Protein AF-A0A0D2K8A7-F1 (afdb_monomer)

pLDDT: mean 73.29, std 24.91, range [25.81, 98.56]

Radius of gyration: 32.93 Å; Cα contacts (8 Å, |Δi|>4): 504; chains: 1; bounding box: 41×94×122 Å

Structure (mmCIF, N/CA/C/O backbone):
data_AF-A0A0D2K8A7-F1
#
_entry.id   AF-A0A0D2K8A7-F1
#
loop_
_atom_site.group_PDB
_atom_site.id
_atom_site.type_symbol
_atom_site.label_atom_id
_atom_site.label_alt_id
_atom_site.label_comp_id
_atom_site.label_asym_id
_atom_site.label_entity_id
_atom_site.label_seq_id
_atom_site.pdbx_PDB_ins_code
_atom_site.Cartn_x
_atom_site.Cartn_y
_atom_site.Cartn_z
_atom_site.occupancy
_atom_site.B_iso_or_equiv
_atom_site.auth_seq_id
_atom_site.auth_comp_id
_atom_site.auth_asym_id
_atom_site.auth_atom_id
_atom_site.pdbx_PDB_model_num
ATOM 1 N N . MET A 1 1 ? 20.825 7.966 -1.489 1.00 38.12 1 MET A N 1
ATOM 2 C CA . MET A 1 1 ? 20.465 9.195 -2.237 1.00 38.12 1 MET A CA 1
ATOM 3 C C . MET A 1 1 ? 18.963 9.178 -2.486 1.00 38.12 1 MET A C 1
ATOM 5 O O . MET A 1 1 ? 18.460 8.185 -2.992 1.00 38.12 1 MET A O 1
ATOM 9 N N . ASN A 1 2 ? 18.228 10.201 -2.045 1.00 44.81 2 ASN A N 1
ATOM 10 C CA . ASN A 1 2 ? 16.762 10.189 -2.055 1.00 44.81 2 ASN A CA 1
ATOM 11 C C . ASN A 1 2 ? 16.236 10.420 -3.486 1.00 44.81 2 ASN A C 1
ATOM 13 O O . ASN A 1 2 ? 16.064 11.563 -3.907 1.00 44.81 2 ASN A O 1
ATOM 17 N N . ALA A 1 3 ? 16.011 9.333 -4.236 1.00 56.09 3 ALA A N 1
ATOM 18 C CA . ALA A 1 3 ? 15.575 9.331 -5.641 1.00 56.09 3 ALA A CA 1
ATOM 19 C C . ALA A 1 3 ? 14.286 10.140 -5.905 1.00 56.09 3 ALA A C 1
ATOM 21 O O . ALA A 1 3 ? 14.001 10.505 -7.041 1.00 56.09 3 ALA A O 1
ATOM 22 N N . LYS A 1 4 ? 13.536 10.481 -4.846 1.00 56.91 4 LYS A N 1
ATOM 23 C CA . LYS A 1 4 ? 12.358 11.355 -4.892 1.00 56.91 4 LYS A CA 1
ATOM 24 C C . LYS A 1 4 ? 12.672 12.793 -5.327 1.00 56.91 4 LYS A C 1
ATOM 26 O O . LYS A 1 4 ? 11.795 13.438 -5.884 1.00 56.91 4 LYS A O 1
ATOM 31 N N . ARG A 1 5 ? 13.901 13.294 -5.119 1.00 61.00 5 ARG A N 1
ATOM 32 C CA . ARG A 1 5 ? 14.280 14.684 -5.461 1.00 61.00 5 ARG A CA 1
ATOM 33 C C . ARG A 1 5 ? 14.242 14.995 -6.967 1.00 61.00 5 ARG A C 1
ATOM 35 O O . ARG A 1 5 ? 14.382 16.157 -7.322 1.00 61.00 5 ARG A O 1
ATOM 42 N N . GLY A 1 6 ? 14.082 13.986 -7.830 1.00 75.31 6 GLY A N 1
ATOM 43 C CA . GLY A 1 6 ? 14.090 14.142 -9.288 1.00 75.31 6 GLY A CA 1
ATOM 44 C C . GLY A 1 6 ? 12.723 14.105 -9.978 1.00 75.31 6 GLY A C 1
ATOM 45 O O . GLY A 1 6 ? 12.691 14.213 -11.198 1.00 75.31 6 GLY A O 1
ATOM 46 N N . VAL A 1 7 ? 11.610 13.924 -9.257 1.00 88.44 7 VAL A N 1
ATOM 47 C CA . VAL A 1 7 ? 10.268 13.856 -9.869 1.00 88.44 7 VAL A CA 1
ATOM 48 C C . VAL A 1 7 ? 9.526 15.163 -9.611 1.00 88.44 7 VAL A C 1
ATOM 50 O O . VAL A 1 7 ? 9.289 15.509 -8.455 1.00 88.44 7 VAL A O 1
ATOM 53 N N . SER A 1 8 ? 9.161 15.884 -10.676 1.00 91.69 8 SER A N 1
ATOM 54 C CA . SER A 1 8 ? 8.344 17.096 -10.552 1.00 91.69 8 SER A CA 1
ATOM 55 C C . SER A 1 8 ? 6.916 16.759 -10.109 1.00 91.69 8 SER A C 1
ATOM 57 O O . SER A 1 8 ? 6.436 15.639 -10.301 1.00 91.69 8 SER A O 1
ATOM 59 N N . GLU A 1 9 ? 6.205 17.728 -9.532 1.00 89.69 9 GLU A N 1
ATOM 60 C CA . GLU A 1 9 ? 4.800 17.549 -9.148 1.00 89.69 9 GLU A CA 1
ATOM 61 C C . GLU A 1 9 ? 3.931 17.171 -10.358 1.00 89.69 9 GLU A C 1
ATOM 63 O O . GLU A 1 9 ? 3.169 16.206 -10.295 1.00 89.69 9 GLU A O 1
ATOM 68 N N . GLN A 1 10 ? 4.156 17.830 -11.500 1.00 93.12 10 GLN A N 1
ATOM 69 C CA . GLN A 1 10 ? 3.480 17.539 -12.764 1.00 93.12 10 GLN A CA 1
ATOM 70 C C . GLN A 1 10 ? 3.752 16.109 -13.265 1.00 93.12 10 GLN A C 1
ATOM 72 O O . GLN A 1 10 ? 2.839 15.423 -13.735 1.00 93.12 10 GLN A O 1
ATOM 77 N N . ASP A 1 11 ? 4.995 15.628 -13.163 1.00 92.81 11 ASP A N 1
ATOM 78 C CA . ASP A 1 11 ? 5.330 14.246 -13.526 1.00 92.81 11 ASP A CA 1
ATOM 79 C C . ASP A 1 11 ? 4.659 13.251 -12.583 1.00 92.81 11 ASP A C 1
ATOM 81 O O . ASP A 1 11 ? 4.134 12.229 -13.026 1.00 92.81 11 ASP A O 1
ATOM 85 N N . ASN A 1 12 ? 4.618 13.562 -11.288 1.00 92.38 12 ASN A N 1
ATOM 86 C CA . ASN A 1 12 ? 3.967 12.710 -10.308 1.00 92.38 12 ASN A CA 1
ATOM 87 C C . ASN A 1 12 ? 2.450 12.626 -10.535 1.00 92.38 12 ASN A C 1
ATOM 89 O O . ASN A 1 12 ? 1.872 11.545 -10.448 1.00 92.38 12 ASN A O 1
ATOM 93 N N . GLU A 1 13 ? 1.794 13.733 -10.883 1.00 94.19 13 GLU A N 1
ATOM 94 C CA . GLU A 1 13 ? 0.387 13.723 -11.293 1.00 94.19 13 GLU A CA 1
ATOM 95 C C . GLU A 1 13 ? 0.157 12.859 -12.538 1.00 94.19 13 GLU A C 1
ATOM 97 O O . GLU A 1 13 ? -0.820 12.106 -12.606 1.00 94.19 13 GLU A O 1
ATOM 102 N N . ARG A 1 14 ? 1.069 12.923 -13.518 1.00 95.81 14 ARG A N 1
ATOM 103 C CA . ARG A 1 14 ? 1.022 12.060 -14.706 1.00 95.81 14 ARG A CA 1
ATOM 104 C C . ARG A 1 14 ? 1.163 10.584 -14.327 1.00 95.81 14 ARG A C 1
ATOM 106 O O . ARG A 1 14 ? 0.377 9.767 -14.805 1.00 95.81 14 ARG A O 1
ATOM 113 N N . HIS A 1 15 ? 2.088 10.245 -13.432 1.00 96.44 15 HIS A N 1
ATOM 114 C CA . HIS A 1 15 ? 2.262 8.882 -12.924 1.00 96.44 15 HIS A CA 1
ATOM 115 C C . HIS A 1 15 ? 1.017 8.376 -12.186 1.00 96.44 15 HIS A C 1
ATOM 117 O O . HIS A 1 15 ? 0.560 7.266 -12.453 1.00 96.44 15 HIS A O 1
ATOM 123 N N . LYS A 1 16 ? 0.401 9.196 -11.324 1.00 95.06 16 LYS A N 1
ATOM 124 C CA . LYS A 1 16 ? -0.857 8.846 -10.640 1.00 95.06 16 LYS A CA 1
ATOM 125 C C . LYS A 1 16 ? -1.987 8.559 -11.632 1.00 95.06 16 LYS A C 1
ATOM 127 O O . LYS A 1 16 ? -2.722 7.587 -11.462 1.00 95.06 16 LYS A O 1
ATOM 132 N N . LYS A 1 17 ? -2.098 9.347 -12.711 1.00 96.38 17 LYS A N 1
ATOM 133 C CA . LYS A 1 17 ? -3.059 9.089 -13.800 1.00 96.38 17 LYS A CA 1
ATOM 134 C C . LYS A 1 17 ? -2.777 7.760 -14.510 1.00 96.38 17 LYS A C 1
ATOM 136 O O . LYS A 1 17 ? -3.715 7.009 -14.762 1.00 96.38 17 LYS A O 1
ATOM 141 N N . GLN A 1 18 ? -1.513 7.441 -14.793 1.00 97.12 18 GLN A N 1
ATOM 142 C CA . GLN A 1 18 ? -1.131 6.153 -15.387 1.00 97.12 18 GLN A CA 1
ATOM 143 C C . GLN A 1 18 ? -1.471 4.977 -14.463 1.00 97.12 18 GLN A C 1
ATOM 145 O O . GLN A 1 18 ? -2.104 4.023 -14.904 1.00 97.12 18 GLN A O 1
ATOM 150 N N . LEU A 1 19 ? -1.147 5.065 -13.172 1.00 96.69 19 LEU A N 1
ATOM 151 C CA . LEU A 1 19 ? -1.483 4.033 -12.184 1.00 96.69 19 LEU A CA 1
ATOM 152 C C . LEU A 1 19 ? -2.995 3.814 -12.069 1.00 96.69 19 LEU A C 1
ATOM 154 O O . LEU A 1 19 ? -3.442 2.673 -11.988 1.00 96.69 19 LEU A O 1
ATOM 158 N N . ALA A 1 20 ? -3.795 4.881 -12.135 1.00 95.25 20 ALA A N 1
ATOM 159 C CA . ALA A 1 20 ? -5.252 4.777 -12.145 1.00 95.25 20 ALA A CA 1
ATOM 160 C C . ALA A 1 20 ? -5.799 4.040 -13.385 1.00 95.25 20 ALA A C 1
ATOM 162 O O . ALA A 1 20 ? -6.875 3.443 -13.316 1.00 95.25 20 ALA A O 1
ATOM 163 N N . LEU A 1 21 ? -5.082 4.067 -14.516 1.00 96.44 21 LEU A N 1
ATOM 164 C CA . LEU A 1 21 ? -5.401 3.254 -15.694 1.00 96.44 21 LEU A CA 1
ATOM 165 C C . LEU A 1 21 ? -4.959 1.799 -15.496 1.00 96.44 21 LEU A C 1
ATOM 167 O O . LEU A 1 21 ? -5.744 0.890 -15.761 1.00 96.44 21 LEU A O 1
ATOM 171 N N . LEU A 1 22 ? -3.750 1.576 -14.970 1.00 96.44 22 LEU A N 1
ATOM 172 C CA . LEU A 1 22 ? -3.226 0.235 -14.683 1.00 96.44 22 LEU A CA 1
ATOM 173 C C . LEU A 1 22 ? -4.106 -0.528 -13.684 1.00 96.44 22 LEU A C 1
ATOM 175 O O . LEU A 1 22 ? -4.420 -1.693 -13.911 1.00 96.44 22 LEU A O 1
ATOM 179 N N . ALA A 1 23 ? -4.601 0.133 -12.636 1.00 94.00 23 ALA A N 1
ATOM 180 C CA . ALA A 1 23 ? -5.500 -0.466 -11.646 1.00 94.00 23 ALA A CA 1
ATOM 181 C C . ALA A 1 23 ? -6.830 -0.979 -12.246 1.00 94.00 23 ALA A C 1
ATOM 183 O O . ALA A 1 23 ? -7.507 -1.813 -11.649 1.00 94.00 23 ALA A O 1
ATOM 184 N N . LYS A 1 24 ? -7.214 -0.502 -13.440 1.00 93.06 24 LYS A N 1
ATOM 185 C CA . LYS A 1 24 ? -8.426 -0.936 -14.157 1.00 93.06 24 LYS A CA 1
ATOM 186 C C . LYS A 1 24 ? -8.186 -2.117 -15.103 1.00 93.06 24 LYS A C 1
ATOM 188 O O . LYS A 1 24 ? -9.164 -2.682 -15.610 1.00 93.06 24 LYS A O 1
ATOM 193 N N . GLN A 1 25 ? -6.929 -2.483 -15.356 1.00 93.25 25 GLN A N 1
ATOM 194 C CA . GLN A 1 25 ? -6.582 -3.630 -16.194 1.00 93.25 25 GLN A CA 1
ATOM 195 C C . GLN A 1 25 ? -7.027 -4.947 -15.552 1.00 93.25 25 GLN A C 1
ATOM 197 O O . GLN A 1 25 ? -7.284 -5.032 -14.347 1.00 93.25 25 GLN A O 1
ATOM 202 N N . GLU A 1 26 ? -7.148 -5.979 -16.379 1.00 89.38 26 GLU A N 1
ATOM 203 C CA . GLU A 1 26 ? -7.455 -7.330 -15.921 1.00 89.38 26 GLU A CA 1
ATOM 204 C C . GLU A 1 26 ? -6.390 -7.832 -14.929 1.00 89.38 26 GLU A C 1
ATOM 206 O O . GLU A 1 26 ? -5.218 -7.472 -15.007 1.00 89.38 26 GLU A O 1
ATOM 211 N N . GLY A 1 27 ? -6.816 -8.590 -13.918 1.00 92.81 27 GLY A N 1
ATOM 212 C CA . GLY A 1 27 ? -5.969 -9.001 -12.793 1.00 92.81 27 GLY A CA 1
ATOM 213 C C . GLY A 1 27 ? -5.758 -7.920 -11.723 1.00 92.81 27 GLY A C 1
ATOM 214 O O . GLY A 1 27 ? -5.767 -8.240 -10.537 1.00 92.81 27 GLY A O 1
ATOM 215 N N . ASN A 1 28 ? -5.653 -6.638 -12.092 1.00 97.56 28 ASN A N 1
ATOM 216 C CA . ASN A 1 28 ? -5.387 -5.542 -11.141 1.00 97.56 28 ASN A CA 1
ATOM 217 C C . ASN A 1 28 ? -6.635 -5.056 -10.380 1.00 97.56 28 ASN A C 1
ATOM 219 O O . ASN A 1 28 ? -6.519 -4.335 -9.392 1.00 97.56 28 ASN A O 1
ATOM 223 N N . ARG A 1 29 ? -7.838 -5.470 -10.802 1.00 96.12 29 ARG A N 1
ATOM 224 C CA . ARG A 1 29 ? -9.111 -5.089 -10.154 1.00 96.12 29 ARG A CA 1
ATOM 225 C C . ARG A 1 29 ? -9.326 -5.727 -8.783 1.00 96.12 29 ARG A C 1
ATOM 227 O O . ARG A 1 29 ? -10.222 -5.302 -8.056 1.00 96.12 29 ARG A O 1
ATOM 234 N N . GLY A 1 30 ? -8.550 -6.751 -8.444 1.00 96.62 30 GLY A N 1
ATOM 235 C CA . GLY A 1 30 ? -8.551 -7.401 -7.139 1.00 96.62 30 GLY A CA 1
ATOM 236 C C . GLY A 1 30 ? -7.153 -7.383 -6.535 1.00 96.62 30 GLY A C 1
ATOM 237 O O . GLY A 1 30 ? -6.162 -7.451 -7.255 1.00 96.62 30 GLY A O 1
ATOM 238 N N . CYS A 1 31 ? -7.079 -7.291 -5.211 1.00 97.75 31 CYS A N 1
ATOM 239 C CA . CYS A 1 31 ? -5.844 -7.405 -4.448 1.00 97.75 31 CYS A CA 1
ATOM 240 C C . CYS A 1 31 ? -5.128 -8.721 -4.778 1.00 97.75 31 CYS A C 1
ATOM 242 O O . CYS A 1 31 ? -5.755 -9.783 -4.754 1.00 97.75 31 CYS A O 1
ATOM 244 N N . ALA A 1 32 ? -3.817 -8.648 -5.015 1.00 98.12 32 ALA A N 1
ATOM 245 C CA . ALA A 1 32 ? -2.987 -9.799 -5.361 1.00 98.12 32 ALA A CA 1
ATOM 246 C C . ALA A 1 32 ? -2.967 -10.902 -4.291 1.00 98.12 32 ALA A C 1
ATOM 248 O O . ALA A 1 32 ? -2.614 -12.035 -4.608 1.00 98.12 32 ALA A O 1
ATOM 249 N N . ASP A 1 33 ? -3.334 -10.591 -3.043 1.00 98.00 33 ASP A N 1
ATOM 250 C CA . ASP A 1 33 ? -3.246 -11.537 -1.929 1.00 98.00 33 ASP A CA 1
ATOM 251 C C . ASP A 1 33 ? -4.619 -12.045 -1.491 1.00 98.00 33 ASP A C 1
ATOM 253 O O . ASP A 1 33 ? -4.877 -13.246 -1.549 1.00 98.00 33 ASP A O 1
ATOM 257 N N . CYS A 1 34 ? -5.517 -11.137 -1.098 1.00 96.62 34 CYS A N 1
ATOM 258 C CA . CYS A 1 34 ? -6.830 -11.464 -0.532 1.00 96.62 34 CYS A CA 1
ATOM 259 C C . CYS A 1 34 ? -7.997 -11.347 -1.528 1.00 96.62 34 CYS A C 1
ATOM 261 O O . CYS A 1 34 ? -9.129 -11.683 -1.191 1.00 96.62 34 CYS A O 1
ATOM 263 N N . GLY A 1 35 ? -7.763 -10.822 -2.736 1.0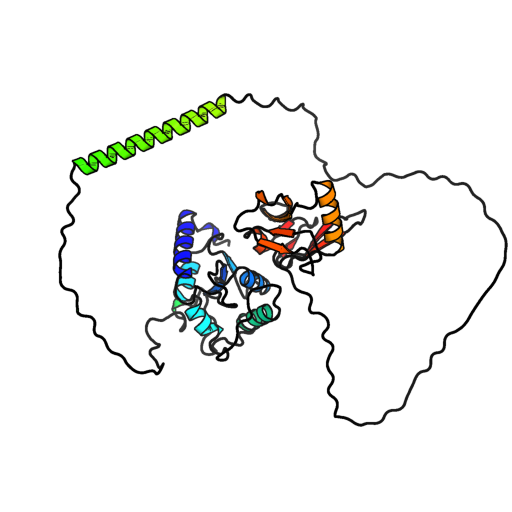0 95.50 35 GLY A N 1
ATOM 264 C CA . GLY A 1 35 ? -8.803 -10.641 -3.754 1.00 95.50 35 GLY A CA 1
ATOM 265 C C . GLY A 1 35 ? -9.778 -9.479 -3.519 1.00 95.50 35 GLY A C 1
ATOM 266 O O . GLY A 1 35 ? -10.661 -9.267 -4.350 1.00 95.50 35 GLY A O 1
ATOM 267 N N . THR A 1 36 ? -9.631 -8.690 -2.445 1.00 95.00 36 THR A N 1
ATOM 268 C CA . THR A 1 36 ? -10.452 -7.484 -2.220 1.00 95.00 36 THR A CA 1
ATOM 269 C C . THR A 1 36 ? -10.409 -6.560 -3.429 1.00 95.00 36 THR A C 1
ATOM 271 O O . THR A 1 36 ? -9.341 -6.288 -3.976 1.00 95.00 36 THR A O 1
ATOM 274 N N . ARG A 1 37 ? -11.578 -6.074 -3.847 1.00 95.06 37 ARG A N 1
ATOM 275 C CA . ARG A 1 37 ? -11.722 -5.255 -5.052 1.00 95.06 37 ARG A CA 1
ATOM 276 C C . ARG A 1 37 ? -11.030 -3.901 -4.913 1.00 95.06 37 ARG A C 1
ATOM 278 O O . ARG A 1 37 ? -10.917 -3.365 -3.816 1.00 95.06 37 ARG A O 1
ATOM 285 N N . ASN A 1 38 ? -10.649 -3.342 -6.057 1.00 93.75 38 ASN A N 1
ATOM 286 C CA . ASN A 1 38 ? -10.122 -1.989 -6.226 1.00 93.75 38 ASN A CA 1
ATOM 287 C C . ASN A 1 38 ? -8.934 -1.681 -5.290 1.00 93.75 38 ASN A C 1
ATOM 289 O O . ASN A 1 38 ? -9.017 -0.758 -4.476 1.00 93.75 38 ASN A O 1
ATOM 293 N N . PRO A 1 39 ? -7.829 -2.445 -5.375 1.00 96.31 39 PRO A N 1
ATOM 294 C CA . PRO A 1 39 ? -6.637 -2.166 -4.585 1.00 96.31 39 PRO A CA 1
ATOM 295 C C . PRO A 1 39 ? -6.094 -0.756 -4.874 1.00 96.31 39 PRO A C 1
ATOM 297 O O . PRO A 1 39 ? -5.912 -0.368 -6.025 1.00 96.31 39 PRO A O 1
ATOM 300 N N . THR A 1 40 ? -5.818 0.010 -3.817 1.00 95.94 40 THR A N 1
ATOM 301 C CA . THR A 1 40 ? -5.262 1.376 -3.891 1.00 95.94 40 THR A CA 1
ATOM 302 C C . THR A 1 40 ? -3.783 1.441 -3.504 1.00 95.94 40 THR A C 1
ATOM 304 O O . THR A 1 40 ? -3.176 2.515 -3.497 1.00 95.94 40 THR A O 1
ATOM 307 N N . TRP A 1 41 ? -3.180 0.289 -3.215 1.00 97.62 41 TRP A N 1
ATOM 308 C CA . TRP A 1 41 ? -1.797 0.132 -2.785 1.00 97.62 41 TRP A CA 1
ATOM 309 C C . TRP A 1 41 ? -1.040 -0.778 -3.739 1.00 97.62 41 TRP A C 1
ATOM 311 O O . TRP A 1 41 ? -1.635 -1.564 -4.472 1.00 97.62 41 TRP A O 1
ATOM 321 N N . ALA A 1 42 ? 0.283 -0.681 -3.728 1.00 98.25 42 ALA A N 1
ATOM 322 C CA . ALA A 1 42 ? 1.134 -1.541 -4.530 1.00 98.25 42 ALA A CA 1
ATOM 323 C C . ALA A 1 42 ? 2.469 -1.814 -3.838 1.00 98.25 42 ALA A C 1
ATOM 325 O O . ALA A 1 42 ? 2.986 -0.976 -3.096 1.00 98.25 42 ALA A O 1
ATOM 326 N N . SER A 1 43 ? 3.037 -2.985 -4.114 1.00 98.06 43 SER A N 1
ATOM 327 C CA . SER A 1 43 ? 4.432 -3.292 -3.819 1.00 98.06 43 SER A CA 1
ATOM 328 C C . SER A 1 43 ? 5.275 -3.050 -5.068 1.00 98.06 43 SER A C 1
ATOM 330 O O . SER A 1 43 ? 5.178 -3.785 -6.052 1.00 98.06 43 SER A O 1
ATOM 332 N N . VAL A 1 44 ? 6.091 -1.994 -5.040 1.00 97.00 44 VAL A N 1
ATOM 333 C CA . VAL A 1 44 ? 6.777 -1.466 -6.232 1.00 97.00 44 VAL A CA 1
ATOM 334 C C . VAL A 1 44 ? 7.955 -2.312 -6.690 1.00 97.00 44 VAL A C 1
ATOM 336 O O . VAL A 1 44 ? 8.382 -2.176 -7.827 1.00 97.00 44 VAL A O 1
ATOM 339 N N . ASN A 1 45 ? 8.503 -3.154 -5.816 1.00 96.00 45 ASN A N 1
ATOM 340 C CA . ASN A 1 45 ? 9.582 -4.077 -6.159 1.00 96.00 45 ASN A CA 1
ATOM 341 C C . ASN A 1 45 ? 9.057 -5.468 -6.542 1.00 96.00 45 ASN A C 1
ATOM 343 O O . ASN A 1 45 ? 9.740 -6.169 -7.272 1.00 96.00 45 ASN A O 1
ATOM 347 N N . LEU A 1 46 ? 7.858 -5.849 -6.085 1.00 97.50 46 LEU A N 1
ATOM 348 C CA . LEU A 1 46 ? 7.228 -7.134 -6.421 1.00 97.50 46 LEU A CA 1
ATOM 349 C C . LEU A 1 46 ? 6.319 -7.055 -7.658 1.00 97.50 46 LEU A C 1
ATOM 351 O O . LEU A 1 46 ? 5.989 -8.090 -8.235 1.00 97.50 46 LEU A O 1
ATOM 355 N N . GLY A 1 47 ? 5.896 -5.847 -8.045 1.00 97.00 47 GLY A N 1
ATOM 356 C CA . GLY A 1 47 ? 5.094 -5.614 -9.247 1.00 97.00 47 GLY A CA 1
ATOM 357 C C . GLY A 1 47 ? 3.603 -5.911 -9.074 1.00 97.00 47 GLY A C 1
ATOM 358 O O . GLY A 1 47 ? 2.946 -6.255 -10.051 1.00 97.00 47 GLY A O 1
ATOM 359 N N . VAL A 1 48 ? 3.066 -5.807 -7.851 1.00 98.38 48 VAL A N 1
ATOM 360 C CA . VAL A 1 48 ? 1.682 -6.202 -7.520 1.00 98.38 48 VAL A CA 1
ATOM 361 C C . VAL A 1 48 ? 0.884 -5.082 -6.847 1.00 98.38 48 VAL A C 1
ATOM 363 O O . VAL A 1 48 ? 1.411 -4.332 -6.026 1.00 98.38 48 VAL A O 1
ATOM 366 N N . PHE A 1 49 ? -0.402 -4.987 -7.174 1.00 98.56 49 PHE A N 1
ATOM 367 C CA . PHE A 1 49 ? -1.422 -4.167 -6.527 1.00 98.56 49 PHE A CA 1
ATOM 368 C C . PHE A 1 49 ? -2.101 -4.930 -5.384 1.00 98.56 49 PHE A C 1
ATOM 370 O O . PHE A 1 49 ? -2.625 -6.033 -5.561 1.00 98.56 49 PHE A O 1
ATOM 377 N N . VAL A 1 50 ? -2.153 -4.302 -4.214 1.00 98.12 50 VAL A N 1
ATOM 378 C CA . VAL A 1 50 ? -2.688 -4.860 -2.968 1.00 98.12 50 VAL A CA 1
ATOM 379 C C . VAL A 1 50 ? -3.682 -3.895 -2.314 1.00 98.12 50 VAL A C 1
ATOM 381 O O . VAL A 1 50 ? -3.706 -2.700 -2.608 1.00 98.12 50 VAL A O 1
ATOM 384 N N . CYS A 1 51 ? -4.561 -4.395 -1.446 1.00 96.25 51 CYS A N 1
ATOM 385 C CA . CYS A 1 51 ? -5.461 -3.537 -0.671 1.00 96.25 51 CYS A CA 1
ATOM 386 C C . CYS A 1 51 ? -4.724 -2.884 0.511 1.00 96.25 51 CYS A C 1
ATOM 388 O O . CYS A 1 51 ? -3.595 -3.253 0.835 1.00 96.25 51 CYS A O 1
ATOM 390 N N . LEU A 1 52 ? -5.386 -1.945 1.192 1.00 92.31 52 LEU A N 1
ATOM 391 C CA . LEU A 1 52 ? -4.850 -1.274 2.379 1.00 92.31 52 LEU A CA 1
ATOM 392 C C . LEU A 1 52 ? -4.421 -2.270 3.471 1.00 92.31 52 LEU A C 1
ATOM 394 O O . LEU A 1 52 ? -3.298 -2.185 3.965 1.00 92.31 52 LEU A O 1
ATOM 398 N N . THR A 1 53 ? -5.259 -3.260 3.786 1.00 91.69 53 THR A N 1
ATOM 399 C CA . THR A 1 53 ? -4.965 -4.283 4.804 1.00 91.69 53 THR A CA 1
ATOM 400 C C . THR A 1 53 ? -3.731 -5.115 4.447 1.00 91.69 53 THR A C 1
ATOM 402 O O . THR A 1 53 ? -2.807 -5.225 5.250 1.00 91.69 53 THR A O 1
ATOM 405 N N . CYS A 1 54 ? -3.658 -5.649 3.222 1.00 96.44 54 CYS A N 1
ATOM 406 C CA . CYS A 1 54 ? -2.491 -6.403 2.753 1.00 96.44 54 CYS A CA 1
ATOM 407 C C . CYS A 1 54 ? -1.238 -5.522 2.698 1.00 96.44 54 CYS A C 1
ATOM 409 O O . CYS A 1 54 ? -0.154 -5.980 3.047 1.00 96.44 54 CYS A O 1
ATOM 411 N N . SER A 1 55 ? -1.379 -4.236 2.358 1.00 95.19 55 SER A N 1
ATOM 412 C CA . SER A 1 55 ? -0.263 -3.289 2.389 1.00 95.19 55 SER A CA 1
ATOM 413 C C . SER A 1 55 ? 0.357 -3.162 3.791 1.00 95.19 55 SER A C 1
ATOM 415 O O . SER A 1 55 ? 1.578 -3.080 3.903 1.00 95.19 55 SER A O 1
ATOM 417 N N . GLY A 1 56 ? -0.453 -3.230 4.856 1.00 88.56 56 GLY A N 1
ATOM 418 C CA . GLY A 1 56 ? 0.019 -3.268 6.244 1.00 88.56 56 GLY A CA 1
ATOM 419 C C . GLY A 1 56 ? 0.845 -4.520 6.543 1.00 88.56 56 GLY A C 1
ATOM 420 O O . GLY A 1 56 ? 1.945 -4.427 7.084 1.00 88.56 56 GLY A O 1
ATOM 421 N N . VAL A 1 57 ? 0.388 -5.690 6.086 1.00 92.75 57 VAL A N 1
ATOM 422 C CA . VAL A 1 57 ? 1.161 -6.939 6.212 1.00 92.75 57 VAL A CA 1
ATOM 423 C C . VAL A 1 57 ? 2.482 -6.847 5.446 1.00 92.75 57 VAL A C 1
ATOM 425 O O . VAL A 1 57 ? 3.529 -7.183 5.992 1.00 92.75 57 VAL A O 1
ATOM 428 N N . HIS A 1 58 ? 2.465 -6.329 4.216 1.00 96.00 58 HIS A N 1
ATOM 429 C CA . HIS A 1 58 ? 3.668 -6.136 3.405 1.00 96.00 58 HIS A CA 1
ATOM 430 C C . HIS A 1 58 ? 4.708 -5.220 4.073 1.00 96.00 58 HIS A C 1
ATOM 432 O O . HIS A 1 58 ? 5.903 -5.457 3.903 1.00 96.00 58 HIS A O 1
ATOM 438 N N . ARG A 1 59 ? 4.289 -4.207 4.849 1.00 91.69 59 ARG A N 1
ATOM 439 C CA . ARG A 1 59 ? 5.212 -3.361 5.634 1.00 91.69 59 ARG A CA 1
ATOM 440 C C . ARG A 1 59 ? 5.960 -4.170 6.693 1.00 91.69 59 ARG A C 1
ATOM 442 O O . ARG A 1 59 ? 7.175 -4.038 6.797 1.00 91.69 59 ARG A O 1
ATOM 449 N N . SER A 1 60 ? 5.263 -5.071 7.389 1.00 88.62 60 SER A N 1
ATOM 450 C CA . SER A 1 60 ? 5.859 -5.942 8.418 1.00 88.62 60 SER A CA 1
ATOM 451 C C . SER A 1 60 ? 6.892 -6.948 7.880 1.00 88.62 60 SER A C 1
ATOM 453 O O . SER A 1 60 ? 7.655 -7.518 8.656 1.00 88.62 60 SER A O 1
ATOM 455 N N . LEU A 1 61 ? 6.947 -7.171 6.558 1.00 89.69 61 LEU A N 1
ATOM 456 C CA . LEU A 1 61 ? 7.955 -8.038 5.930 1.00 89.69 61 LEU A CA 1
ATOM 457 C C . LEU A 1 61 ? 9.332 -7.364 5.819 1.00 89.69 61 LEU A C 1
ATOM 459 O O . LEU A 1 61 ? 10.338 -8.051 5.660 1.00 89.69 61 LEU A O 1
ATOM 463 N N . GLY A 1 62 ? 9.379 -6.031 5.879 1.00 81.69 62 GLY A N 1
ATOM 464 C CA . GLY A 1 62 ? 10.590 -5.237 5.698 1.00 81.69 62 GLY A CA 1
ATOM 465 C C . GLY A 1 62 ? 10.888 -4.852 4.242 1.00 81.69 62 GLY A C 1
ATOM 466 O O . GLY A 1 62 ? 10.518 -5.533 3.282 1.00 81.69 62 GLY A O 1
ATOM 467 N N . VAL A 1 63 ? 11.621 -3.744 4.078 1.00 89.12 63 VAL A N 1
ATOM 468 C CA . VAL A 1 63 ? 11.893 -3.080 2.781 1.00 89.12 63 VAL A CA 1
ATOM 469 C C . VAL A 1 63 ? 12.747 -3.890 1.800 1.00 89.12 63 VAL A C 1
ATOM 471 O O . VAL A 1 63 ? 12.756 -3.600 0.603 1.00 89.12 63 VAL A O 1
ATOM 474 N N . HIS A 1 64 ? 13.468 -4.893 2.302 1.00 88.00 64 HIS A N 1
ATOM 475 C CA . HIS A 1 64 ? 14.256 -5.829 1.500 1.00 88.00 64 HIS A CA 1
ATOM 476 C C . HIS A 1 64 ? 13.387 -6.930 0.868 1.00 88.00 64 HIS A C 1
ATOM 478 O O . HIS A 1 64 ? 13.823 -7.573 -0.082 1.00 88.00 64 HIS A O 1
ATOM 484 N N . ILE A 1 65 ? 12.158 -7.123 1.366 1.00 94.69 65 ILE A N 1
ATOM 485 C CA . ILE A 1 65 ? 11.169 -8.048 0.800 1.00 94.69 65 ILE A CA 1
ATOM 486 C C . ILE A 1 65 ? 10.130 -7.281 -0.012 1.00 94.69 65 ILE A C 1
ATOM 488 O O . ILE A 1 65 ? 9.900 -7.594 -1.177 1.00 94.69 65 ILE A O 1
ATOM 492 N N . SER A 1 66 ? 9.497 -6.268 0.584 1.00 96.56 66 SER A N 1
ATOM 493 C CA . SER A 1 66 ? 8.409 -5.529 -0.051 1.00 96.56 66 SER A CA 1
ATOM 494 C C . SER A 1 66 ? 8.505 -4.033 0.212 1.00 96.56 66 SER A C 1
ATOM 496 O O . SER A 1 66 ? 8.638 -3.579 1.346 1.00 96.56 66 SER A O 1
ATOM 498 N N . GLN A 1 67 ? 8.350 -3.247 -0.847 1.00 95.69 67 GLN A N 1
ATOM 499 C CA . GLN A 1 67 ? 8.384 -1.792 -0.817 1.00 95.69 67 GLN A CA 1
ATOM 500 C C . GLN A 1 67 ? 7.006 -1.248 -1.181 1.00 95.69 67 GLN A C 1
ATOM 502 O O . GLN A 1 67 ? 6.623 -1.183 -2.345 1.00 95.69 67 GLN A O 1
ATOM 507 N N . VAL A 1 68 ? 6.245 -0.859 -0.163 1.00 96.56 68 VAL A N 1
ATOM 508 C CA . VAL A 1 68 ? 4.839 -0.468 -0.311 1.00 96.56 68 VAL A CA 1
ATOM 509 C C . VAL A 1 68 ? 4.704 1.015 -0.672 1.00 96.56 68 VAL A C 1
ATOM 511 O O . VAL A 1 68 ? 5.345 1.871 -0.053 1.00 96.56 68 VAL A O 1
ATOM 514 N N . ARG A 1 69 ? 3.850 1.331 -1.650 1.00 95.38 69 ARG A N 1
ATOM 515 C CA . ARG A 1 69 ? 3.456 2.697 -2.031 1.00 95.38 69 ARG A CA 1
ATOM 516 C C . ARG A 1 69 ? 1.955 2.798 -2.274 1.00 95.38 69 ARG A C 1
ATOM 518 O O . ARG A 1 69 ? 1.328 1.874 -2.789 1.00 95.38 69 ARG A O 1
ATOM 525 N N . SER A 1 70 ? 1.400 3.948 -1.920 1.00 95.62 70 SER A N 1
ATOM 526 C CA . SER A 1 70 ? 0.044 4.353 -2.264 1.00 95.62 70 SER A CA 1
ATOM 527 C C . SER A 1 70 ? -0.028 4.708 -3.740 1.00 95.62 70 SER A C 1
ATOM 529 O O . SER A 1 70 ? 0.798 5.482 -4.219 1.00 95.62 70 SER A O 1
ATOM 531 N N . CYS A 1 71 ? -1.046 4.242 -4.458 1.00 95.94 71 CYS A N 1
ATOM 532 C CA . CYS A 1 71 ? -1.219 4.610 -5.865 1.00 95.94 71 CYS A CA 1
ATOM 533 C C . CYS A 1 71 ? -1.628 6.084 -6.055 1.00 95.94 71 CYS A C 1
ATOM 535 O O . CYS A 1 71 ? -1.438 6.631 -7.139 1.00 95.94 71 CYS A O 1
ATOM 537 N N . ASN A 1 72 ? -2.182 6.735 -5.025 1.00 91.75 72 ASN A N 1
ATOM 538 C CA . ASN A 1 72 ? -2.718 8.099 -5.101 1.00 91.75 72 ASN A CA 1
ATOM 539 C C . ASN A 1 72 ? -2.074 9.093 -4.116 1.00 91.75 72 ASN A C 1
ATOM 541 O O . ASN A 1 72 ? -2.037 10.289 -4.418 1.00 91.75 72 ASN A O 1
ATOM 545 N N . LEU A 1 73 ? -1.522 8.641 -2.987 1.00 89.75 73 LEU A N 1
ATOM 546 C CA . LEU A 1 73 ? -0.924 9.523 -1.973 1.00 89.75 73 LEU A CA 1
ATOM 547 C C . LEU A 1 73 ? 0.588 9.719 -2.150 1.00 89.75 73 LEU A C 1
ATOM 549 O O . LEU A 1 73 ? 1.103 10.778 -1.801 1.00 89.75 73 LEU A O 1
ATOM 553 N N . ASP A 1 74 ? 1.297 8.740 -2.716 1.00 92.50 74 ASP A N 1
ATOM 554 C CA . ASP A 1 74 ? 2.762 8.750 -2.774 1.00 92.50 74 ASP A CA 1
ATOM 555 C C . ASP A 1 74 ? 3.326 9.342 -4.072 1.00 92.50 74 ASP A C 1
ATOM 557 O O . ASP A 1 74 ? 2.647 9.469 -5.096 1.00 92.50 74 ASP A O 1
ATOM 561 N N . THR A 1 75 ? 4.612 9.693 -4.017 1.00 92.12 75 THR A N 1
ATOM 562 C CA . THR A 1 75 ? 5.415 10.011 -5.201 1.00 92.12 75 THR A CA 1
ATOM 563 C C . THR A 1 75 ? 5.937 8.742 -5.860 1.00 92.12 75 THR A C 1
ATOM 565 O O . THR A 1 75 ? 6.582 7.923 -5.197 1.00 92.12 75 THR A O 1
ATOM 568 N N . TRP A 1 76 ? 5.719 8.623 -7.169 1.00 94.69 76 TRP A N 1
ATOM 569 C CA . TRP A 1 76 ? 6.151 7.488 -7.983 1.00 94.69 76 TRP A CA 1
ATOM 570 C C . TRP A 1 76 ? 7.274 7.862 -8.940 1.00 94.69 76 TRP A C 1
ATOM 572 O O . TRP A 1 76 ? 7.246 8.918 -9.574 1.00 94.69 76 TRP A O 1
ATOM 582 N N . LEU A 1 77 ? 8.256 6.971 -9.066 1.00 94.38 77 LEU A N 1
ATOM 583 C CA . LEU A 1 77 ? 9.331 7.099 -10.046 1.00 94.38 77 LEU A CA 1
ATOM 584 C C . LEU A 1 77 ? 8.872 6.556 -11.409 1.00 94.38 77 LEU A C 1
ATOM 586 O O . LEU A 1 77 ? 8.169 5.543 -11.435 1.00 94.38 77 LEU A O 1
ATOM 590 N N . PRO A 1 78 ? 9.337 7.125 -12.539 1.00 94.00 78 PRO A N 1
ATOM 591 C CA . PRO A 1 78 ? 8.954 6.656 -13.875 1.00 94.00 78 PRO A CA 1
ATOM 592 C C . PRO A 1 78 ? 9.161 5.147 -14.059 1.00 94.00 78 PRO A C 1
ATOM 594 O O . PRO A 1 78 ? 8.256 4.426 -14.468 1.00 94.00 78 PRO A O 1
ATOM 597 N N . ARG A 1 79 ? 10.324 4.639 -13.631 1.00 94.00 79 ARG A N 1
ATOM 598 C CA . ARG A 1 79 ? 10.677 3.217 -13.734 1.00 94.00 79 ARG A CA 1
ATOM 599 C C . ARG A 1 79 ? 9.762 2.299 -12.917 1.00 94.00 79 ARG A C 1
ATOM 601 O O . ARG A 1 79 ? 9.538 1.161 -13.311 1.00 94.00 79 ARG A O 1
ATOM 608 N N . GLN A 1 80 ? 9.225 2.785 -11.795 1.00 96.19 80 GLN A N 1
ATOM 609 C CA . GLN A 1 80 ? 8.258 2.023 -10.998 1.00 96.19 80 GLN A CA 1
ATOM 610 C C . GLN A 1 80 ? 6.937 1.893 -11.753 1.00 96.19 80 GLN A C 1
ATOM 612 O O . GLN A 1 80 ? 6.364 0.811 -11.790 1.00 96.19 80 GLN A O 1
ATOM 617 N N . VAL A 1 81 ? 6.475 2.974 -12.388 1.00 96.69 81 VAL A N 1
ATOM 618 C CA . VAL A 1 81 ? 5.245 2.953 -13.191 1.00 96.69 81 VAL A CA 1
ATOM 619 C C . VAL A 1 81 ? 5.398 2.026 -14.397 1.00 96.69 81 VAL A C 1
ATOM 621 O O . VAL A 1 81 ? 4.496 1.238 -14.661 1.00 96.69 81 VAL A O 1
ATOM 624 N N . GLU A 1 82 ? 6.544 2.060 -15.087 1.00 95.25 82 GLU A N 1
ATOM 625 C CA . GLU A 1 82 ? 6.836 1.130 -16.188 1.00 95.25 82 GLU A CA 1
ATOM 626 C C . GLU A 1 82 ? 6.794 -0.332 -15.730 1.00 95.25 82 GLU A C 1
ATOM 628 O O . GLU A 1 82 ? 6.116 -1.151 -16.346 1.00 95.25 82 GLU A O 1
ATOM 633 N N . PHE A 1 83 ? 7.470 -0.650 -14.623 1.00 96.25 83 PHE A N 1
ATOM 634 C CA . PHE A 1 83 ? 7.493 -2.005 -14.077 1.00 96.25 83 PHE A CA 1
ATOM 635 C C . PHE A 1 83 ? 6.093 -2.494 -13.684 1.00 96.25 83 PHE A C 1
ATOM 637 O O . PHE A 1 83 ? 5.701 -3.599 -14.055 1.00 96.25 83 PHE A O 1
ATOM 644 N N . MET A 1 84 ? 5.302 -1.655 -13.005 1.00 97.31 84 MET A N 1
ATOM 645 C CA . MET A 1 84 ? 3.905 -1.967 -12.679 1.00 97.31 84 MET A CA 1
ATOM 646 C C . MET A 1 84 ? 3.042 -2.147 -13.932 1.00 97.31 84 MET A C 1
ATOM 648 O O . MET A 1 84 ? 2.118 -2.956 -13.917 1.00 97.31 84 MET A O 1
ATOM 652 N N . GLY A 1 85 ? 3.331 -1.400 -15.001 1.00 95.19 85 GLY A N 1
ATOM 653 C CA . GLY A 1 85 ? 2.618 -1.494 -16.271 1.00 95.19 85 GLY A CA 1
ATOM 654 C C . GLY A 1 85 ? 2.891 -2.783 -17.039 1.00 95.19 85 GLY A C 1
ATOM 655 O O . GLY A 1 85 ? 2.039 -3.213 -17.812 1.00 95.19 85 GLY A O 1
ATOM 656 N N . VAL A 1 86 ? 4.048 -3.407 -16.814 1.00 93.81 86 VAL A N 1
ATOM 657 C CA . VAL A 1 86 ? 4.425 -4.661 -17.475 1.00 93.81 86 VAL A CA 1
ATOM 658 C C . VAL A 1 86 ? 4.121 -5.882 -16.626 1.00 93.81 86 VAL A C 1
ATOM 660 O O . VAL A 1 86 ? 3.679 -6.885 -17.177 1.00 93.81 86 VAL A O 1
ATOM 663 N N . MET A 1 87 ? 4.333 -5.822 -15.313 1.00 95.12 87 MET A N 1
ATOM 664 C CA . MET A 1 87 ? 4.013 -6.940 -14.429 1.00 95.12 87 MET A CA 1
ATOM 665 C C . MET A 1 87 ? 2.527 -6.958 -14.066 1.00 95.12 87 MET A C 1
ATOM 667 O O . MET A 1 87 ? 1.761 -7.776 -14.580 1.00 95.12 87 MET A O 1
ATOM 671 N N . GLY A 1 88 ? 2.123 -6.073 -13.153 1.00 96.38 88 GLY A N 1
ATOM 672 C CA . GLY A 1 88 ? 0.801 -6.106 -12.537 1.00 96.38 88 GLY A CA 1
ATOM 673 C C . GLY A 1 88 ? 0.481 -7.447 -11.861 1.00 96.38 88 GLY A C 1
ATOM 674 O O . GLY A 1 88 ? 1.289 -8.373 -11.783 1.00 96.38 88 GLY A O 1
ATOM 675 N N . ASN A 1 89 ? -0.752 -7.579 -11.385 1.00 97.69 89 ASN A N 1
ATOM 676 C CA . ASN A 1 89 ? -1.199 -8.765 -10.659 1.00 97.69 89 ASN A CA 1
ATOM 677 C C . ASN A 1 89 ? -1.286 -9.998 -11.544 1.00 97.69 89 ASN A C 1
ATOM 679 O O . ASN A 1 89 ? -1.038 -11.093 -11.057 1.00 97.69 89 ASN A O 1
ATOM 683 N N . LEU A 1 90 ? -1.621 -9.841 -12.827 1.00 95.00 90 LEU A N 1
ATOM 684 C CA . LEU A 1 90 ? -1.747 -10.977 -13.735 1.00 95.00 90 LEU A CA 1
ATOM 685 C C . LEU A 1 90 ? -0.404 -11.704 -13.892 1.00 95.00 90 LEU A C 1
ATOM 687 O O . LEU A 1 90 ? -0.294 -12.881 -13.549 1.00 95.00 90 LEU A O 1
ATOM 691 N N . ARG A 1 91 ? 0.638 -10.997 -14.347 1.00 95.12 91 ARG A N 1
ATOM 692 C CA . ARG A 1 91 ? 1.962 -11.607 -14.543 1.00 95.12 91 ARG A CA 1
ATOM 693 C C . ARG A 1 91 ? 2.696 -11.820 -13.227 1.00 95.12 91 ARG A C 1
ATOM 695 O O . ARG A 1 91 ? 3.392 -12.819 -13.068 1.00 95.12 91 ARG A O 1
ATOM 702 N N . GLY A 1 92 ? 2.494 -10.922 -12.262 1.00 95.94 92 GLY A N 1
ATOM 703 C CA . GLY A 1 92 ? 2.993 -11.084 -10.903 1.00 95.94 92 GLY A CA 1
ATOM 704 C C . GLY A 1 92 ? 2.509 -12.392 -10.283 1.00 95.94 92 GLY A C 1
ATOM 705 O O . GLY A 1 92 ? 3.328 -13.162 -9.797 1.00 95.94 92 GLY A O 1
ATOM 706 N N . ASN A 1 93 ? 1.212 -12.702 -10.357 1.00 95.75 93 ASN A N 1
ATOM 707 C CA . ASN A 1 93 ? 0.686 -13.962 -9.831 1.00 95.75 93 ASN A CA 1
ATOM 708 C C . ASN A 1 93 ? 1.106 -15.169 -10.675 1.00 95.75 93 ASN A C 1
ATOM 710 O O . ASN A 1 93 ? 1.375 -16.213 -10.095 1.00 95.75 93 ASN A O 1
ATOM 714 N N . HIS A 1 94 ? 1.260 -15.033 -11.999 1.00 95.06 94 HIS A N 1
ATOM 715 C CA . HIS A 1 94 ? 1.838 -16.111 -12.812 1.00 95.06 94 HIS A CA 1
ATOM 716 C C . HIS A 1 94 ? 3.213 -16.545 -12.278 1.00 95.06 94 HIS A C 1
ATOM 718 O O . HIS A 1 94 ? 3.501 -17.734 -12.257 1.00 95.06 94 HIS A O 1
ATOM 724 N N . TYR A 1 95 ? 4.024 -15.606 -11.774 1.00 96.94 95 TYR A N 1
ATOM 725 C CA . TYR A 1 95 ? 5.286 -15.921 -11.102 1.00 96.94 95 TYR A CA 1
ATOM 726 C C . TYR A 1 95 ? 5.094 -16.349 -9.638 1.00 96.94 95 TYR A C 1
ATOM 728 O O . TYR A 1 95 ? 5.473 -17.454 -9.261 1.00 96.94 95 TYR A O 1
ATOM 736 N N . TRP A 1 96 ? 4.522 -15.484 -8.792 1.00 97.88 96 TRP A N 1
ATOM 737 C CA . TRP A 1 96 ? 4.457 -15.661 -7.332 1.00 97.88 96 TRP A CA 1
ATOM 738 C C . TRP A 1 96 ? 3.530 -16.794 -6.882 1.00 97.88 96 TRP A C 1
ATOM 740 O O . TRP A 1 96 ? 3.618 -17.237 -5.739 1.00 97.88 96 TRP A O 1
ATOM 750 N N . GLU A 1 97 ? 2.633 -17.237 -7.757 1.00 97.06 97 GLU A N 1
ATOM 751 C CA . GLU A 1 97 ? 1.624 -18.260 -7.491 1.00 97.06 97 GLU A CA 1
ATOM 752 C C . GLU A 1 97 ? 1.673 -19.404 -8.515 1.00 97.06 97 GLU A C 1
ATOM 754 O O . GLU A 1 97 ? 0.728 -20.185 -8.593 1.00 97.06 97 GLU A O 1
ATOM 759 N N . ALA A 1 98 ? 2.775 -19.547 -9.262 1.00 97.00 98 ALA A N 1
ATOM 760 C CA . ALA A 1 98 ? 2.966 -20.588 -10.279 1.00 97.00 98 ALA A CA 1
ATOM 761 C C . ALA A 1 98 ? 2.657 -22.008 -9.770 1.00 97.00 98 ALA A C 1
ATOM 763 O O . ALA A 1 98 ? 2.168 -22.857 -10.511 1.00 97.00 98 ALA A O 1
ATOM 764 N N . ARG A 1 99 ? 2.947 -22.268 -8.490 1.00 97.00 99 ARG A N 1
ATOM 765 C CA . ARG A 1 99 ? 2.730 -23.560 -7.818 1.00 97.00 99 ARG A CA 1
ATOM 766 C C . ARG A 1 99 ? 1.655 -23.495 -6.736 1.00 97.00 99 ARG A C 1
ATOM 768 O O . ARG A 1 99 ? 1.613 -24.350 -5.849 1.00 97.00 99 ARG A O 1
ATOM 775 N N . LEU A 1 100 ? 0.807 -22.469 -6.758 1.00 96.44 100 LEU A N 1
ATOM 776 C CA . LEU A 1 100 ? -0.315 -22.384 -5.834 1.00 96.44 100 LEU A CA 1
ATOM 777 C C . LEU A 1 100 ? -1.339 -23.480 -6.192 1.00 96.44 100 LEU A C 1
ATOM 779 O O . LEU A 1 100 ? -1.719 -23.588 -7.359 1.00 96.44 100 LEU A O 1
ATOM 783 N N . PRO A 1 101 ? -1.792 -24.310 -5.232 1.00 95.94 101 PRO A N 1
ATOM 784 C CA . PRO A 1 101 ? -2.722 -25.394 -5.530 1.00 95.94 101 PRO A CA 1
ATOM 785 C C . PRO A 1 101 ? -4.004 -24.906 -6.211 1.00 95.94 101 PRO A C 1
ATOM 787 O O . PRO A 1 101 ? -4.611 -23.917 -5.790 1.00 95.94 101 PRO A O 1
ATOM 790 N N . ALA A 1 102 ? -4.449 -25.637 -7.234 1.00 93.38 102 ALA A N 1
ATOM 791 C CA . ALA A 1 102 ? -5.716 -25.356 -7.896 1.00 93.38 102 ALA A CA 1
ATOM 792 C C . ALA A 1 102 ? -6.872 -25.401 -6.879 1.00 93.38 102 ALA A C 1
ATOM 794 O O . ALA A 1 102 ? -6.964 -26.318 -6.064 1.00 93.38 102 ALA A O 1
ATOM 795 N N . GLY A 1 103 ? -7.745 -24.391 -6.911 1.00 90.94 103 GLY A N 1
ATOM 796 C CA . GLY A 1 103 ? -8.866 -24.268 -5.973 1.00 90.94 103 GLY A CA 1
ATOM 797 C C . GLY A 1 103 ? -8.512 -23.690 -4.597 1.00 90.94 103 GLY A C 1
ATOM 798 O O . GLY A 1 103 ? -9.401 -23.604 -3.746 1.00 90.94 103 GLY A O 1
ATOM 799 N N . PHE A 1 104 ? -7.260 -23.264 -4.370 1.00 94.75 104 PHE A N 1
ATOM 800 C CA . PHE A 1 104 ? -6.863 -22.583 -3.137 1.00 94.75 104 PHE A CA 1
ATOM 801 C C . PHE A 1 104 ? -7.772 -21.379 -2.845 1.00 94.75 104 PHE A C 1
ATOM 803 O O . PHE A 1 104 ? -7.920 -20.471 -3.665 1.00 94.75 104 PHE A O 1
ATOM 810 N N . GLN A 1 105 ? -8.370 -21.371 -1.654 1.00 93.38 105 GLN A N 1
ATOM 811 C CA . GLN A 1 105 ? -9.213 -20.274 -1.192 1.00 93.38 105 GLN A CA 1
ATOM 812 C C . GLN A 1 105 ? -8.343 -19.2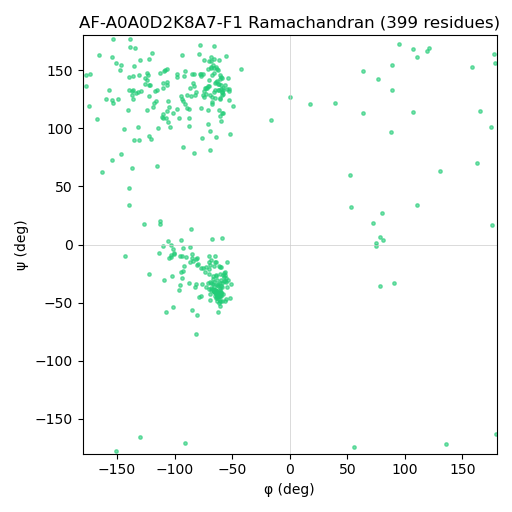18 -0.518 1.00 93.38 105 GLN A C 1
ATOM 814 O O . GLN A 1 105 ? -7.707 -19.477 0.504 1.00 93.38 105 GLN A O 1
ATOM 819 N N . ARG A 1 106 ? -8.317 -18.015 -1.096 1.00 93.25 106 ARG A N 1
ATOM 820 C CA . ARG A 1 106 ? -7.569 -16.890 -0.531 1.00 93.25 106 ARG A CA 1
ATOM 821 C C . ARG A 1 106 ? -8.164 -16.489 0.818 1.00 93.25 106 ARG A C 1
ATOM 823 O O . ARG A 1 106 ? -9.380 -16.299 0.894 1.00 93.25 106 ARG A O 1
ATOM 830 N N . PRO A 1 107 ? -7.337 -16.291 1.858 1.00 93.44 107 PRO A N 1
ATOM 831 C CA . PRO A 1 107 ? -7.816 -15.725 3.108 1.00 93.44 107 PRO A CA 1
ATOM 832 C C . PRO A 1 107 ? -8.448 -14.343 2.853 1.00 93.44 107 PRO A C 1
ATOM 834 O O . PRO A 1 107 ? -7.819 -13.503 2.197 1.00 93.44 107 PRO A O 1
ATOM 837 N N . PRO A 1 108 ? -9.675 -14.082 3.337 1.00 89.69 108 PRO A N 1
ATOM 838 C CA . PRO A 1 108 ? -10.346 -12.814 3.095 1.00 89.69 108 PRO A CA 1
ATOM 839 C C . PRO A 1 108 ? -9.643 -11.664 3.822 1.00 89.69 108 PRO A C 1
ATOM 841 O O . PRO A 1 108 ? -9.039 -11.842 4.885 1.00 89.69 108 PRO A O 1
ATOM 844 N N . SER A 1 109 ? -9.772 -10.463 3.256 1.00 80.69 109 SER A N 1
ATOM 845 C CA . SER A 1 109 ? -9.454 -9.222 3.963 1.00 80.69 109 SER A CA 1
ATOM 846 C C . SER A 1 109 ? -10.543 -8.956 4.996 1.00 80.69 109 SER A C 1
ATOM 848 O O . SER A 1 109 ? -11.725 -8.983 4.661 1.00 80.69 109 SER A O 1
ATOM 850 N N . GLY A 1 110 ? -10.159 -8.689 6.237 1.00 69.81 110 GLY A N 1
ATOM 851 C CA . GLY A 1 110 ? -11.089 -8.454 7.336 1.00 69.81 110 GLY A CA 1
ATOM 852 C C . GLY A 1 110 ? -10.329 -8.207 8.628 1.00 69.81 110 GLY A C 1
ATOM 853 O O . GLY A 1 110 ? -9.128 -7.928 8.576 1.00 69.81 110 GLY A O 1
ATOM 854 N N . ALA A 1 111 ? -11.028 -8.325 9.760 1.00 62.72 111 ALA A N 1
ATOM 855 C CA . ALA A 1 111 ? -10.411 -8.355 11.080 1.00 62.72 111 ALA A CA 1
ATOM 856 C C . ALA A 1 111 ? -9.143 -9.235 11.070 1.00 62.72 111 ALA A C 1
ATOM 858 O O . ALA A 1 111 ? -9.049 -10.150 10.247 1.00 62.72 111 ALA A O 1
ATOM 859 N N . PRO A 1 112 ? -8.164 -8.944 11.937 1.00 63.78 112 PRO A N 1
ATOM 860 C CA . PRO A 1 112 ? -6.967 -9.750 12.147 1.00 63.78 112 PRO A CA 1
ATOM 861 C C . PRO A 1 112 ? -7.003 -11.169 11.614 1.00 63.78 112 PRO A C 1
ATOM 863 O O . PRO A 1 112 ? -7.668 -12.044 12.164 1.00 63.78 112 PRO A O 1
ATOM 866 N N . ASN A 1 113 ? -6.266 -11.400 10.536 1.00 82.00 113 ASN A N 1
ATOM 867 C CA . ASN A 1 113 ? -6.285 -12.686 9.875 1.00 82.00 113 ASN A CA 1
ATOM 868 C C . ASN A 1 113 ? -4.870 -13.279 9.868 1.00 82.00 113 ASN A C 1
ATOM 870 O O . ASN A 1 113 ? -4.110 -13.042 8.924 1.00 82.00 113 ASN A O 1
ATOM 874 N N . PRO A 1 114 ? -4.496 -14.066 10.898 1.00 86.25 114 PRO A N 1
ATOM 875 C CA . PRO A 1 114 ? -3.220 -14.775 10.930 1.00 86.25 114 PRO A CA 1
ATOM 876 C C . PRO A 1 114 ? -3.005 -15.669 9.705 1.00 86.25 114 PRO A C 1
ATOM 878 O O . PRO A 1 114 ? -1.868 -15.851 9.278 1.00 86.25 114 PRO A O 1
ATOM 881 N N . GLN A 1 115 ? -4.079 -16.187 9.096 1.00 91.19 115 GLN A N 1
ATOM 882 C CA . GLN A 1 115 ? -3.985 -16.973 7.865 1.00 91.19 115 GLN A CA 1
ATOM 883 C C . GLN A 1 115 ? -3.606 -16.093 6.669 1.00 91.19 115 GLN A C 1
ATOM 885 O O . GLN A 1 115 ? -2.800 -16.516 5.847 1.00 91.19 115 GLN A O 1
ATOM 890 N N . LEU A 1 116 ? -4.121 -14.859 6.588 1.00 94.00 116 LEU A N 1
ATOM 891 C CA . LEU A 1 116 ? -3.707 -13.883 5.573 1.00 94.00 116 LEU A CA 1
ATOM 892 C C . LEU A 1 116 ? -2.239 -13.486 5.756 1.00 94.00 116 LEU A C 1
ATOM 894 O O . LEU A 1 116 ? -1.486 -13.464 4.785 1.00 94.00 116 LEU A O 1
ATOM 898 N N . VAL A 1 117 ? -1.816 -13.222 6.997 1.00 92.50 117 VAL A N 1
ATOM 899 C CA . VAL A 1 117 ? -0.412 -12.911 7.316 1.00 92.50 117 VAL A CA 1
ATOM 900 C C . VAL A 1 117 ? 0.497 -14.081 6.943 1.00 92.50 117 VAL A C 1
ATOM 902 O O . VAL A 1 117 ? 1.498 -13.887 6.253 1.00 92.50 117 VAL A O 1
ATOM 905 N N . GLY A 1 118 ? 0.130 -15.299 7.348 1.00 92.75 118 GLY A N 1
ATOM 906 C CA . GLY A 1 118 ? 0.850 -16.522 7.004 1.00 92.75 118 GLY A CA 1
ATOM 907 C C . GLY A 1 118 ? 0.925 -16.741 5.496 1.00 92.75 118 GLY A C 1
ATOM 908 O O . GLY A 1 118 ? 2.004 -16.998 4.973 1.00 92.75 118 GLY A O 1
ATOM 909 N N . PHE A 1 119 ? -0.183 -16.549 4.777 1.00 97.56 119 PHE A N 1
ATOM 910 C CA . PHE A 1 119 ? -0.222 -16.670 3.322 1.00 97.56 119 PHE A CA 1
ATOM 911 C C . PHE A 1 119 ? 0.723 -15.679 2.632 1.00 97.56 119 PHE A C 1
ATOM 913 O O . PHE A 1 119 ? 1.530 -16.091 1.801 1.00 97.56 119 PHE A O 1
ATOM 920 N N . ILE A 1 120 ? 0.682 -14.397 3.009 1.00 98.00 120 ILE A N 1
ATOM 921 C CA . ILE A 1 120 ? 1.554 -13.359 2.439 1.00 98.00 120 ILE A CA 1
ATOM 922 C C . ILE A 1 120 ? 3.033 -13.665 2.736 1.00 98.00 120 ILE A C 1
ATOM 924 O O . ILE A 1 120 ? 3.880 -13.548 1.848 1.00 98.00 120 ILE A O 1
ATOM 928 N N . ARG A 1 121 ? 3.360 -14.123 3.954 1.00 96.56 121 ARG A N 1
ATOM 929 C CA . ARG A 1 121 ? 4.727 -14.551 4.303 1.00 96.56 121 ARG A CA 1
ATOM 930 C C . ARG A 1 121 ? 5.171 -15.752 3.470 1.00 96.56 121 ARG A C 1
ATOM 932 O O . ARG A 1 121 ? 6.240 -15.695 2.864 1.00 96.56 121 ARG A O 1
ATOM 939 N N . SER A 1 122 ? 4.350 -16.793 3.359 1.00 97.88 122 SER A N 1
ATOM 940 C CA . SER A 1 122 ? 4.676 -17.953 2.525 1.00 97.88 122 SER A CA 1
ATOM 941 C C . SER A 1 122 ? 4.826 -17.590 1.046 1.00 97.88 122 SER A C 1
ATOM 943 O O . SER A 1 122 ? 5.690 -18.139 0.363 1.00 97.88 122 SER A O 1
ATOM 945 N N . LYS A 1 123 ? 4.030 -16.636 0.546 1.00 98.12 123 LYS A N 1
ATOM 946 C CA . LYS A 1 123 ? 4.079 -16.183 -0.849 1.00 98.12 123 LYS A CA 1
ATOM 947 C C . LYS A 1 123 ? 5.365 -15.417 -1.175 1.00 98.12 123 LYS A C 1
ATOM 949 O O . LYS A 1 123 ? 6.005 -15.740 -2.171 1.00 98.12 123 LYS A O 1
ATOM 954 N N . TYR A 1 124 ? 5.778 -14.451 -0.349 1.00 98.12 124 TYR A N 1
ATOM 955 C CA . TYR A 1 124 ? 6.875 -13.531 -0.710 1.00 98.12 124 TYR A CA 1
ATOM 956 C C . TYR A 1 124 ? 8.181 -13.730 0.070 1.00 98.12 124 TYR A C 1
ATOM 958 O O . TYR A 1 124 ? 9.253 -13.477 -0.479 1.00 98.12 124 TYR A O 1
ATOM 966 N N . VAL A 1 125 ? 8.114 -14.187 1.326 1.00 96.12 125 VAL A N 1
ATOM 967 C CA . VAL A 1 125 ? 9.307 -14.447 2.155 1.00 96.12 125 VAL A CA 1
ATOM 968 C C . VAL A 1 125 ? 9.844 -15.842 1.863 1.00 96.12 125 VAL A C 1
ATOM 970 O O . VAL A 1 125 ? 10.994 -15.991 1.464 1.00 96.12 125 VAL A O 1
ATOM 973 N N . GLU A 1 126 ? 8.997 -16.861 2.013 1.00 96.31 126 GLU A N 1
ATOM 974 C CA . GLU A 1 126 ? 9.380 -18.263 1.774 1.00 96.31 126 GLU A CA 1
ATOM 975 C C . GLU A 1 126 ? 9.368 -18.616 0.284 1.00 96.31 126 GLU A C 1
ATOM 977 O O . GLU A 1 126 ? 9.946 -19.623 -0.114 1.00 96.31 126 GLU A O 1
ATOM 982 N N . ARG A 1 127 ? 8.693 -17.801 -0.541 1.00 97.12 127 ARG A N 1
ATOM 983 C CA . ARG A 1 127 ? 8.522 -18.020 -1.988 1.00 97.12 127 ARG A CA 1
ATOM 984 C C . ARG A 1 127 ? 7.955 -19.402 -2.314 1.00 97.12 127 ARG A C 1
ATOM 986 O O . ARG A 1 127 ? 8.237 -19.976 -3.363 1.00 97.12 127 ARG A O 1
ATOM 993 N N . LYS A 1 128 ? 7.116 -19.921 -1.417 1.00 97.62 128 LYS A N 1
ATOM 994 C CA . LYS A 1 128 ? 6.618 -21.301 -1.419 1.00 97.62 128 LYS A CA 1
ATOM 995 C C . LYS A 1 128 ? 5.896 -21.684 -2.711 1.00 97.62 128 LYS A C 1
ATOM 997 O O . LYS A 1 128 ? 5.927 -22.843 -3.109 1.00 97.62 128 LYS A O 1
ATOM 1002 N N . PHE A 1 129 ? 5.238 -20.715 -3.341 1.00 97.75 129 PHE A N 1
ATOM 1003 C CA . PHE A 1 129 ? 4.444 -20.914 -4.555 1.00 97.75 129 PHE A CA 1
ATOM 1004 C C . PHE A 1 129 ? 5.073 -20.276 -5.792 1.00 97.75 129 PHE A C 1
ATOM 1006 O O . PHE A 1 129 ? 4.511 -20.398 -6.878 1.00 97.75 129 PHE A O 1
ATOM 1013 N N . ALA A 1 130 ? 6.218 -19.606 -5.632 1.00 97.44 130 ALA A N 1
ATOM 1014 C CA . ALA A 1 130 ? 6.883 -18.938 -6.734 1.00 97.44 130 ALA A CA 1
ATOM 1015 C C . ALA A 1 130 ? 7.387 -19.960 -7.757 1.00 97.44 130 ALA A C 1
ATOM 1017 O O . ALA A 1 130 ? 7.704 -21.105 -7.402 1.00 97.44 130 ALA A O 1
ATOM 1018 N N . ALA A 1 131 ? 7.468 -19.536 -9.011 1.00 96.44 131 ALA A N 1
ATOM 1019 C CA . ALA A 1 131 ? 8.104 -20.307 -10.060 1.00 96.44 131 ALA A CA 1
ATOM 1020 C C . ALA A 1 131 ? 9.587 -20.564 -9.731 1.00 96.44 131 ALA A C 1
ATOM 1022 O O . ALA A 1 131 ? 10.240 -19.747 -9.083 1.00 96.44 131 ALA A O 1
ATOM 1023 N N . GLU A 1 132 ? 10.101 -21.725 -10.135 1.00 94.44 132 GLU A N 1
ATOM 1024 C CA . GLU A 1 132 ? 11.494 -22.136 -9.878 1.00 94.44 132 GLU A CA 1
ATOM 1025 C C . GLU A 1 132 ? 12.385 -21.989 -11.122 1.00 94.44 132 GLU A C 1
ATOM 1027 O O . GLU A 1 132 ? 13.602 -22.123 -11.038 1.00 94.44 132 GLU A O 1
ATOM 1032 N N . ASP A 1 133 ? 11.782 -21.701 -12.276 1.00 92.19 133 ASP A N 1
ATOM 1033 C CA . ASP A 1 133 ? 12.437 -21.589 -13.581 1.00 92.19 133 ASP A CA 1
ATOM 1034 C C . ASP A 1 133 ? 13.121 -20.232 -13.812 1.00 92.19 133 ASP A C 1
ATOM 1036 O O . ASP A 1 133 ? 13.915 -20.089 -14.742 1.00 92.19 133 ASP A O 1
ATOM 1040 N N . ALA A 1 134 ? 12.840 -19.238 -12.966 1.00 92.38 134 ALA A N 1
ATOM 1041 C CA . ALA A 1 134 ? 13.393 -17.894 -13.061 1.00 92.38 134 ALA A CA 1
ATOM 1042 C C . ALA A 1 134 ? 13.588 -17.261 -11.667 1.00 92.38 134 ALA A C 1
ATOM 1044 O O . ALA A 1 134 ? 12.904 -17.640 -10.714 1.00 92.38 134 ALA A O 1
ATOM 1045 N N . PRO A 1 135 ? 14.517 -16.295 -11.512 1.00 93.25 135 PRO A N 1
ATOM 1046 C CA . PRO A 1 135 ? 14.609 -15.490 -10.292 1.00 93.25 135 PRO A CA 1
ATOM 1047 C C . PRO A 1 135 ? 13.368 -14.592 -10.117 1.00 93.25 135 PRO A C 1
ATOM 1049 O O . PRO A 1 135 ? 12.572 -14.462 -11.036 1.00 93.25 135 PRO A O 1
ATOM 1052 N N . PRO A 1 136 ? 13.186 -13.915 -8.968 1.00 93.38 136 PRO A N 1
ATOM 1053 C CA . PRO A 1 136 ? 12.083 -12.973 -8.812 1.00 93.38 136 PRO A CA 1
ATOM 1054 C C . PRO A 1 136 ? 12.138 -11.826 -9.825 1.00 93.38 136 PRO A C 1
ATOM 1056 O O . PRO A 1 136 ? 13.198 -11.206 -9.961 1.00 93.38 136 PRO A O 1
ATOM 1059 N N . PRO A 1 137 ? 11.010 -11.483 -10.473 1.00 93.56 137 PRO A N 1
ATOM 1060 C CA . PRO A 1 137 ? 10.929 -10.275 -11.270 1.00 93.56 137 PRO A CA 1
ATOM 1061 C C . PRO A 1 137 ? 11.049 -9.054 -10.355 1.00 93.56 137 PRO A C 1
ATOM 1063 O O . PRO A 1 137 ? 10.350 -8.950 -9.345 1.00 93.56 137 PRO A O 1
ATOM 1066 N N . ASP A 1 138 ? 11.916 -8.122 -10.726 1.00 92.56 138 ASP A N 1
ATOM 1067 C CA . ASP A 1 138 ? 12.127 -6.862 -10.022 1.00 92.56 138 ASP A CA 1
ATOM 1068 C C . ASP A 1 138 ? 12.282 -5.692 -11.005 1.00 92.56 138 ASP A C 1
ATOM 1070 O O . ASP A 1 138 ? 12.284 -5.850 -12.229 1.00 92.56 138 ASP A O 1
ATOM 1074 N N . ILE A 1 139 ? 12.423 -4.483 -10.461 1.00 90.75 139 ILE A N 1
ATOM 1075 C CA . ILE A 1 139 ? 12.550 -3.251 -11.248 1.00 90.75 139 ILE A CA 1
ATOM 1076 C C . ILE A 1 139 ? 13.787 -3.231 -12.170 1.00 90.75 139 ILE A C 1
ATOM 1078 O O . ILE A 1 139 ? 13.832 -2.439 -13.119 1.00 90.75 139 ILE A O 1
ATOM 1082 N N . ASP A 1 140 ? 14.776 -4.089 -11.915 1.00 90.44 140 ASP A N 1
ATOM 1083 C CA . ASP A 1 140 ? 16.035 -4.166 -12.641 1.00 90.44 140 ASP A CA 1
ATOM 1084 C C . ASP A 1 140 ? 16.039 -5.213 -13.752 1.00 90.44 140 ASP A C 1
ATOM 1086 O O . ASP A 1 140 ? 16.599 -4.953 -14.819 1.00 90.44 140 ASP A O 1
ATOM 1090 N N . ASN A 1 141 ? 15.360 -6.341 -13.558 1.00 92.00 141 ASN A N 1
ATOM 1091 C CA . ASN A 1 141 ? 15.394 -7.466 -14.488 1.00 92.00 141 ASN A CA 1
ATOM 1092 C C . ASN A 1 141 ? 14.123 -7.627 -15.348 1.00 92.00 141 ASN A C 1
ATOM 1094 O O . ASN A 1 141 ? 14.157 -8.362 -16.338 1.00 92.00 141 ASN A O 1
ATOM 1098 N N . TRP A 1 142 ? 13.023 -6.924 -15.038 1.00 89.00 142 TRP A N 1
ATOM 1099 C CA . TRP A 1 142 ? 11.698 -7.217 -15.610 1.00 89.00 142 TRP A CA 1
ATOM 1100 C C . TRP A 1 142 ? 11.609 -7.199 -17.136 1.00 89.00 142 TRP A C 1
ATOM 1102 O O . TRP A 1 142 ? 10.820 -7.945 -17.708 1.00 89.00 142 TRP A O 1
ATOM 1112 N N . ARG A 1 143 ? 12.407 -6.365 -17.813 1.00 88.12 143 ARG A N 1
ATOM 1113 C CA . ARG A 1 143 ? 12.370 -6.232 -19.281 1.00 88.12 143 ARG A CA 1
ATOM 1114 C C . ARG A 1 143 ? 12.829 -7.494 -20.007 1.00 88.12 143 ARG A C 1
ATOM 1116 O O . ARG A 1 143 ? 12.330 -7.779 -21.088 1.00 88.12 143 ARG A O 1
ATOM 1123 N N . ALA A 1 144 ? 13.786 -8.214 -19.429 1.00 89.38 144 ALA A N 1
ATOM 1124 C CA . ALA A 1 144 ? 14.305 -9.468 -19.970 1.00 89.38 144 ALA A CA 1
ATOM 1125 C C . ALA A 1 144 ? 13.722 -10.693 -19.248 1.00 89.38 144 ALA A C 1
ATOM 1127 O O . ALA A 1 144 ? 14.027 -11.828 -19.604 1.00 89.38 144 ALA A O 1
ATOM 1128 N N . HIS A 1 145 ? 12.908 -10.470 -18.214 1.00 91.44 145 HIS A N 1
ATOM 1129 C CA . HIS A 1 145 ? 12.357 -11.533 -17.397 1.00 91.44 145 HIS A CA 1
ATOM 1130 C C . HIS A 1 145 ? 11.292 -12.315 -18.180 1.0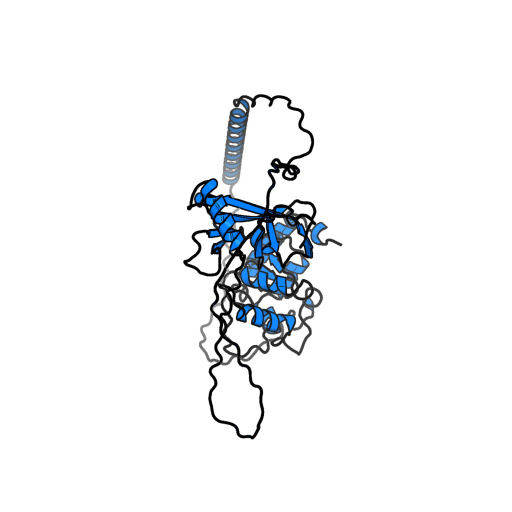0 91.44 145 HIS A C 1
ATOM 1132 O O . HIS A 1 145 ? 10.408 -11.674 -18.745 1.00 91.44 145 HIS A O 1
ATOM 1138 N N . PRO A 1 146 ? 11.272 -13.662 -18.168 1.00 90.94 146 PRO A N 1
ATOM 1139 C CA . PRO A 1 146 ? 10.283 -14.451 -18.919 1.00 90.94 146 PRO A CA 1
ATOM 1140 C C . PRO A 1 146 ? 8.827 -14.089 -18.593 1.00 90.94 146 PRO A C 1
ATOM 1142 O O . PRO A 1 146 ? 7.959 -14.097 -19.457 1.00 90.94 146 PRO A O 1
ATOM 1145 N N . TYR A 1 147 ? 8.573 -13.696 -17.343 1.00 88.56 147 TYR A N 1
ATOM 1146 C CA . TYR A 1 147 ? 7.249 -13.281 -16.868 1.00 88.56 147 TYR A CA 1
ATOM 1147 C C . TYR A 1 147 ? 6.939 -11.796 -17.142 1.00 88.56 147 TYR A C 1
ATOM 1149 O O . TYR A 1 147 ? 5.798 -11.380 -16.987 1.00 88.56 147 TYR A O 1
ATOM 1157 N N . GLY A 1 148 ? 7.929 -10.987 -17.534 1.00 79.75 148 GLY A N 1
ATOM 1158 C CA . GLY A 1 148 ? 7.745 -9.588 -17.947 1.00 79.75 148 GLY A CA 1
ATOM 1159 C C . GLY A 1 148 ? 7.781 -9.397 -19.470 1.00 79.75 148 GLY A C 1
ATOM 1160 O O . GLY A 1 148 ? 7.140 -8.492 -20.003 1.00 79.75 148 GLY A O 1
ATOM 1161 N N . ALA A 1 149 ? 8.478 -10.281 -20.181 1.00 70.81 149 ALA A N 1
ATOM 1162 C CA . ALA A 1 149 ? 8.638 -10.283 -21.625 1.00 70.81 149 ALA A CA 1
ATOM 1163 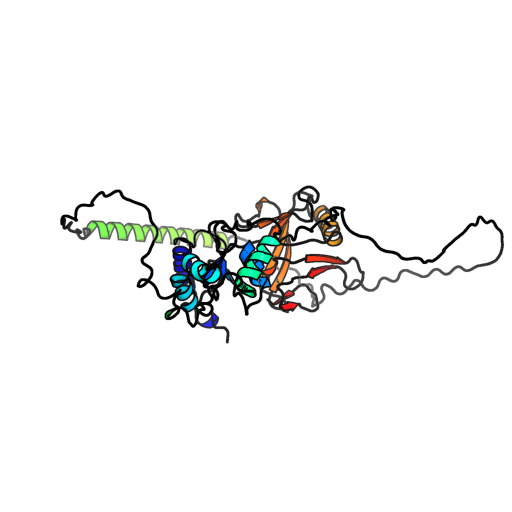C C . ALA A 1 149 ? 7.567 -11.165 -22.298 1.00 70.81 149 ALA A C 1
ATOM 1165 O O . ALA A 1 149 ? 7.800 -12.320 -22.632 1.00 70.81 149 ALA A O 1
ATOM 1166 N N . GLY A 1 150 ? 6.378 -10.613 -22.526 1.00 56.75 150 GLY A N 1
ATOM 1167 C CA . GLY A 1 150 ? 5.365 -11.193 -23.420 1.00 56.75 150 GLY A CA 1
ATOM 1168 C C . GLY A 1 150 ? 4.483 -10.068 -23.951 1.00 56.75 150 GLY A C 1
ATOM 1169 O O . GLY A 1 150 ? 4.045 -9.242 -23.157 1.00 56.75 150 GLY A O 1
ATOM 1170 N N . ASP A 1 151 ? 4.379 -9.869 -25.266 1.00 47.59 151 ASP A N 1
ATOM 1171 C CA . ASP A 1 151 ? 3.467 -10.617 -26.150 1.00 47.59 151 ASP A CA 1
ATOM 1172 C C . ASP A 1 151 ? 4.135 -11.515 -27.226 1.00 47.59 151 ASP A C 1
ATOM 1174 O O . ASP A 1 151 ? 3.994 -11.249 -28.418 1.00 47.59 151 ASP A O 1
ATOM 1178 N N . ALA A 1 152 ? 4.835 -12.609 -26.875 1.00 42.72 152 ALA A N 1
ATOM 1179 C CA . ALA A 1 152 ? 5.356 -13.518 -27.921 1.00 42.72 152 ALA A CA 1
ATOM 1180 C C . ALA A 1 152 ? 5.361 -15.033 -27.640 1.00 42.72 152 ALA A C 1
ATOM 1182 O O . ALA A 1 152 ? 5.597 -15.794 -28.575 1.00 42.72 152 ALA A O 1
ATOM 1183 N N . ALA A 1 153 ? 5.092 -15.526 -26.426 1.00 37.31 153 ALA A N 1
ATOM 1184 C CA . ALA A 1 153 ? 5.209 -16.968 -26.170 1.00 37.31 153 ALA A CA 1
ATOM 1185 C C . ALA A 1 153 ? 4.331 -17.470 -25.012 1.00 37.31 153 ALA A C 1
ATOM 1187 O O . ALA A 1 153 ? 4.841 -17.800 -23.952 1.00 37.31 153 ALA A O 1
ATOM 1188 N N . ALA A 1 154 ? 3.013 -17.547 -25.209 1.00 39.50 154 ALA A N 1
ATOM 1189 C CA . ALA A 1 154 ? 2.143 -18.435 -24.423 1.00 39.50 154 ALA A CA 1
ATOM 1190 C C . ALA A 1 154 ? 0.794 -18.638 -25.129 1.00 39.50 154 ALA A C 1
ATOM 1192 O O . ALA A 1 154 ? -0.268 -18.270 -24.635 1.00 39.50 154 ALA A O 1
ATOM 1193 N N . GLY A 1 155 ? 0.848 -19.219 -26.327 1.00 32.72 155 GLY A N 1
ATOM 1194 C CA . GLY A 1 155 ? -0.293 -19.911 -26.908 1.00 32.72 155 GLY A CA 1
ATOM 1195 C C . GLY A 1 155 ? -0.302 -21.372 -26.455 1.00 32.72 155 GLY A C 1
ATOM 1196 O O . GLY A 1 155 ? 0.419 -22.181 -27.027 1.00 32.72 155 GLY A O 1
ATOM 1197 N N . GLY A 1 156 ? -1.160 -21.691 -25.481 1.00 25.89 156 GLY A N 1
ATOM 1198 C CA . GLY A 1 156 ? -1.871 -22.975 -25.378 1.00 25.89 156 GLY A CA 1
ATOM 1199 C C . GLY A 1 156 ? -1.488 -23.939 -24.235 1.00 25.89 156 GLY A C 1
ATOM 1200 O O . GLY A 1 156 ? -0.391 -23.840 -23.693 1.00 25.89 156 GLY A O 1
ATOM 1201 N N . PRO A 1 157 ? -2.363 -24.919 -23.895 1.00 38.81 157 PRO A N 1
ATOM 1202 C CA . PRO A 1 157 ? -3.733 -25.129 -24.371 1.00 38.81 157 PRO A CA 1
ATOM 1203 C C . PRO A 1 157 ? -4.775 -24.983 -23.242 1.00 38.81 157 PRO A C 1
ATOM 1205 O O . PRO A 1 157 ? -4.672 -25.615 -22.193 1.00 38.81 157 PRO A O 1
ATOM 1208 N N . VAL A 1 158 ? -5.851 -24.237 -23.493 1.00 33.81 158 VAL A N 1
ATOM 1209 C CA . VAL A 1 158 ? -7.129 -24.476 -22.807 1.00 33.81 158 VAL A CA 1
ATOM 1210 C C . VAL A 1 158 ? -8.089 -25.030 -23.848 1.00 33.81 158 VAL A C 1
ATOM 1212 O O . VAL A 1 158 ? -8.437 -24.369 -24.822 1.00 33.81 158 VAL A O 1
ATOM 1215 N N . SER A 1 159 ? -8.444 -26.296 -23.653 1.00 30.58 159 SER A N 1
ATOM 1216 C CA . SER A 1 159 ? -9.499 -27.003 -24.366 1.00 30.58 159 SER A CA 1
ATOM 1217 C C . SER A 1 159 ? -10.854 -26.409 -23.989 1.00 30.58 159 SER A C 1
ATOM 1219 O O . SER A 1 159 ? -11.198 -26.386 -22.810 1.00 30.58 159 SER A O 1
ATOM 1221 N N . THR A 1 160 ? -11.623 -25.937 -24.970 1.00 29.06 160 THR A N 1
ATOM 1222 C CA . THR A 1 160 ? -13.051 -26.264 -25.143 1.00 29.06 160 THR A CA 1
ATOM 1223 C C . THR A 1 160 ? -13.577 -25.683 -26.456 1.00 29.06 160 THR A C 1
ATOM 1225 O O . THR A 1 160 ? -13.088 -24.683 -26.972 1.00 29.06 160 THR A O 1
ATOM 1228 N N . ALA A 1 161 ? -14.520 -26.415 -27.038 1.00 28.55 161 ALA A N 1
ATOM 1229 C CA . ALA A 1 161 ? -14.977 -26.311 -28.410 1.00 28.55 161 ALA A CA 1
ATOM 1230 C C . ALA A 1 161 ? -15.911 -25.117 -28.688 1.00 28.55 161 ALA A C 1
ATOM 1232 O O . ALA A 1 161 ? -16.738 -24.766 -27.857 1.00 28.55 161 ALA A O 1
ATOM 1233 N N . ALA A 1 162 ? -15.750 -24.587 -29.907 1.00 26.48 162 ALA A N 1
ATOM 1234 C CA . ALA A 1 162 ? -16.728 -24.015 -30.842 1.00 26.48 162 ALA A CA 1
ATOM 1235 C C . ALA A 1 162 ? -17.892 -23.149 -30.317 1.00 26.48 162 ALA A C 1
ATOM 1237 O O . ALA A 1 162 ? -18.815 -23.662 -29.704 1.00 26.48 162 ALA A O 1
ATOM 1238 N N . GLU A 1 163 ? -17.969 -21.901 -30.802 1.00 26.67 163 GLU A N 1
ATOM 1239 C CA . GLU A 1 163 ? -18.939 -21.570 -31.860 1.00 26.67 163 GLU A CA 1
ATOM 1240 C C . GLU A 1 163 ? -18.498 -20.322 -32.644 1.00 26.67 163 GLU A C 1
ATOM 1242 O O . GLU A 1 163 ? -18.031 -19.328 -32.091 1.00 26.67 163 GLU A O 1
ATOM 1247 N N . THR A 1 164 ? -18.565 -20.426 -33.968 1.00 26.56 164 THR A N 1
ATOM 1248 C CA . THR A 1 164 ? -18.060 -19.465 -34.950 1.00 26.56 164 THR A CA 1
ATOM 1249 C C . THR A 1 164 ? -19.178 -18.504 -35.341 1.00 26.56 164 THR A C 1
ATOM 1251 O O . THR A 1 164 ? -20.204 -18.942 -35.849 1.00 26.56 164 THR A O 1
ATOM 1254 N N . VAL A 1 165 ? -18.964 -17.195 -35.211 1.00 29.00 165 VAL A N 1
ATOM 1255 C CA . VAL A 1 165 ? -19.715 -16.200 -35.993 1.00 29.00 165 VAL A CA 1
ATOM 1256 C C . VAL A 1 165 ? -18.771 -15.089 -36.429 1.00 29.00 165 VAL A C 1
ATOM 1258 O O . VAL A 1 165 ? -18.156 -14.396 -35.623 1.00 29.00 165 VAL A O 1
ATOM 1261 N N . ALA A 1 166 ? -18.616 -15.003 -37.746 1.00 27.20 166 ALA A N 1
ATOM 1262 C CA . ALA A 1 166 ? -17.729 -14.102 -38.455 1.00 27.20 166 ALA A CA 1
ATOM 1263 C C . ALA A 1 166 ? -18.214 -12.646 -38.382 1.00 27.20 166 ALA A C 1
ATOM 1265 O O . ALA A 1 166 ? -19.390 -12.357 -38.600 1.00 27.20 166 ALA A O 1
ATOM 1266 N N . ALA A 1 167 ? -17.280 -11.729 -38.139 1.00 27.41 167 ALA A N 1
ATOM 1267 C CA . ALA A 1 167 ? -17.463 -10.297 -38.343 1.00 27.41 167 ALA A CA 1
ATOM 1268 C C . ALA A 1 167 ? -17.191 -9.932 -39.819 1.00 27.41 167 ALA A C 1
ATOM 1270 O O . ALA A 1 167 ? -16.215 -10.437 -40.383 1.00 27.41 167 ALA A O 1
ATOM 1271 N N . PRO A 1 168 ? -17.983 -9.049 -40.459 1.00 31.28 168 PRO A N 1
ATOM 1272 C CA . PRO A 1 168 ? -17.637 -8.498 -41.761 1.00 31.28 168 PRO A CA 1
ATOM 1273 C C . PRO A 1 168 ? -16.715 -7.272 -41.627 1.00 31.28 168 PRO A C 1
ATOM 1275 O O . PRO A 1 168 ? -16.794 -6.499 -40.673 1.00 31.28 168 PRO A O 1
ATOM 1278 N N . ALA A 1 169 ? -15.832 -7.126 -42.615 1.00 32.78 169 ALA A N 1
ATOM 1279 C CA . ALA A 1 169 ? -14.842 -6.062 -42.784 1.00 32.78 169 ALA A CA 1
ATOM 1280 C C . ALA A 1 169 ? -15.459 -4.645 -42.916 1.00 32.78 169 ALA A C 1
ATOM 1282 O O . ALA A 1 169 ? -16.627 -4.518 -43.292 1.00 32.78 169 ALA A O 1
ATOM 1283 N N . PRO A 1 170 ? -14.689 -3.567 -42.653 1.00 34.00 170 PRO A N 1
ATOM 1284 C CA . PRO A 1 170 ? -15.208 -2.204 -42.645 1.00 34.00 170 PRO A CA 1
ATOM 1285 C C . PRO A 1 170 ? -15.300 -1.618 -44.060 1.00 34.00 170 PRO A C 1
ATOM 1287 O O . PRO A 1 170 ? -14.339 -1.643 -44.828 1.00 34.00 170 PRO A O 1
ATOM 1290 N N . ALA A 1 171 ? -16.460 -1.041 -44.375 1.00 31.28 171 ALA A N 1
ATOM 1291 C CA . ALA A 1 171 ? -16.652 -0.170 -45.525 1.00 31.28 171 ALA A CA 1
ATOM 1292 C C . ALA A 1 171 ? -16.209 1.263 -45.187 1.00 31.28 171 ALA A C 1
ATOM 1294 O O . ALA A 1 171 ? -16.493 1.799 -44.117 1.00 31.28 171 ALA A O 1
ATOM 1295 N N . THR A 1 172 ? -15.503 1.863 -46.135 1.00 39.38 172 THR A N 1
ATOM 1296 C CA . THR A 1 172 ? -15.024 3.245 -46.181 1.00 39.38 172 THR A CA 1
ATOM 1297 C C . THR A 1 172 ? -16.162 4.266 -46.098 1.00 39.38 172 THR A C 1
ATOM 1299 O O . THR A 1 172 ? -17.083 4.220 -46.911 1.00 39.38 172 THR A O 1
ATOM 1302 N N . ALA A 1 173 ? -16.054 5.236 -45.188 1.00 32.34 173 ALA A N 1
ATOM 1303 C CA . ALA A 1 173 ? -16.817 6.481 -45.235 1.00 32.34 173 ALA A CA 1
ATOM 1304 C C . ALA A 1 173 ? -15.942 7.638 -44.724 1.00 32.34 173 ALA A C 1
ATOM 1306 O O . ALA A 1 173 ? -15.766 7.832 -43.522 1.00 32.34 173 ALA A O 1
ATOM 1307 N N . GLU A 1 174 ? -15.366 8.391 -45.661 1.00 36.09 174 GLU A N 1
ATOM 1308 C CA . GLU A 1 174 ? -14.836 9.730 -45.414 1.00 36.09 174 GLU A CA 1
ATOM 1309 C C . GLU A 1 174 ? -15.981 10.643 -44.951 1.00 36.09 174 GLU A C 1
ATOM 1311 O O . GLU A 1 174 ? -16.914 10.915 -45.705 1.00 36.09 174 GLU A O 1
ATOM 1316 N N . ALA A 1 175 ? -15.909 11.135 -43.714 1.00 33.31 175 ALA A N 1
ATOM 1317 C CA . ALA A 1 175 ? -16.742 12.229 -43.230 1.00 33.31 175 ALA A CA 1
ATOM 1318 C C . ALA A 1 175 ? -15.855 13.462 -43.030 1.00 33.31 175 ALA A C 1
ATOM 1320 O O . ALA A 1 175 ? -15.006 13.516 -42.139 1.00 33.31 175 ALA A O 1
ATOM 1321 N N . ALA A 1 176 ? -16.044 14.444 -43.908 1.00 39.25 176 ALA A N 1
ATOM 1322 C CA . ALA A 1 176 ? -15.363 15.726 -43.895 1.00 39.25 176 ALA A CA 1
ATOM 1323 C C . ALA A 1 176 ? -15.615 16.477 -42.574 1.00 39.25 176 ALA A C 1
ATOM 1325 O O . ALA A 1 176 ? -16.723 16.937 -42.297 1.00 39.25 176 ALA A O 1
ATOM 1326 N N . ALA A 1 177 ? -14.562 16.642 -41.773 1.00 41.25 177 ALA A N 1
ATOM 1327 C CA . ALA A 1 177 ? -14.541 17.568 -40.649 1.00 41.25 177 ALA A CA 1
ATOM 1328 C C . ALA A 1 177 ? -14.539 19.012 -41.185 1.00 41.25 177 ALA A C 1
ATOM 1330 O O . ALA A 1 177 ? -13.505 19.548 -41.588 1.00 41.25 177 ALA A O 1
ATOM 1331 N N . GLY A 1 178 ? -15.715 19.641 -41.226 1.00 49.12 178 GLY A N 1
ATOM 1332 C CA . GLY A 1 178 ? -15.852 21.059 -41.547 1.00 49.12 178 GLY A CA 1
ATOM 1333 C C . GLY A 1 178 ? -15.187 21.925 -40.474 1.00 49.12 178 GLY A C 1
ATOM 1334 O O . GLY A 1 178 ? -15.487 21.794 -39.289 1.00 49.12 178 GLY A O 1
ATOM 1335 N N . LYS A 1 179 ? -14.278 22.818 -40.883 1.00 49.25 179 LYS A N 1
ATOM 1336 C CA . LYS A 1 179 ? -13.710 23.847 -39.998 1.00 49.25 179 LYS A CA 1
ATOM 1337 C C . LYS A 1 179 ? -14.854 24.715 -39.436 1.00 49.25 179 LYS A C 1
ATOM 1339 O O . LYS A 1 179 ? -15.709 25.124 -40.223 1.00 49.25 179 LYS A O 1
ATOM 1344 N N . PRO A 1 180 ? -14.884 25.019 -38.124 1.00 51.47 180 PRO A N 1
ATOM 1345 C CA . PRO A 1 180 ? -15.931 25.858 -37.549 1.00 51.47 180 PRO A CA 1
ATOM 1346 C C . PRO A 1 180 ? -15.894 27.252 -38.183 1.00 51.47 180 PRO A C 1
ATOM 1348 O O . PRO A 1 180 ? -14.820 27.809 -38.427 1.00 51.47 180 PRO A O 1
ATOM 1351 N N . SER A 1 181 ? -17.073 27.797 -38.485 1.00 72.50 181 SER A N 1
ATOM 1352 C CA . SER A 1 181 ? -17.205 29.106 -39.127 1.00 72.50 181 SER A CA 1
ATOM 1353 C C . SER A 1 181 ? -16.631 30.210 -38.230 1.00 72.50 181 SER A C 1
ATOM 1355 O O . SER A 1 181 ? -16.666 30.113 -37.001 1.00 72.50 181 SER A O 1
ATOM 1357 N N . GLN A 1 182 ? -16.117 31.290 -38.830 1.00 76.12 182 GLN A N 1
ATOM 1358 C CA . GLN A 1 182 ? -15.553 32.428 -38.083 1.00 76.12 182 GLN A CA 1
ATOM 1359 C C . GLN A 1 182 ? -16.528 32.994 -37.033 1.00 76.12 182 GLN A C 1
ATOM 1361 O O . GLN A 1 182 ? -16.093 33.432 -35.970 1.00 76.12 182 GLN A O 1
ATOM 1366 N N . GLN A 1 183 ? -17.840 32.911 -37.278 1.00 76.44 183 GLN A N 1
ATOM 1367 C CA . GLN A 1 183 ? -18.868 33.303 -36.307 1.00 76.44 183 GLN A CA 1
ATOM 1368 C C . GLN A 1 183 ? -18.897 32.414 -35.057 1.00 76.44 183 GLN A C 1
ATOM 1370 O O . GLN A 1 183 ? -19.055 32.931 -33.952 1.00 76.44 183 GLN A O 1
ATOM 1375 N N . GLN A 1 184 ? -18.700 31.099 -35.196 1.00 79.75 184 GLN A N 1
ATOM 1376 C CA . GLN A 1 184 ? -18.649 30.186 -34.048 1.00 79.75 184 GLN A CA 1
ATOM 1377 C C . GLN A 1 184 ? -17.406 30.423 -33.184 1.00 79.75 184 GLN A C 1
ATOM 1379 O O . GLN A 1 184 ? -17.497 30.391 -31.956 1.00 79.75 184 GLN A O 1
ATOM 1384 N N . GLN A 1 185 ? -16.262 30.728 -33.805 1.00 81.81 185 GLN A N 1
ATOM 1385 C CA . GLN A 1 185 ? -15.047 31.082 -33.064 1.00 81.81 185 GLN A CA 1
ATOM 1386 C C . GLN A 1 185 ? -15.189 32.425 -32.331 1.00 81.81 185 GLN A C 1
ATOM 1388 O O . GLN A 1 185 ? -14.761 32.536 -31.181 1.00 81.81 185 GLN A O 1
ATOM 1393 N N . GLN A 1 186 ? -15.847 33.420 -32.939 1.00 87.12 186 GLN A N 1
ATOM 1394 C CA . GLN A 1 186 ? -16.126 34.697 -32.272 1.00 87.12 186 GLN A CA 1
ATOM 1395 C C . GLN A 1 186 ? -17.083 34.549 -31.082 1.00 87.12 186 GLN A C 1
ATOM 1397 O O . GLN A 1 186 ? -16.841 35.150 -30.035 1.00 87.12 186 GLN A O 1
ATOM 1402 N N . GLN A 1 187 ? -18.126 33.719 -31.193 1.00 88.75 187 GLN A N 1
ATOM 1403 C CA . GLN A 1 187 ? -19.031 33.453 -30.067 1.00 88.75 187 GLN A CA 1
ATOM 1404 C C . GLN A 1 187 ? -18.334 32.732 -28.908 1.00 88.75 187 GLN A C 1
ATOM 1406 O O . GLN A 1 187 ? -18.547 33.099 -27.752 1.00 88.75 187 GLN A O 1
ATOM 1411 N N . GLN A 1 188 ? -17.461 31.757 -29.191 1.00 87.44 188 GLN A N 1
ATOM 1412 C CA . GLN A 1 188 ? -16.683 31.090 -28.140 1.00 87.44 188 GLN A CA 1
ATOM 1413 C C . GLN A 1 188 ? -15.720 32.047 -27.429 1.00 87.44 188 GLN A C 1
ATOM 1415 O O . GLN A 1 188 ? -15.609 31.997 -26.203 1.00 87.44 188 GLN A O 1
ATOM 1420 N N . GLN A 1 189 ? -15.067 32.956 -28.161 1.00 87.88 189 GLN A N 1
ATOM 1421 C CA . GLN A 1 189 ? -14.194 33.962 -27.548 1.00 87.88 189 GLN A CA 1
ATOM 1422 C C . GLN A 1 189 ? -14.972 34.961 -26.679 1.00 87.88 189 GLN A C 1
ATOM 1424 O O . GLN A 1 189 ? -14.515 35.291 -25.584 1.00 87.88 189 GLN A O 1
ATOM 1429 N N . GLN A 1 190 ? -16.164 35.396 -27.104 1.00 91.00 190 GLN A N 1
ATOM 1430 C CA . GLN A 1 190 ? -17.007 36.280 -26.289 1.00 91.00 190 GLN A CA 1
ATOM 1431 C C . GLN A 1 190 ? -17.505 35.599 -25.006 1.00 91.00 190 GLN A C 1
ATOM 1433 O O . GLN A 1 190 ? -17.491 36.223 -23.944 1.00 91.00 190 GLN A O 1
ATOM 1438 N N . GLN A 1 191 ? -17.879 34.315 -25.063 1.00 90.94 191 GLN A N 1
ATOM 1439 C CA . GLN A 1 191 ? -18.275 33.565 -23.864 1.00 90.94 191 GLN A CA 1
ATOM 1440 C C . GLN A 1 191 ? -17.119 33.397 -22.869 1.00 90.94 191 GLN A C 1
ATOM 1442 O O . GLN A 1 191 ? -17.321 33.558 -21.665 1.00 90.94 191 GLN A O 1
ATOM 1447 N N . GLN A 1 192 ? -15.898 33.134 -23.350 1.00 89.31 192 GLN A N 1
ATOM 1448 C CA . GLN A 1 192 ? -14.723 33.036 -22.477 1.00 89.31 192 GLN A CA 1
ATOM 1449 C C . GLN A 1 192 ? -14.380 34.376 -21.809 1.00 89.31 192 GLN A C 1
ATOM 1451 O O . GLN A 1 192 ? -14.061 34.399 -20.620 1.00 89.31 192 GLN A O 1
ATOM 1456 N N . GLN A 1 193 ? -14.502 35.499 -22.527 1.00 91.00 193 GLN A N 1
ATOM 1457 C CA . GLN A 1 193 ? -14.271 36.828 -21.945 1.00 91.00 193 GLN A CA 1
ATOM 1458 C C . GLN A 1 193 ? -15.310 37.186 -20.871 1.00 91.00 193 GLN A C 1
ATOM 1460 O O . GLN A 1 193 ? -14.943 37.730 -19.829 1.00 91.00 193 GLN A O 1
ATOM 1465 N N . GLN A 1 194 ? -16.586 36.834 -21.069 1.00 92.25 194 GLN A N 1
ATOM 1466 C CA . GLN A 1 194 ? -17.622 37.054 -20.051 1.00 92.25 194 GLN A CA 1
ATOM 1467 C C . GLN A 1 194 ? -17.381 36.224 -18.781 1.00 92.25 194 GLN A C 1
ATOM 1469 O O . GLN A 1 194 ? -17.541 36.744 -17.676 1.00 92.25 194 GLN A O 1
ATOM 1474 N N . GLN A 1 195 ? -16.941 34.966 -18.911 1.00 91.31 195 GLN A N 1
ATOM 1475 C CA . GLN A 1 195 ? -16.611 34.131 -17.749 1.00 91.31 195 GLN A CA 1
ATOM 1476 C C . GLN A 1 195 ? -15.422 34.685 -16.950 1.00 91.31 195 GLN A C 1
ATOM 1478 O O . GLN A 1 195 ? -15.467 34.698 -15.719 1.00 91.31 195 GLN A O 1
ATOM 1483 N N . GLN A 1 196 ? -14.387 35.198 -17.624 1.00 90.00 196 GLN A N 1
ATOM 1484 C CA . GLN A 1 196 ? -13.242 35.815 -16.943 1.00 90.00 196 GLN A CA 1
ATOM 1485 C C . GLN A 1 196 ? -13.631 37.097 -16.192 1.00 90.00 196 GLN A C 1
ATOM 1487 O O . GLN A 1 196 ? -13.179 37.303 -15.065 1.00 90.00 196 GLN A O 1
ATOM 1492 N N . GLN A 1 197 ? -14.510 37.932 -16.760 1.00 91.06 197 GLN A N 1
ATOM 1493 C CA . GLN A 1 197 ? -15.001 39.133 -16.072 1.00 91.06 197 GLN A CA 1
ATOM 1494 C C . GLN A 1 197 ? -15.839 38.795 -14.832 1.00 91.06 197 GLN A C 1
ATOM 1496 O O . GLN A 1 197 ? -15.679 39.443 -13.797 1.00 91.06 197 GLN A O 1
ATOM 1501 N N . GLN A 1 198 ? -16.681 37.756 -14.889 1.00 90.19 198 GLN A N 1
ATOM 1502 C CA . GLN A 1 198 ? -17.443 37.304 -13.718 1.00 90.19 198 GLN A CA 1
ATOM 1503 C C . GLN A 1 198 ? -16.531 36.775 -12.602 1.00 90.19 198 GLN A C 1
ATOM 1505 O O . GLN A 1 198 ? -16.754 37.094 -11.433 1.00 90.19 198 GLN A O 1
ATOM 1510 N N . GLN A 1 199 ? -15.472 36.029 -12.941 1.00 88.06 199 GLN A N 1
ATOM 1511 C CA . GLN A 1 199 ? -14.495 35.564 -11.947 1.00 88.06 199 GLN A CA 1
ATOM 1512 C C . GLN A 1 199 ? -13.731 36.725 -11.296 1.00 88.06 199 GLN A C 1
ATOM 1514 O O . GLN A 1 199 ? -13.550 36.724 -10.078 1.00 88.06 199 GLN A O 1
ATOM 1519 N N . GLN A 1 200 ? -13.338 37.747 -12.066 1.00 86.88 200 GLN A N 1
ATOM 1520 C CA . GLN A 1 200 ? -12.686 38.937 -11.505 1.00 86.88 200 GLN A CA 1
ATOM 1521 C C . GLN A 1 200 ? -13.620 39.734 -10.584 1.00 86.88 200 GLN A C 1
ATOM 1523 O O . GLN A 1 200 ? -13.184 40.183 -9.525 1.00 86.88 200 GLN A O 1
ATOM 1528 N N . GLN A 1 201 ? -14.907 39.864 -10.926 1.00 85.31 201 GLN A N 1
ATOM 1529 C CA . GLN A 1 201 ? -15.884 40.515 -10.045 1.00 85.31 201 GLN A CA 1
ATOM 1530 C C . GLN A 1 201 ? -16.106 39.731 -8.744 1.00 85.31 201 GLN A C 1
ATOM 1532 O O . GLN A 1 201 ? -16.182 40.343 -7.680 1.00 85.31 201 GLN A O 1
ATOM 1537 N N . GLN A 1 202 ? -16.146 38.393 -8.791 1.00 82.50 202 GLN A N 1
ATOM 1538 C CA . GLN A 1 202 ? -16.237 37.569 -7.578 1.00 82.50 202 GLN A CA 1
ATOM 1539 C C . GLN A 1 202 ? -14.995 37.711 -6.688 1.00 82.50 202 GLN A C 1
ATOM 1541 O O . GLN A 1 202 ? -15.134 37.844 -5.472 1.00 82.50 202 GLN A O 1
ATOM 1546 N N . GLN A 1 203 ? -13.792 37.749 -7.271 1.00 79.88 203 GLN A N 1
ATOM 1547 C CA . GLN A 1 203 ? -12.557 37.972 -6.509 1.00 79.88 203 GLN A CA 1
ATOM 1548 C C . GLN A 1 203 ? -12.516 39.367 -5.871 1.00 79.88 203 GLN A C 1
ATOM 1550 O O . GLN A 1 203 ? -12.126 39.497 -4.712 1.00 79.88 203 GLN A O 1
ATOM 1555 N N . GLN A 1 204 ? -12.977 40.405 -6.578 1.00 76.81 204 GLN A N 1
ATOM 1556 C CA . GLN A 1 204 ? -13.076 41.752 -6.011 1.00 76.81 204 GLN A CA 1
ATOM 1557 C C . GLN A 1 204 ? -14.101 41.816 -4.871 1.00 76.81 204 GLN A C 1
ATOM 1559 O O . GLN A 1 204 ? -13.806 42.401 -3.834 1.00 76.81 204 GLN A O 1
ATOM 1564 N N . GLN A 1 205 ? -15.260 41.158 -4.990 1.00 72.12 205 GLN A N 1
ATOM 1565 C CA . GLN A 1 205 ? -16.241 41.095 -3.897 1.00 72.12 205 GLN A CA 1
ATOM 1566 C C . GLN A 1 205 ? -15.688 40.368 -2.660 1.00 72.12 205 GLN A C 1
ATOM 1568 O O . GLN A 1 205 ? -15.885 40.839 -1.541 1.00 72.12 205 GLN A O 1
ATOM 1573 N N . GLN A 1 206 ? -14.933 39.279 -2.837 1.00 65.44 206 GLN A N 1
ATOM 1574 C CA . GLN A 1 206 ? -14.272 38.582 -1.724 1.00 65.44 206 GLN A CA 1
ATOM 1575 C C . GLN A 1 206 ? -13.177 39.438 -1.060 1.00 65.44 206 GLN A C 1
ATOM 1577 O O . GLN A 1 206 ? -13.042 39.418 0.163 1.00 65.44 206 GLN A O 1
ATOM 1582 N N . ALA A 1 207 ? -12.443 40.244 -1.834 1.00 59.81 207 ALA A N 1
ATOM 1583 C CA . ALA A 1 207 ? -11.435 41.168 -1.307 1.00 59.81 207 ALA A CA 1
ATOM 1584 C C . ALA A 1 207 ? -12.047 42.345 -0.514 1.00 59.81 207 ALA A C 1
ATOM 1586 O O . ALA A 1 207 ? -11.457 42.809 0.464 1.00 59.81 207 ALA A O 1
ATOM 1587 N N . VAL A 1 208 ? -13.249 42.804 -0.883 1.00 60.22 208 VAL A N 1
ATOM 1588 C CA . VAL A 1 208 ? -13.977 43.853 -0.143 1.00 60.22 208 VAL A CA 1
ATOM 1589 C C . VAL A 1 208 ? -14.533 43.315 1.183 1.00 60.22 208 VAL A C 1
ATOM 1591 O O . VAL A 1 208 ? -14.464 44.000 2.199 1.00 60.22 208 VAL A O 1
ATOM 1594 N N . VAL A 1 209 ? -14.985 42.056 1.230 1.00 57.00 209 VAL A N 1
ATOM 1595 C CA . VAL A 1 209 ? -15.426 41.406 2.485 1.00 57.00 209 VAL A CA 1
ATOM 1596 C C . VAL A 1 209 ? -14.258 41.191 3.463 1.00 57.00 209 VAL A C 1
ATOM 1598 O O . VAL A 1 209 ? -14.448 41.237 4.679 1.00 57.00 209 VAL A O 1
ATOM 1601 N N . ALA A 1 210 ? -13.033 41.014 2.958 1.00 53.62 210 ALA A N 1
ATOM 1602 C CA . ALA A 1 210 ? -11.838 40.883 3.791 1.00 53.62 210 ALA A CA 1
ATOM 1603 C C . ALA A 1 210 ? -11.383 42.209 4.437 1.00 53.62 210 ALA A C 1
ATOM 1605 O O . ALA A 1 210 ? -10.732 42.175 5.480 1.00 53.62 210 ALA A O 1
ATOM 1606 N N . THR A 1 211 ? -11.735 43.369 3.866 1.00 52.66 211 THR A N 1
ATOM 1607 C CA . THR A 1 211 ? -11.287 44.691 4.352 1.00 52.66 211 THR A CA 1
ATOM 1608 C C . THR A 1 211 ? -12.253 45.376 5.326 1.00 52.66 211 THR A C 1
ATOM 1610 O O . THR A 1 211 ? -11.860 46.338 5.979 1.00 52.66 211 THR A O 1
ATOM 1613 N N . THR A 1 212 ? -13.479 44.871 5.511 1.00 47.50 212 THR A N 1
ATOM 1614 C CA . THR A 1 212 ? -14.446 45.412 6.494 1.00 47.50 212 THR A CA 1
ATOM 1615 C C . THR A 1 212 ? -14.435 44.700 7.847 1.00 47.50 212 THR A C 1
ATOM 1617 O O . THR A 1 212 ? -15.259 45.002 8.711 1.00 47.50 212 THR A O 1
ATOM 1620 N N . ARG A 1 213 ? -13.531 43.740 8.061 1.00 43.12 213 ARG A N 1
ATOM 1621 C CA . ARG A 1 213 ? -13.400 43.054 9.349 1.00 43.12 213 ARG A CA 1
ATOM 1622 C C . ARG A 1 213 ? -12.417 43.840 10.232 1.00 43.12 213 ARG A C 1
ATOM 1624 O O . ARG A 1 213 ? -11.260 43.972 9.835 1.00 43.12 213 ARG A O 1
ATOM 1631 N N . PRO A 1 214 ? -12.837 44.383 11.392 1.00 48.06 214 PRO A N 1
ATOM 1632 C CA . PRO A 1 214 ? -11.919 45.098 12.271 1.00 48.06 214 PRO A CA 1
ATOM 1633 C C . PRO A 1 214 ? -10.797 44.156 12.737 1.00 48.06 214 PRO A C 1
ATOM 1635 O O . PRO A 1 214 ? -11.060 42.967 12.963 1.00 48.06 214 PRO A O 1
ATOM 1638 N N . PRO A 1 215 ? -9.552 44.653 12.859 1.00 54.47 215 PRO A N 1
ATOM 1639 C CA . PRO A 1 215 ? -8.442 43.841 13.332 1.00 54.47 215 PRO A CA 1
ATOM 1640 C C . PRO A 1 215 ? -8.710 43.384 14.776 1.00 54.47 215 PRO A C 1
ATOM 1642 O O . PRO A 1 215 ? -9.248 44.164 15.568 1.00 54.47 215 PRO A O 1
ATOM 1645 N N . PRO A 1 216 ? -8.361 42.137 15.142 1.00 51.62 216 PRO A N 1
ATOM 1646 C CA . PRO A 1 216 ? -8.384 41.729 16.539 1.00 51.62 216 PRO A CA 1
ATOM 1647 C C . PRO A 1 216 ? -7.424 42.618 17.339 1.00 51.62 216 PRO A C 1
ATOM 1649 O O . PRO A 1 216 ? -6.328 42.934 16.873 1.00 51.62 216 PRO A O 1
ATOM 1652 N N . ALA A 1 217 ? -7.868 43.046 18.523 1.00 43.78 217 ALA A N 1
ATOM 1653 C CA . ALA A 1 217 ? -7.062 43.832 19.450 1.00 43.78 217 ALA A CA 1
ATOM 1654 C C . ALA A 1 217 ? -5.723 43.122 19.738 1.00 43.78 217 ALA A C 1
ATOM 1656 O O . ALA A 1 217 ? -5.709 41.889 19.820 1.00 43.78 217 ALA A O 1
ATOM 1657 N N . PRO A 1 218 ? -4.610 43.865 19.884 1.00 49.00 218 PRO A N 1
ATOM 1658 C CA . PRO A 1 218 ? -3.339 43.258 20.251 1.00 49.00 218 PRO A CA 1
ATOM 1659 C C . PRO A 1 218 ? -3.481 42.595 21.631 1.00 49.00 218 PRO A C 1
ATOM 1661 O O . PRO A 1 218 ? -4.048 43.216 22.536 1.00 49.00 218 PRO A O 1
ATOM 1664 N N . PRO A 1 219 ? -3.019 41.346 21.811 1.00 43.78 219 PRO A N 1
ATOM 1665 C CA . PRO A 1 219 ? -2.959 40.758 23.136 1.00 43.78 219 PRO A CA 1
ATOM 1666 C C . PRO A 1 219 ? -1.968 41.554 23.985 1.00 43.78 219 PRO A C 1
ATOM 1668 O O . PRO A 1 219 ? -0.924 41.988 23.493 1.00 43.78 219 PRO A O 1
ATOM 1671 N N . ALA A 1 220 ? -2.345 41.760 25.246 1.00 40.28 220 ALA A N 1
ATOM 1672 C CA . ALA A 1 220 ? -1.481 42.334 26.258 1.00 40.28 220 ALA A CA 1
ATOM 1673 C C . ALA A 1 220 ? -0.165 41.549 26.313 1.00 40.28 220 ALA A C 1
ATOM 1675 O O . ALA A 1 220 ? -0.143 40.319 26.295 1.00 40.28 220 ALA A O 1
ATOM 1676 N N . GLU A 1 221 ? 0.916 42.309 26.317 1.00 44.88 221 GLU A N 1
ATOM 1677 C CA . GLU A 1 221 ? 2.281 41.870 26.530 1.00 44.88 221 GLU A CA 1
ATOM 1678 C C . GLU A 1 221 ? 2.444 41.310 27.951 1.00 44.88 221 GLU A C 1
ATOM 1680 O O . GLU A 1 221 ? 2.715 42.048 28.891 1.00 44.88 221 GLU A O 1
ATOM 1685 N N . ASP A 1 222 ? 2.271 39.997 28.096 1.00 36.53 222 ASP A N 1
ATOM 1686 C CA . ASP A 1 222 ? 2.808 39.242 29.226 1.00 36.53 222 ASP A CA 1
ATOM 1687 C C . ASP A 1 222 ? 3.978 38.388 28.723 1.00 36.53 222 ASP A C 1
ATOM 1689 O O . ASP A 1 222 ? 3.827 37.427 27.965 1.00 36.53 222 ASP A O 1
ATOM 1693 N N . ASP A 1 223 ? 5.159 38.825 29.144 1.00 43.59 223 ASP A N 1
ATOM 1694 C CA . ASP A 1 223 ? 6.456 38.165 29.093 1.00 43.59 223 ASP A CA 1
ATOM 1695 C C . ASP A 1 223 ? 6.370 36.751 29.694 1.00 43.59 223 ASP A C 1
ATOM 1697 O O . ASP A 1 223 ? 6.444 36.571 30.906 1.00 43.59 223 ASP A O 1
ATOM 1701 N N . TRP A 1 224 ? 6.182 35.739 28.844 1.00 37.72 224 TRP A N 1
ATOM 1702 C CA . TRP A 1 224 ? 6.351 34.331 29.208 1.00 37.72 224 TRP A CA 1
ATOM 1703 C C . TRP A 1 224 ? 7.216 33.647 28.159 1.00 37.72 224 TRP A C 1
ATOM 1705 O O . TRP A 1 224 ? 6.744 33.133 27.141 1.00 37.72 224 TRP A O 1
ATOM 1715 N N . GLY A 1 225 ? 8.521 33.686 28.427 1.00 33.31 225 GLY A N 1
ATOM 1716 C CA . GLY A 1 225 ? 9.469 32.743 27.864 1.00 33.31 225 GLY A CA 1
ATOM 1717 C C . GLY A 1 225 ? 9.068 31.297 28.163 1.00 33.31 225 GLY A C 1
ATOM 1718 O O . GLY A 1 225 ? 8.222 31.027 29.012 1.00 33.31 225 GLY A O 1
ATOM 1719 N N . ASP A 1 226 ? 9.667 30.417 27.365 1.00 44.19 226 ASP A N 1
ATOM 1720 C CA . ASP A 1 226 ? 9.980 29.007 27.619 1.00 44.19 226 ASP A CA 1
ATOM 1721 C C . ASP A 1 226 ? 9.541 28.475 29.000 1.00 44.19 226 ASP A C 1
ATOM 1723 O O . ASP A 1 226 ? 9.903 29.081 30.001 1.00 44.19 226 ASP A O 1
ATOM 1727 N N . ASP A 1 227 ? 8.788 27.360 29.013 1.00 43.47 227 ASP A N 1
ATOM 1728 C CA . ASP A 1 227 ? 8.460 26.472 30.160 1.00 43.47 227 ASP A CA 1
ATOM 1729 C C . ASP A 1 227 ? 6.956 26.150 30.315 1.00 43.47 227 ASP A C 1
ATOM 1731 O O . ASP A 1 227 ? 6.311 26.413 31.329 1.00 43.47 227 ASP A O 1
ATOM 1735 N N . GLY A 1 228 ? 6.373 25.479 29.319 1.00 37.22 228 GLY A N 1
ATOM 1736 C CA . GLY A 1 228 ? 5.139 24.713 29.507 1.00 37.22 228 GLY A CA 1
ATOM 1737 C C . GLY A 1 228 ? 5.472 23.228 29.502 1.00 37.22 228 GLY A C 1
ATOM 1738 O O . GLY A 1 228 ? 5.860 22.737 28.449 1.00 37.22 228 GLY A O 1
ATOM 1739 N N . TRP A 1 229 ? 5.273 22.543 30.638 1.00 41.81 229 TRP A N 1
ATOM 1740 C CA . TRP A 1 229 ? 5.459 21.096 30.917 1.00 41.81 229 TRP A CA 1
ATOM 1741 C C . TRP A 1 229 ? 6.616 20.694 31.856 1.00 41.81 229 TRP A C 1
ATOM 1743 O O . TRP A 1 229 ? 7.156 19.599 31.718 1.00 41.81 229 TRP A O 1
ATOM 1753 N N . ASN A 1 230 ? 6.947 21.505 32.870 1.00 40.69 230 ASN A N 1
ATOM 1754 C CA . ASN A 1 230 ? 7.903 21.099 33.912 1.00 40.69 230 ASN A CA 1
ATOM 1755 C C . ASN A 1 230 ? 7.512 21.536 35.342 1.00 40.69 230 ASN A C 1
ATOM 1757 O O . ASN A 1 230 ? 8.344 22.062 36.070 1.00 40.69 230 ASN A O 1
ATOM 1761 N N . ASP A 1 231 ? 6.267 21.298 35.778 1.00 37.59 231 ASP A N 1
ATOM 1762 C CA . ASP A 1 231 ? 5.918 21.484 37.200 1.00 37.59 231 ASP A CA 1
ATOM 1763 C C . ASP A 1 231 ? 4.854 20.495 37.722 1.00 37.59 231 ASP A C 1
ATOM 1765 O O . ASP A 1 231 ? 3.670 20.799 37.858 1.00 37.59 231 ASP A O 1
ATOM 1769 N N . PHE A 1 232 ? 5.278 19.256 38.002 1.00 37.47 232 PHE A N 1
ATOM 1770 C CA . PHE A 1 232 ? 4.520 18.334 38.867 1.00 37.47 232 PHE A CA 1
ATOM 1771 C C . PHE A 1 232 ? 5.431 17.536 39.812 1.00 37.47 232 PHE A C 1
ATOM 1773 O O . PHE A 1 232 ? 5.179 16.379 40.144 1.00 37.47 232 PHE A O 1
ATOM 1780 N N . ALA A 1 233 ? 6.523 18.154 40.258 1.00 39.12 233 ALA A N 1
ATOM 1781 C CA . ALA A 1 233 ? 7.436 17.540 41.211 1.00 39.12 233 ALA A CA 1
ATOM 1782 C C . ALA A 1 233 ? 7.865 18.543 42.281 1.00 39.12 233 ALA A C 1
ATOM 1784 O O . ALA A 1 233 ? 9.040 18.881 42.362 1.00 39.12 233 ALA A O 1
ATOM 1785 N N . SER A 1 234 ? 6.920 18.997 43.109 1.00 37.53 234 SER A N 1
ATOM 1786 C CA . SER A 1 234 ? 7.122 19.251 44.546 1.00 37.53 234 SER A CA 1
ATOM 1787 C C . SER A 1 234 ? 5.879 19.881 45.169 1.00 37.53 234 SER A C 1
ATOM 1789 O O . SER A 1 234 ? 5.671 21.085 45.112 1.00 37.53 234 SER A O 1
ATOM 1791 N N . ALA A 1 235 ? 5.092 19.067 45.863 1.00 32.19 235 ALA A N 1
ATOM 1792 C CA . ALA A 1 235 ? 4.286 19.547 46.975 1.00 32.19 235 ALA A CA 1
ATOM 1793 C C . ALA A 1 235 ? 4.431 18.537 48.112 1.00 32.19 235 ALA A C 1
ATOM 1795 O O . ALA A 1 235 ? 3.717 17.540 48.203 1.00 32.19 235 ALA A O 1
ATOM 1796 N N . ALA A 1 236 ? 5.444 18.793 48.939 1.00 32.97 236 ALA A N 1
ATOM 1797 C CA . ALA A 1 236 ? 5.541 18.244 50.275 1.00 32.97 236 ALA A CA 1
ATOM 1798 C C . ALA A 1 236 ? 4.302 18.676 51.069 1.00 32.97 236 ALA A C 1
ATOM 1800 O O . ALA A 1 236 ? 3.957 19.858 51.094 1.00 32.97 236 ALA A O 1
ATOM 1801 N N . LEU A 1 237 ? 3.654 17.719 51.727 1.00 33.78 237 LEU A N 1
ATOM 1802 C CA . LEU A 1 237 ? 2.687 17.997 52.780 1.00 33.78 237 LEU A CA 1
ATOM 1803 C C . LEU A 1 237 ? 3.280 17.613 54.141 1.00 33.78 237 LEU A C 1
ATOM 1805 O O . LEU A 1 237 ? 4.161 16.749 54.206 1.00 33.78 237 LEU A O 1
ATOM 1809 N N . PRO A 1 238 ? 2.862 18.314 55.208 1.00 38.44 238 PRO A N 1
ATOM 1810 C CA . PRO A 1 238 ? 3.648 18.452 56.421 1.00 38.44 238 PRO A CA 1
ATOM 1811 C C . PRO A 1 238 ? 3.609 17.216 57.319 1.00 38.44 238 PRO A C 1
ATOM 1813 O O . PRO A 1 238 ? 2.608 16.515 57.444 1.00 38.44 238 PRO A O 1
ATOM 1816 N N . VAL A 1 239 ? 4.752 17.022 57.969 1.00 32.25 239 VAL A N 1
ATOM 1817 C CA . VAL A 1 239 ? 5.001 16.127 59.093 1.00 32.25 239 VAL A CA 1
ATOM 1818 C C . VAL A 1 239 ? 4.233 16.654 60.304 1.00 32.25 239 VAL A C 1
ATOM 1820 O O . VAL A 1 239 ? 4.442 17.802 60.691 1.00 32.25 239 VAL A O 1
ATOM 1823 N N . ASP A 1 240 ? 3.419 15.811 60.937 1.00 30.31 240 ASP A N 1
ATOM 1824 C CA . ASP A 1 240 ? 3.117 15.969 62.358 1.00 30.31 240 ASP A CA 1
ATOM 1825 C C . ASP A 1 240 ? 3.467 14.669 63.089 1.00 30.31 240 ASP A C 1
ATOM 1827 O O . ASP A 1 240 ? 2.953 13.585 62.800 1.00 30.31 240 ASP A O 1
ATOM 1831 N N . THR A 1 241 ? 4.447 14.788 63.976 1.00 32.50 241 THR A N 1
ATOM 1832 C CA . THR A 1 241 ? 5.001 13.734 64.821 1.00 32.50 241 THR A CA 1
ATOM 1833 C C . THR A 1 241 ? 4.424 13.889 66.219 1.00 32.50 241 THR A C 1
ATOM 1835 O O . THR A 1 241 ? 4.782 14.824 66.931 1.00 32.50 241 THR A O 1
ATOM 1838 N N . GLY A 1 242 ? 3.604 12.932 66.645 1.00 28.45 242 GLY A N 1
ATOM 1839 C CA . GLY A 1 242 ? 3.154 12.792 68.028 1.00 28.45 242 GLY A CA 1
ATOM 1840 C C . GLY A 1 242 ? 3.318 11.348 68.483 1.00 28.45 242 GLY A C 1
ATOM 1841 O O . GLY A 1 242 ? 2.539 10.481 68.105 1.00 28.45 242 GLY A O 1
ATOM 1842 N N . ALA A 1 243 ? 4.377 11.095 69.246 1.00 32.06 243 ALA A N 1
ATOM 1843 C CA . ALA A 1 243 ? 4.796 9.795 69.756 1.00 32.06 243 ALA A CA 1
ATOM 1844 C C . ALA A 1 243 ? 3.817 9.173 70.771 1.00 32.06 243 ALA A C 1
ATOM 1846 O O . ALA A 1 243 ? 3.253 9.891 71.593 1.00 32.06 243 ALA A O 1
ATOM 1847 N N . SER A 1 244 ? 3.708 7.837 70.785 1.00 32.81 244 SER A N 1
ATOM 1848 C CA . SER A 1 244 ? 4.034 6.959 71.936 1.00 32.81 244 SER A CA 1
ATOM 1849 C C . SER A 1 244 ? 3.475 5.531 71.764 1.00 32.81 244 SER A C 1
ATOM 1851 O O . SER A 1 244 ? 2.271 5.307 71.778 1.00 32.81 244 SER A O 1
ATOM 1853 N N . ASP A 1 245 ? 4.380 4.557 71.648 1.00 35.56 245 ASP A N 1
ATOM 1854 C CA . ASP A 1 245 ? 4.235 3.208 72.232 1.00 35.56 245 ASP A CA 1
ATOM 1855 C C . ASP A 1 245 ? 4.320 3.329 73.781 1.00 35.56 245 ASP A C 1
ATOM 1857 O O . ASP A 1 245 ? 4.907 4.328 74.221 1.00 35.56 245 ASP A O 1
ATOM 1861 N N . PRO A 1 246 ? 3.864 2.374 74.646 1.00 43.78 246 PRO A N 1
ATOM 1862 C CA . PRO A 1 246 ? 3.962 0.917 74.433 1.00 43.78 246 PRO A CA 1
ATOM 1863 C C . PRO A 1 246 ? 2.906 -0.020 75.110 1.00 43.78 246 PRO A C 1
ATOM 1865 O O . PRO A 1 246 ? 2.139 0.360 75.987 1.00 43.78 246 PRO A O 1
ATOM 1868 N N . PHE A 1 247 ? 3.057 -1.321 74.800 1.00 28.34 247 PHE A N 1
ATOM 1869 C CA . PHE A 1 247 ? 2.769 -2.529 75.613 1.00 28.34 247 PHE A CA 1
ATOM 1870 C C . PHE A 1 247 ? 1.373 -3.204 75.599 1.00 28.34 247 PHE A C 1
ATOM 1872 O O . PHE A 1 247 ? 0.354 -2.598 75.901 1.00 28.34 247 PHE A O 1
ATOM 1879 N N . ALA A 1 248 ? 1.443 -4.546 75.457 1.00 27.59 248 ALA A N 1
ATOM 1880 C CA . ALA A 1 248 ? 0.492 -5.594 75.884 1.00 27.59 248 ALA A CA 1
ATOM 1881 C C . ALA A 1 248 ? -0.784 -5.785 75.024 1.00 27.59 248 ALA A C 1
ATOM 1883 O O . ALA A 1 248 ? -1.393 -4.822 74.602 1.00 27.59 248 ALA A O 1
ATOM 1884 N N . LEU A 1 249 ? -1.342 -6.975 74.762 1.00 29.97 249 LEU A N 1
ATOM 1885 C CA . LEU A 1 249 ? -1.073 -8.377 75.106 1.00 29.97 249 LEU A CA 1
ATOM 1886 C C . LEU A 1 249 ? -2.205 -9.231 74.464 1.00 29.97 249 LEU A C 1
ATOM 1888 O O . LEU A 1 249 ? -3.320 -8.734 74.357 1.00 29.97 249 LEU A O 1
ATOM 1892 N N . LEU A 1 250 ? -1.938 -10.530 74.217 1.00 29.41 250 LEU A N 1
ATOM 1893 C CA . LEU A 1 250 ? -2.894 -11.649 73.988 1.00 29.41 250 LEU A CA 1
ATOM 1894 C C . LEU A 1 250 ? -3.807 -11.554 72.729 1.00 29.41 250 LEU A C 1
ATOM 1896 O O . LEU A 1 250 ? -4.251 -10.491 72.344 1.00 29.41 250 LEU A O 1
ATOM 1900 N N . SER A 1 251 ? -4.251 -12.615 72.047 1.00 27.97 251 SER A N 1
ATOM 1901 C CA . SER A 1 251 ? -4.025 -14.067 72.035 1.00 27.97 251 SER A CA 1
ATOM 1902 C C . SER A 1 251 ? -4.971 -14.673 70.975 1.00 27.97 251 SER A C 1
ATOM 1904 O O . SER A 1 251 ? -5.984 -14.069 70.638 1.00 27.97 251 SER A O 1
ATOM 1906 N N . SER A 1 252 ? -4.681 -15.918 70.580 1.00 32.38 252 SER A N 1
ATOM 1907 C CA . SER A 1 252 ? -5.538 -16.901 69.886 1.00 32.38 252 SER A CA 1
ATOM 1908 C C . SER A 1 252 ? -5.546 -16.831 68.352 1.00 32.38 252 SER A C 1
ATOM 1910 O O . SER A 1 252 ? -6.157 -15.961 67.754 1.00 32.38 252 SER A O 1
ATOM 1912 N N . SER A 1 253 ? -4.756 -17.650 67.647 1.00 32.47 253 SER A N 1
ATOM 1913 C CA . SER A 1 253 ? -4.861 -19.112 67.420 1.00 32.47 253 SER A C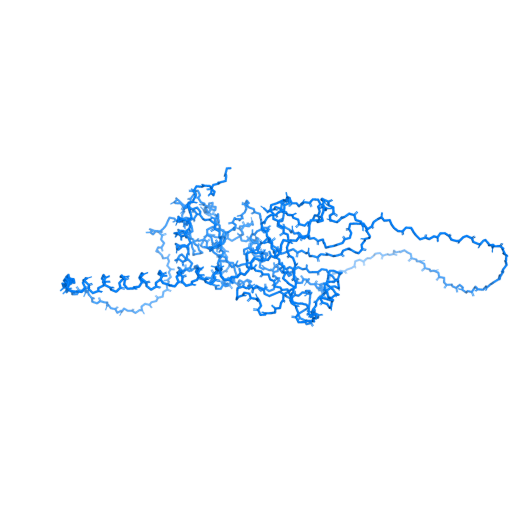A 1
ATOM 1914 C C . SER A 1 253 ? -6.102 -19.596 66.660 1.00 32.47 253 SER A C 1
ATOM 1916 O O . SER A 1 253 ? -7.196 -19.662 67.212 1.00 32.47 253 SER A O 1
ATOM 1918 N N . SER A 1 254 ? -5.866 -20.110 65.447 1.00 34.34 254 SER A N 1
ATOM 1919 C CA . SER A 1 254 ? -6.178 -21.498 65.065 1.00 34.34 254 SER A CA 1
ATOM 1920 C C . SER A 1 254 ? -5.351 -21.913 63.837 1.00 34.34 254 SER A C 1
ATOM 1922 O O . SER A 1 254 ? -5.314 -21.216 62.829 1.00 34.34 254 SER A O 1
ATOM 1924 N N . LYS A 1 255 ? -4.628 -23.030 63.991 1.00 35.06 255 LYS A N 1
ATOM 1925 C CA . LYS A 1 255 ? -3.793 -23.746 63.002 1.00 35.06 255 LYS A CA 1
ATOM 1926 C C . LYS A 1 255 ? -4.681 -24.596 62.069 1.00 35.06 255 LYS A C 1
ATOM 1928 O O . LYS A 1 255 ? -5.838 -24.824 62.400 1.00 35.06 255 LYS A O 1
ATOM 1933 N N . VAL A 1 256 ? -4.214 -25.086 60.916 1.00 29.22 256 VAL A N 1
ATOM 1934 C CA . VAL A 1 256 ? -3.561 -26.409 60.652 1.00 29.22 256 VAL A CA 1
ATOM 1935 C C . VAL A 1 256 ? -3.747 -26.645 59.131 1.00 29.22 256 VAL A C 1
ATOM 1937 O O . VAL A 1 256 ? -4.761 -26.202 58.608 1.00 29.22 256 VAL A O 1
ATOM 1940 N N . ALA A 1 257 ? -2.961 -27.363 58.325 1.00 30.09 257 ALA A N 1
ATOM 1941 C CA . ALA A 1 257 ? -1.568 -27.804 58.256 1.00 30.09 257 ALA A CA 1
ATOM 1942 C C . ALA A 1 257 ? -1.343 -28.305 56.808 1.00 30.09 257 ALA A C 1
ATOM 1944 O O . ALA A 1 257 ? -2.288 -28.572 56.067 1.00 30.09 257 ALA A O 1
ATOM 1945 N N . VAL A 1 258 ? -0.073 -28.427 56.437 1.00 31.64 258 VAL A N 1
ATOM 1946 C CA . VAL A 1 258 ? 0.462 -28.857 55.138 1.00 31.64 258 VAL A CA 1
ATOM 1947 C C . VAL A 1 258 ? 0.679 -30.375 55.131 1.00 31.64 258 VAL A C 1
ATOM 1949 O O . VAL A 1 258 ? 1.068 -30.925 56.160 1.00 31.64 258 VAL A O 1
ATOM 1952 N N . ALA A 1 259 ? 0.546 -31.034 53.977 1.00 29.44 259 ALA A N 1
ATOM 1953 C CA . ALA A 1 259 ? 1.207 -32.317 53.722 1.00 29.44 259 ALA A CA 1
ATOM 1954 C C . ALA A 1 259 ? 1.539 -32.487 52.229 1.00 29.44 259 ALA A C 1
ATOM 1956 O O . ALA A 1 259 ? 0.666 -32.393 51.369 1.00 29.44 259 ALA A O 1
ATOM 1957 N N . ALA A 1 260 ? 2.818 -32.743 51.961 1.00 30.34 260 ALA A N 1
ATOM 1958 C CA . ALA A 1 260 ? 3.404 -33.129 50.682 1.00 30.34 260 ALA A CA 1
ATOM 1959 C C . ALA A 1 260 ? 3.777 -34.621 50.718 1.00 30.34 260 ALA A C 1
ATOM 1961 O O . ALA A 1 260 ? 4.141 -35.110 51.787 1.00 30.34 260 ALA A O 1
ATOM 1962 N N . VAL A 1 261 ? 3.758 -35.311 49.570 1.00 30.80 261 VAL A N 1
ATOM 1963 C CA . VAL A 1 261 ? 4.492 -36.571 49.330 1.00 30.80 261 VAL A CA 1
ATOM 1964 C C . VAL A 1 261 ? 4.794 -36.758 47.830 1.00 30.80 261 VAL A C 1
ATOM 1966 O O . VAL A 1 261 ? 3.883 -36.765 47.006 1.00 30.80 261 VAL A O 1
ATOM 1969 N N . ASP A 1 262 ? 6.082 -36.931 47.510 1.00 30.47 262 ASP A N 1
ATOM 1970 C CA . ASP A 1 262 ? 6.652 -37.428 46.240 1.00 30.47 262 ASP A CA 1
ATOM 1971 C C . ASP A 1 262 ? 6.834 -38.987 46.283 1.00 30.47 262 ASP A C 1
ATOM 1973 O O . ASP A 1 262 ? 6.406 -39.613 47.253 1.00 30.47 262 ASP A O 1
ATOM 1977 N N . PRO A 1 263 ? 7.499 -39.677 45.320 1.00 49.41 263 PRO A N 1
ATOM 1978 C CA . PRO A 1 263 ? 6.913 -40.228 44.091 1.00 49.41 263 PRO A CA 1
ATOM 1979 C C . PRO A 1 263 ? 7.278 -41.729 43.870 1.00 49.41 263 PRO A C 1
ATOM 1981 O O . PRO A 1 263 ? 7.867 -42.375 44.734 1.00 49.41 263 PRO A O 1
ATOM 1984 N N . LYS A 1 264 ? 7.041 -42.225 42.635 1.00 25.83 264 LYS A N 1
ATOM 1985 C CA . LYS A 1 264 ? 7.687 -43.373 41.934 1.00 25.83 264 LYS A CA 1
ATOM 1986 C C . LYS A 1 264 ? 6.827 -44.642 41.797 1.00 25.83 264 LYS A C 1
ATOM 1988 O O . LYS A 1 264 ? 6.572 -45.334 42.772 1.00 25.83 264 LYS A O 1
ATOM 1993 N N . THR A 1 265 ? 6.464 -44.997 40.555 1.00 29.70 265 THR A N 1
ATOM 1994 C CA . THR A 1 265 ? 6.859 -46.237 39.835 1.00 29.70 265 THR A CA 1
ATOM 1995 C C . THR A 1 265 ? 6.285 -46.207 38.406 1.00 29.70 265 THR A C 1
ATOM 1997 O O . THR A 1 265 ? 5.144 -45.814 38.191 1.00 29.70 265 THR A O 1
ATOM 2000 N N . ALA A 1 266 ? 7.102 -46.588 37.422 1.00 28.55 266 ALA A N 1
ATOM 2001 C CA . ALA A 1 266 ? 6.792 -46.617 35.994 1.00 28.55 266 ALA A CA 1
ATOM 2002 C C . ALA A 1 266 ? 6.383 -48.025 35.522 1.00 28.55 266 ALA A C 1
ATOM 2004 O O . ALA A 1 266 ? 6.995 -48.986 35.978 1.00 28.55 266 ALA A O 1
ATOM 2005 N N . ALA A 1 267 ? 5.469 -48.135 34.543 1.00 28.25 267 ALA A N 1
ATOM 2006 C CA . ALA A 1 267 ? 5.559 -49.085 33.416 1.00 28.25 267 ALA A CA 1
ATOM 2007 C C . ALA A 1 267 ? 4.432 -48.902 32.365 1.00 28.25 267 ALA A C 1
ATOM 2009 O O . ALA A 1 267 ? 3.255 -49.059 32.662 1.00 28.25 267 ALA A O 1
ATOM 2010 N N . LYS A 1 268 ? 4.864 -48.597 31.129 1.00 26.73 268 LYS A N 1
ATOM 2011 C CA . LYS A 1 268 ? 4.330 -48.922 29.782 1.00 26.73 268 LYS A CA 1
ATOM 2012 C C . LYS A 1 268 ? 2.866 -49.385 29.608 1.00 26.73 268 LYS A C 1
ATOM 2014 O O . LYS A 1 268 ? 2.549 -50.519 29.939 1.00 26.73 268 LYS A O 1
ATOM 2019 N N . ALA A 1 269 ? 2.100 -48.628 28.810 1.00 25.86 269 ALA A N 1
ATOM 2020 C CA . ALA A 1 269 ? 1.619 -49.020 27.466 1.00 25.86 269 ALA A CA 1
ATOM 2021 C C . ALA A 1 269 ? 0.814 -47.869 26.813 1.00 25.86 269 ALA A C 1
ATOM 2023 O O . ALA A 1 269 ? 0.125 -47.115 27.490 1.00 25.86 269 ALA A O 1
ATOM 2024 N N . SER A 1 270 ? 0.908 -47.734 25.492 1.00 25.88 270 SER A N 1
ATOM 2025 C CA . SER A 1 270 ? 0.111 -46.855 24.616 1.00 25.88 270 SER A CA 1
ATOM 2026 C C . SER A 1 270 ? -0.216 -47.666 23.345 1.00 25.88 270 SER A C 1
ATOM 2028 O O . SER A 1 270 ? 0.447 -48.691 23.152 1.00 25.88 270 SER A O 1
ATOM 2030 N N . PRO A 1 271 ? -1.099 -47.234 22.421 1.00 42.38 271 PRO A N 1
ATOM 2031 C CA . PRO A 1 271 ? -1.967 -46.052 22.449 1.00 42.38 271 PRO A CA 1
ATOM 2032 C C . PRO A 1 271 ? -3.425 -46.344 22.019 1.00 42.38 271 PRO A C 1
ATOM 2034 O O . PRO A 1 271 ? -3.738 -47.384 21.447 1.00 42.38 271 PRO A O 1
ATOM 2037 N N . GLY A 1 272 ? -4.318 -45.376 22.224 1.00 28.58 272 GLY A N 1
ATOM 2038 C CA . GLY A 1 272 ? -5.651 -45.391 21.617 1.00 28.58 272 GLY A CA 1
ATOM 2039 C C . GLY A 1 272 ? -6.617 -44.437 22.305 1.00 28.58 272 GLY A C 1
ATOM 2040 O O . GLY A 1 272 ? -7.514 -44.880 23.009 1.00 28.58 272 GLY A O 1
ATOM 2041 N N . GLY A 1 273 ? -6.423 -43.127 22.143 1.00 25.81 273 GLY A N 1
ATOM 2042 C CA . GLY A 1 273 ? -7.301 -42.132 22.755 1.00 25.81 273 GLY A CA 1
ATOM 2043 C C . GLY A 1 273 ? -7.076 -40.739 22.187 1.00 25.81 273 GLY A C 1
ATOM 2044 O O . GLY A 1 273 ? -6.054 -40.114 22.448 1.00 25.81 273 GLY A O 1
ATOM 2045 N N . SER A 1 274 ? -8.045 -40.292 21.393 1.00 31.69 274 SER A N 1
ATOM 2046 C CA . SER A 1 274 ? -8.213 -38.934 20.880 1.00 31.69 274 SER A CA 1
ATOM 2047 C C . SER A 1 274 ? -8.093 -37.893 21.999 1.00 31.69 274 SER A C 1
ATOM 2049 O O . SER A 1 274 ? -8.907 -37.887 22.920 1.00 31.69 274 SER A O 1
ATOM 2051 N N . LEU A 1 275 ? -7.120 -36.987 21.894 1.00 28.70 275 LEU A N 1
ATOM 2052 C CA . LEU A 1 275 ? -7.035 -35.791 22.729 1.00 28.70 275 LEU A CA 1
ATOM 2053 C C . LEU A 1 275 ? -7.432 -34.578 21.891 1.00 28.70 275 LEU A C 1
ATOM 2055 O O . LEU A 1 275 ? -6.680 -34.111 21.037 1.00 28.70 275 LEU A O 1
ATOM 2059 N N . ALA A 1 276 ? -8.637 -34.081 22.162 1.00 30.91 276 ALA A N 1
ATOM 2060 C CA . ALA A 1 276 ? -9.036 -32.726 21.834 1.00 30.91 276 ALA A CA 1
ATOM 2061 C C . ALA A 1 276 ? -8.097 -31.764 22.576 1.00 30.91 276 ALA A C 1
ATOM 2063 O O . ALA A 1 276 ? -8.114 -31.686 23.805 1.00 30.91 276 ALA A O 1
ATOM 2064 N N . ALA A 1 277 ? -7.245 -31.065 21.829 1.00 30.48 277 ALA A N 1
ATOM 2065 C CA . ALA A 1 277 ? -6.453 -29.973 22.363 1.00 30.48 277 ALA A CA 1
ATOM 2066 C C . ALA A 1 277 ? -7.359 -28.744 22.499 1.00 30.48 277 ALA A C 1
ATOM 2068 O O . ALA A 1 277 ? -7.896 -28.242 21.511 1.00 30.48 277 ALA A O 1
ATOM 2069 N N . ALA A 1 278 ? -7.538 -28.284 23.736 1.00 30.86 278 ALA A N 1
ATOM 2070 C CA . ALA A 1 278 ? -8.161 -27.009 24.043 1.00 30.86 278 ALA A CA 1
ATOM 2071 C C . ALA A 1 278 ? -7.375 -25.884 23.351 1.00 30.86 278 ALA A C 1
ATOM 2073 O O . ALA A 1 278 ? -6.212 -25.633 23.669 1.00 30.86 278 ALA A O 1
ATOM 2074 N N . ALA A 1 279 ? -8.012 -25.235 22.379 1.00 27.94 279 ALA A N 1
ATOM 2075 C CA . ALA A 1 279 ? -7.493 -24.038 21.744 1.00 27.94 279 ALA A CA 1
ATOM 2076 C C . ALA A 1 279 ? -7.582 -22.873 22.741 1.00 27.94 279 ALA A C 1
ATOM 2078 O O . ALA A 1 279 ? -8.672 -22.478 23.154 1.00 27.94 279 ALA A O 1
ATOM 2079 N N . ALA A 1 280 ? -6.429 -22.334 23.134 1.00 31.34 280 ALA A N 1
ATOM 2080 C CA . ALA A 1 280 ? -6.349 -21.018 23.757 1.00 31.34 280 AL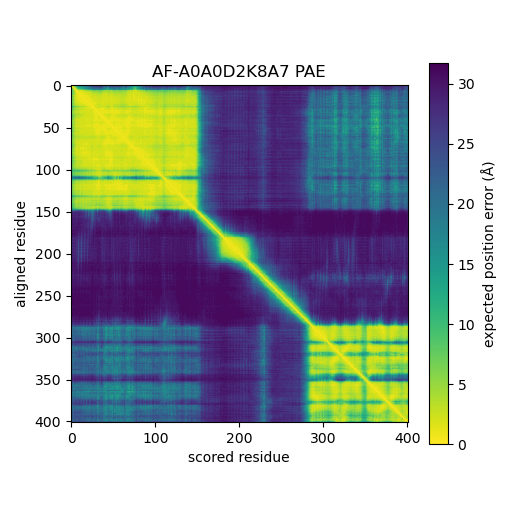A A CA 1
ATOM 2081 C C . ALA A 1 280 ? -6.909 -19.959 22.781 1.00 31.34 280 ALA A C 1
ATOM 2083 O O . ALA A 1 280 ? -6.725 -20.109 21.568 1.00 31.34 280 ALA A O 1
ATOM 2084 N N . PRO A 1 281 ? -7.594 -18.906 23.263 1.00 31.86 281 PRO A N 1
ATOM 2085 C CA . PRO A 1 281 ? -8.241 -17.947 22.381 1.00 31.86 281 PRO A CA 1
ATOM 2086 C C . PRO A 1 281 ? -7.180 -17.161 21.608 1.00 31.86 281 PRO A C 1
ATOM 2088 O O . PRO A 1 281 ? -6.308 -16.511 22.183 1.00 31.86 281 PRO A O 1
ATOM 2091 N N . VAL A 1 282 ? -7.250 -17.255 20.282 1.00 33.59 282 VAL A N 1
ATOM 2092 C CA . VAL A 1 282 ? -6.424 -16.478 19.360 1.00 33.59 282 VAL A CA 1
ATOM 2093 C C . VAL A 1 282 ? -6.927 -15.037 19.430 1.00 33.59 282 VAL A C 1
ATOM 2095 O O . VAL A 1 282 ? -8.002 -14.736 18.922 1.00 33.59 282 VAL A O 1
ATOM 2098 N N . ALA A 1 283 ? -6.190 -14.168 20.122 1.00 36.06 283 ALA A N 1
ATOM 2099 C CA . ALA A 1 283 ? -6.538 -12.759 20.254 1.00 36.06 283 ALA A CA 1
ATOM 2100 C C . ALA A 1 283 ? -6.572 -12.079 18.872 1.00 36.06 283 ALA A C 1
ATOM 2102 O O . ALA A 1 283 ? -5.613 -12.147 18.100 1.00 36.06 283 ALA A O 1
ATOM 2103 N N . GLU A 1 284 ? -7.692 -11.429 18.567 1.00 39.69 284 GLU A N 1
ATOM 2104 C CA . GLU A 1 284 ? -7.915 -10.631 17.365 1.00 39.69 284 GLU A CA 1
ATOM 2105 C C . GLU A 1 284 ? -6.891 -9.470 17.282 1.00 39.69 284 GLU A C 1
ATOM 2107 O O . GLU A 1 284 ? -6.986 -8.478 17.995 1.00 39.69 284 GLU A O 1
ATOM 2112 N N . MET A 1 285 ? -5.895 -9.561 16.393 1.00 52.38 285 MET A N 1
ATOM 2113 C CA . MET A 1 285 ? -4.914 -8.501 16.060 1.00 52.38 285 MET A CA 1
ATOM 2114 C C . MET A 1 285 ? -5.497 -7.275 15.290 1.00 52.38 285 MET A C 1
ATOM 2116 O O . MET A 1 285 ? -5.444 -7.158 14.063 1.00 52.38 285 MET A O 1
ATOM 2120 N N . GLN A 1 286 ? -6.103 -6.354 16.030 1.00 63.47 286 GLN A N 1
ATOM 2121 C CA . GLN A 1 286 ? -6.710 -5.115 15.529 1.00 63.47 286 GLN A CA 1
ATOM 2122 C C . GLN A 1 286 ? -5.684 -4.172 14.874 1.00 63.47 286 GLN A C 1
ATOM 2124 O O . GLN A 1 286 ? -4.512 -4.158 15.245 1.00 63.47 286 GLN A O 1
ATOM 2129 N N . ALA A 1 287 ? -6.123 -3.362 13.896 1.00 73.44 287 ALA A N 1
ATOM 2130 C CA . ALA A 1 287 ? -5.240 -2.433 13.175 1.00 73.44 287 ALA A CA 1
ATOM 2131 C C . ALA A 1 287 ? -4.580 -1.401 14.105 1.00 73.44 287 ALA A C 1
ATOM 2133 O O . ALA A 1 287 ? -3.445 -1.010 13.867 1.00 73.44 287 ALA A O 1
ATOM 2134 N N . ILE A 1 288 ? -5.274 -0.988 15.163 1.00 84.31 288 ILE A N 1
ATOM 2135 C CA . ILE A 1 288 ? -4.739 -0.220 16.288 1.00 84.31 288 ILE A CA 1
ATOM 2136 C C . ILE A 1 288 ? -5.322 -0.879 17.534 1.00 84.31 288 ILE A C 1
ATOM 2138 O O . ILE A 1 288 ? -6.539 -1.033 17.621 1.00 84.31 288 ILE A O 1
ATOM 2142 N N . THR A 1 289 ? -4.474 -1.292 18.470 1.00 86.38 289 THR A N 1
ATOM 2143 C CA . THR A 1 289 ? -4.909 -1.973 19.698 1.00 86.38 289 THR A CA 1
ATOM 2144 C C . THR A 1 289 ? -4.774 -1.028 20.887 1.00 86.38 289 THR A C 1
ATOM 2146 O O . THR A 1 289 ? -3.766 -0.337 21.013 1.00 86.38 289 THR A O 1
ATOM 2149 N N . LEU A 1 290 ? -5.762 -0.998 21.779 1.00 87.81 290 LEU A N 1
ATOM 2150 C CA . LEU A 1 290 ? -5.678 -0.272 23.050 1.00 87.81 290 LEU A CA 1
ATOM 2151 C C . LEU A 1 290 ? -5.507 -1.264 24.199 1.00 87.81 290 LEU A C 1
ATOM 2153 O O . LEU A 1 290 ? -6.171 -2.299 24.207 1.00 87.81 290 LEU A O 1
ATOM 2157 N N . THR A 1 291 ? -4.665 -0.946 25.181 1.00 89.31 291 THR A N 1
ATOM 2158 C CA . THR A 1 291 ? -4.675 -1.671 26.460 1.00 89.31 291 THR A CA 1
ATOM 2159 C C . THR A 1 291 ? -5.885 -1.262 27.302 1.00 89.31 291 THR A C 1
ATOM 2161 O O . THR A 1 291 ? -6.434 -0.168 27.135 1.00 89.31 291 THR A O 1
ATOM 2164 N N . ASP A 1 292 ? -6.283 -2.109 28.254 1.00 87.31 292 ASP A N 1
ATOM 2165 C CA . ASP A 1 292 ? -7.400 -1.810 29.162 1.00 87.31 292 ASP A CA 1
ATOM 2166 C C . ASP A 1 292 ? -7.162 -0.521 29.966 1.00 87.31 292 ASP A C 1
ATOM 2168 O O . ASP A 1 292 ? -8.086 0.267 30.176 1.00 87.31 292 ASP A O 1
ATOM 2172 N N . ALA A 1 293 ? -5.908 -0.265 30.357 1.00 88.88 293 ALA A N 1
ATOM 2173 C CA . ALA A 1 293 ? -5.508 0.952 31.058 1.00 88.88 293 ALA A CA 1
ATOM 2174 C C . ALA A 1 293 ? -5.698 2.203 30.186 1.00 88.88 293 ALA A C 1
ATOM 2176 O O . ALA A 1 293 ? -6.285 3.190 30.637 1.00 88.88 293 ALA A O 1
ATOM 2177 N N . ALA A 1 294 ? -5.258 2.152 28.922 1.00 90.31 294 ALA A N 1
ATOM 2178 C CA . ALA A 1 294 ? -5.453 3.247 27.975 1.00 90.31 294 ALA A CA 1
ATOM 2179 C C . ALA A 1 294 ? -6.934 3.494 27.695 1.00 90.31 294 ALA A C 1
ATOM 2181 O O . ALA A 1 294 ? -7.387 4.636 27.707 1.00 90.31 294 ALA A O 1
ATOM 2182 N N . LEU A 1 295 ? -7.704 2.427 27.494 1.00 89.25 295 LEU A N 1
ATOM 2183 C CA . LEU A 1 295 ? -9.131 2.498 27.216 1.00 89.25 295 LEU A CA 1
ATOM 2184 C C . LEU A 1 295 ? -9.904 3.113 28.394 1.00 89.25 295 LEU A C 1
ATOM 2186 O O . LEU A 1 295 ? -10.735 3.997 28.181 1.00 89.25 295 LEU A O 1
ATOM 2190 N N . ALA A 1 296 ? -9.610 2.703 29.632 1.00 87.81 296 ALA A N 1
ATOM 2191 C CA . ALA A 1 296 ? -10.212 3.286 30.831 1.00 87.81 296 ALA A CA 1
ATOM 2192 C C . ALA A 1 296 ? -9.901 4.787 30.953 1.00 87.81 296 ALA A C 1
ATOM 2194 O O . ALA A 1 296 ? -10.802 5.590 31.208 1.00 87.81 296 ALA A O 1
ATOM 2195 N N . HIS A 1 297 ? -8.648 5.180 30.705 1.00 89.56 297 HIS A N 1
ATOM 2196 C CA . HIS A 1 297 ? -8.241 6.581 30.775 1.00 89.56 297 HIS A CA 1
ATOM 2197 C C . HIS A 1 297 ? -8.860 7.432 29.652 1.00 89.56 297 HIS A C 1
ATOM 2199 O O . HIS A 1 297 ? -9.314 8.550 29.892 1.00 89.56 297 HIS A O 1
ATOM 2205 N N . LEU A 1 298 ? -8.952 6.895 28.432 1.00 90.00 298 LEU A N 1
ATOM 2206 C CA . LEU A 1 298 ? -9.610 7.552 27.298 1.00 90.00 298 LEU A CA 1
ATOM 2207 C C . LEU A 1 298 ? -11.109 7.743 27.536 1.00 90.00 298 LEU A C 1
ATOM 2209 O O . LEU A 1 298 ? -11.635 8.811 27.237 1.00 90.00 298 LEU A O 1
ATOM 2213 N N . LYS A 1 299 ? -11.796 6.755 28.123 1.00 88.00 299 LYS A N 1
ATOM 2214 C CA . LYS A 1 299 ? -13.207 6.896 28.519 1.00 88.00 299 LYS A CA 1
ATOM 2215 C C . LYS A 1 299 ? -13.399 8.009 29.549 1.00 88.00 299 LYS A C 1
ATOM 2217 O O . LYS A 1 299 ? -14.329 8.799 29.408 1.00 88.00 299 LYS A O 1
ATOM 2222 N N . LYS A 1 300 ? -12.506 8.104 30.542 1.00 88.06 300 LYS A N 1
ATOM 2223 C CA . LYS A 1 300 ? -12.533 9.184 31.537 1.00 88.06 300 LYS A CA 1
ATOM 2224 C C . LYS A 1 300 ? -12.378 10.554 30.869 1.00 88.06 300 LYS A C 1
ATOM 2226 O O . LYS A 1 300 ? -13.255 11.398 31.024 1.00 88.06 300 LYS A O 1
ATOM 2231 N N . MET A 1 301 ? -11.341 10.742 30.051 1.00 87.56 301 MET A N 1
ATOM 2232 C CA . MET A 1 301 ? -11.129 12.013 29.343 1.00 87.56 301 MET A CA 1
ATOM 2233 C C . MET A 1 301 ? -12.285 12.362 28.401 1.00 87.56 301 MET A C 1
ATOM 2235 O O . MET A 1 301 ? -12.686 13.518 28.320 1.00 87.56 301 MET A O 1
ATOM 2239 N N . ARG A 1 302 ? -12.883 11.369 27.734 1.00 88.25 302 ARG A N 1
ATOM 2240 C CA . ARG A 1 302 ? -14.059 11.589 26.885 1.00 88.25 302 ARG A CA 1
ATOM 2241 C C . ARG A 1 302 ? -15.240 12.169 27.670 1.00 88.25 302 ARG A C 1
ATOM 2243 O O . ARG A 1 302 ? -15.906 13.085 27.190 1.00 88.25 302 ARG A O 1
ATOM 2250 N N . SER A 1 303 ? -15.487 11.653 28.876 1.00 85.31 303 SER A N 1
ATOM 2251 C CA . SER A 1 303 ? -16.568 12.148 29.738 1.00 85.31 303 S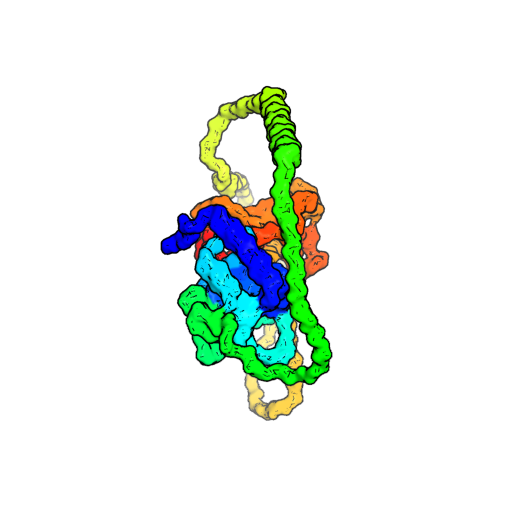ER A CA 1
ATOM 2252 C C . SER A 1 303 ? -16.336 13.577 30.243 1.00 85.31 303 SER A C 1
ATOM 2254 O O . SER A 1 303 ? -17.302 14.301 30.458 1.00 85.31 303 SER A O 1
ATOM 2256 N N . GLU A 1 304 ? -15.075 14.005 30.368 1.00 85.12 304 GLU A N 1
ATOM 2257 C CA . GLU A 1 304 ? -14.699 15.353 30.816 1.00 85.12 304 GLU A CA 1
ATOM 2258 C C . GLU A 1 304 ? -14.767 16.398 29.686 1.00 85.12 304 GLU A C 1
ATOM 2260 O O . GLU A 1 304 ? -15.111 17.550 29.941 1.00 85.12 304 GLU A O 1
ATOM 2265 N N . VAL A 1 305 ? -14.462 16.012 28.439 1.00 79.00 305 VAL A N 1
ATOM 2266 C CA . VAL A 1 305 ? -14.331 16.946 27.302 1.00 79.00 305 VAL A CA 1
ATOM 2267 C C . VAL A 1 305 ? -15.654 17.225 26.578 1.00 79.00 305 VAL A C 1
ATOM 2269 O O . VAL A 1 305 ? -15.846 18.337 26.088 1.00 79.00 305 VAL A O 1
ATOM 2272 N N . GLY A 1 306 ? -16.582 16.265 26.486 1.00 67.38 306 GLY A N 1
ATOM 2273 C CA . GLY A 1 306 ? -17.817 16.522 25.728 1.00 67.38 306 GLY A CA 1
ATOM 2274 C C . GLY A 1 306 ? -18.813 15.377 25.543 1.00 67.38 306 GLY A C 1
ATOM 2275 O O . GLY A 1 306 ? -19.688 15.493 24.689 1.00 67.38 306 GLY A O 1
ATOM 2276 N N . GLY A 1 307 ? -18.727 14.301 26.333 1.00 68.00 307 GLY A N 1
ATOM 2277 C CA . GLY A 1 307 ? -19.765 13.263 26.401 1.00 68.00 307 GLY A CA 1
ATOM 2278 C C . GLY A 1 307 ? -19.542 12.041 25.499 1.00 68.00 307 GLY A C 1
ATOM 2279 O O . GLY A 1 307 ? -18.608 11.970 24.701 1.00 68.00 307 GLY A O 1
ATOM 2280 N N . ASP A 1 308 ? -20.401 11.029 25.666 1.00 72.06 308 ASP A N 1
ATOM 2281 C CA . ASP A 1 308 ? -20.191 9.663 25.156 1.00 72.06 308 ASP A CA 1
ATOM 2282 C C . ASP A 1 308 ? -20.275 9.492 23.629 1.00 72.06 308 ASP A C 1
ATOM 2284 O O . ASP A 1 308 ? -19.897 8.435 23.118 1.00 72.06 308 ASP A O 1
ATOM 2288 N N . GLU A 1 309 ? -20.717 10.517 22.897 1.00 79.00 309 GLU A N 1
ATOM 2289 C CA . GLU A 1 309 ? -20.882 10.469 21.437 1.00 79.00 309 GLU A CA 1
ATOM 2290 C C . GLU A 1 309 ? -19.592 10.768 20.656 1.00 79.00 309 GLU A C 1
ATOM 2292 O O . GLU A 1 309 ? -19.509 10.466 19.462 1.00 79.00 309 GLU A O 1
ATOM 2297 N N . LEU A 1 310 ? -18.568 11.315 21.322 1.00 86.19 310 LEU A N 1
ATOM 2298 C CA . LEU A 1 310 ? -17.301 11.665 20.684 1.00 86.19 310 LEU A CA 1
ATOM 2299 C C . LEU A 1 310 ? -16.485 10.428 20.285 1.00 86.19 310 LEU A C 1
ATOM 2301 O O . LEU A 1 310 ? -16.389 9.428 21.009 1.00 86.19 310 LEU A O 1
ATOM 2305 N N . LEU A 1 311 ? -15.850 10.540 19.121 1.00 88.56 311 LEU A N 1
ATOM 2306 C CA . LEU A 1 311 ? -14.950 9.551 18.540 1.00 88.56 311 LEU A CA 1
ATOM 2307 C C . LEU A 1 311 ? -13.508 9.946 18.841 1.00 88.56 311 LEU A C 1
ATOM 2309 O O . LEU A 1 311 ? -13.171 11.126 18.827 1.00 88.56 311 LEU A O 1
ATOM 2313 N N . LEU A 1 312 ? -12.639 8.966 19.077 1.00 90.62 312 LEU A N 1
ATOM 2314 C CA . LEU A 1 312 ? -11.211 9.227 19.227 1.00 90.62 312 LEU A CA 1
ATOM 2315 C C . LEU A 1 312 ? -10.542 9.199 17.852 1.00 90.62 312 LEU A C 1
ATOM 2317 O O . LEU A 1 312 ? -10.377 8.124 17.270 1.00 90.62 312 LEU A O 1
ATOM 2321 N N . ARG A 1 313 ? -10.114 10.353 17.341 1.00 91.69 313 ARG A N 1
ATOM 2322 C CA . ARG A 1 313 ? -9.218 10.413 16.189 1.00 91.69 313 ARG A CA 1
ATOM 2323 C C . ARG A 1 313 ? -7.812 10.049 16.627 1.00 91.69 313 ARG A C 1
ATOM 2325 O O . ARG A 1 313 ? -7.283 10.643 17.558 1.00 91.69 313 ARG A O 1
ATOM 2332 N N . VAL A 1 314 ? -7.194 9.110 15.919 1.00 92.00 314 VAL A N 1
ATOM 2333 C CA . VAL A 1 314 ? -5.768 8.801 16.045 1.00 92.00 314 VAL A CA 1
ATOM 2334 C C . VAL A 1 314 ? -5.122 8.974 14.680 1.00 92.00 314 VAL A C 1
ATOM 2336 O O . VAL A 1 314 ? -5.592 8.428 13.683 1.00 92.00 314 VAL A O 1
ATOM 2339 N N . GLY A 1 315 ? -4.049 9.754 14.625 1.00 92.12 315 GLY A N 1
ATOM 2340 C CA . GLY A 1 315 ? -3.397 10.130 13.383 1.00 92.12 315 GLY A CA 1
ATOM 2341 C C . GLY A 1 315 ? -1.903 10.383 13.531 1.00 92.12 315 GLY A C 1
ATOM 2342 O O . GLY A 1 315 ? -1.320 10.238 14.607 1.00 92.12 315 GLY A O 1
ATOM 2343 N N . VAL A 1 316 ? -1.281 10.776 12.425 1.00 91.69 316 VAL A N 1
ATOM 2344 C CA . VAL A 1 316 ? 0.124 11.172 12.355 1.00 91.69 316 VAL A CA 1
ATOM 2345 C C . VAL A 1 316 ? 0.231 12.489 11.607 1.00 91.69 316 VAL A C 1
ATOM 2347 O O . VAL A 1 316 ? -0.286 12.638 10.500 1.00 91.69 316 VAL A O 1
ATOM 2350 N N . LYS A 1 317 ? 0.960 13.442 12.183 1.00 90.38 317 LYS A N 1
ATOM 2351 C CA . LYS A 1 317 ? 1.331 14.693 11.516 1.00 90.38 317 LYS A CA 1
ATOM 2352 C C . LYS A 1 317 ? 2.820 14.709 11.197 1.00 90.38 317 LYS A C 1
ATOM 2354 O O . LYS A 1 317 ? 3.628 14.133 11.924 1.00 90.38 317 LYS A O 1
ATOM 2359 N N . GLN A 1 318 ? 3.188 15.392 10.114 1.00 84.00 318 GLN A N 1
ATOM 2360 C CA . GLN A 1 318 ? 4.594 15.701 9.856 1.00 84.00 318 GLN A CA 1
ATOM 2361 C C . GLN A 1 318 ? 5.083 16.737 10.873 1.00 84.00 318 GLN A C 1
ATOM 2363 O O . GLN A 1 318 ? 4.379 17.703 11.161 1.00 84.00 318 GLN A O 1
ATOM 2368 N N . GLY A 1 319 ? 6.281 16.521 11.410 1.00 80.19 319 GLY A N 1
ATOM 2369 C CA . GLY A 1 319 ? 6.877 17.335 12.468 1.00 80.19 319 GLY A CA 1
ATOM 2370 C C . GLY A 1 319 ? 7.168 16.539 13.741 1.00 80.19 319 GLY A C 1
ATOM 2371 O O . GLY A 1 319 ? 6.699 15.415 13.911 1.00 80.19 319 GLY A O 1
ATOM 2372 N N . GLY A 1 320 ? 7.957 17.132 14.637 1.00 77.44 320 GLY A N 1
ATOM 2373 C CA . GLY A 1 320 ? 8.485 16.498 15.851 1.00 77.44 320 GLY A CA 1
ATOM 2374 C C . GLY A 1 320 ? 9.980 16.193 15.751 1.00 77.44 320 GLY A C 1
ATOM 2375 O O . GLY A 1 320 ? 10.566 16.260 14.671 1.00 77.44 320 GLY A O 1
ATOM 2376 N N . CYS A 1 321 ? 10.600 15.846 16.880 1.00 74.94 321 CYS A N 1
ATOM 2377 C CA . CYS A 1 321 ? 12.047 15.622 16.983 1.00 74.94 321 CYS A CA 1
ATOM 2378 C C . CYS A 1 321 ? 12.558 14.489 16.076 1.00 74.94 321 CYS A C 1
ATOM 2380 O O . CYS A 1 321 ? 13.712 14.515 15.662 1.00 74.94 321 CYS A O 1
ATOM 2382 N N . SER A 1 322 ? 11.690 13.531 15.734 1.00 74.94 322 SER A N 1
ATOM 2383 C CA . SER A 1 322 ? 11.991 12.397 14.847 1.00 74.94 322 SER A CA 1
ATOM 2384 C C . SER A 1 322 ? 11.223 12.446 13.513 1.00 74.94 322 SER A C 1
ATOM 2386 O O . SER A 1 322 ? 11.068 11.441 12.839 1.00 74.94 322 SER A O 1
ATOM 2388 N N . GLY A 1 323 ? 10.722 13.614 13.097 1.00 83.00 323 GLY A N 1
ATOM 2389 C CA . GLY A 1 323 ? 10.144 13.820 11.760 1.00 83.00 323 GLY A CA 1
ATOM 2390 C C . GLY A 1 323 ? 8.636 13.574 11.627 1.00 83.00 323 GLY A C 1
ATOM 2391 O O . GLY A 1 323 ? 7.990 14.291 10.859 1.00 83.00 323 GLY A O 1
ATOM 2392 N N . MET A 1 324 ? 8.047 12.638 12.376 1.00 87.25 324 MET A N 1
ATOM 2393 C CA . MET A 1 324 ? 6.586 12.477 12.471 1.00 87.25 324 MET A CA 1
ATOM 2394 C C . MET A 1 324 ? 6.125 12.381 13.922 1.00 87.25 324 MET A C 1
ATOM 2396 O O . MET A 1 324 ? 6.814 11.799 14.753 1.00 87.25 324 MET A O 1
ATOM 2400 N N . SER A 1 325 ? 4.944 12.919 14.226 1.00 89.44 325 SER A N 1
ATOM 2401 C CA . SER A 1 325 ? 4.357 12.912 15.572 1.00 89.44 325 SER A CA 1
ATOM 2402 C C . SER A 1 325 ? 2.981 12.269 15.571 1.00 89.44 325 SER A C 1
ATOM 2404 O O . SER A 1 325 ? 2.188 12.506 14.655 1.00 89.44 325 SER A O 1
ATOM 2406 N N . TYR A 1 326 ? 2.681 11.507 16.621 1.00 92.31 326 TYR A N 1
ATOM 2407 C CA . TYR A 1 326 ? 1.337 10.989 16.860 1.00 92.31 326 TYR A CA 1
ATOM 2408 C C . TYR A 1 326 ? 0.376 12.134 17.203 1.00 92.31 326 TYR A C 1
ATOM 2410 O O . TYR A 1 326 ? 0.759 13.127 17.827 1.00 92.31 326 TYR A O 1
ATOM 2418 N N . VAL A 1 327 ? -0.878 12.000 16.785 1.00 90.69 327 VAL A N 1
ATOM 2419 C CA . VAL A 1 327 ? -1.963 12.938 17.090 1.00 90.69 327 VAL A CA 1
ATOM 2420 C C . VAL A 1 327 ? -3.139 12.142 17.625 1.00 90.69 327 VAL A C 1
ATOM 2422 O O . VAL A 1 327 ? -3.511 11.131 17.033 1.00 90.69 327 VAL A O 1
ATOM 2425 N N . MET A 1 328 ? -3.712 12.600 18.735 1.00 90.88 328 MET A N 1
ATOM 2426 C CA . MET A 1 328 ? -4.950 12.064 19.287 1.00 90.88 328 MET A CA 1
ATOM 2427 C C . MET A 1 328 ? -5.865 13.217 19.663 1.00 90.88 328 MET A C 1
ATOM 2429 O O . MET A 1 328 ? -5.410 14.141 20.335 1.00 90.88 328 MET A O 1
ATOM 2433 N N . ASP A 1 329 ? -7.118 13.164 19.227 1.00 90.56 329 ASP A N 1
ATOM 2434 C CA . ASP A 1 329 ? -8.117 14.181 19.559 1.00 90.56 329 ASP A CA 1
ATOM 2435 C C . ASP A 1 329 ? -9.525 13.579 19.585 1.00 90.56 329 ASP A C 1
ATOM 2437 O O . ASP A 1 329 ? -9.776 12.547 18.959 1.00 90.56 329 ASP A O 1
ATOM 2441 N N . PHE A 1 330 ? -10.444 14.208 20.311 1.00 91.56 330 PHE A N 1
ATOM 2442 C CA . PHE A 1 330 ? -11.850 13.827 20.299 1.00 91.56 330 PHE A CA 1
ATOM 2443 C C . PHE A 1 330 ? -12.608 14.646 19.258 1.00 91.56 330 PHE A C 1
ATOM 2445 O O . PHE A 1 330 ? -12.643 15.873 19.302 1.00 91.56 330 PHE A O 1
ATOM 2452 N N . GLU A 1 331 ? -13.264 13.956 18.331 1.0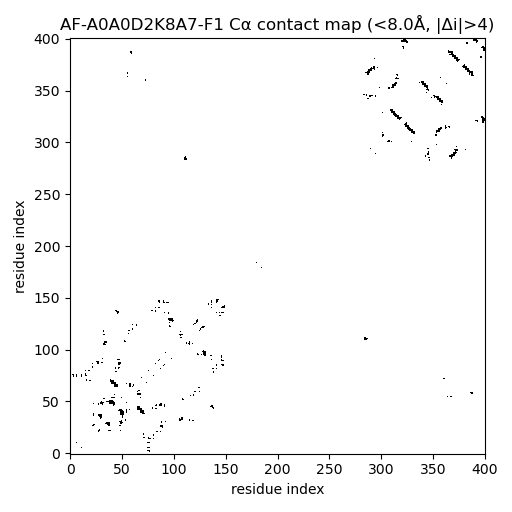0 90.06 331 GLU A N 1
ATOM 2453 C CA . GLU A 1 331 ? -14.030 14.584 17.262 1.00 90.06 331 GLU A CA 1
ATOM 2454 C C . GLU A 1 331 ? -15.482 14.121 17.257 1.00 90.06 331 GLU A C 1
ATOM 2456 O O . GLU A 1 331 ? -15.809 12.969 17.558 1.00 90.06 331 GLU A O 1
ATOM 2461 N N . ALA A 1 332 ? -16.359 15.048 16.881 1.00 88.69 332 ALA A N 1
ATOM 2462 C CA . ALA A 1 332 ? -17.759 14.754 16.648 1.00 88.69 332 ALA A CA 1
ATOM 2463 C C . ALA A 1 332 ? -17.932 14.013 15.303 1.00 88.69 332 ALA A C 1
ATOM 2465 O O . ALA A 1 332 ? -17.176 14.286 14.358 1.00 88.69 332 ALA A O 1
ATOM 2466 N N . PRO A 1 333 ? -18.903 13.090 15.180 1.00 85.56 333 PRO A N 1
ATOM 2467 C CA . PRO A 1 333 ? -19.100 12.279 13.976 1.00 85.56 333 PRO A CA 1
ATOM 2468 C C . PRO A 1 333 ? -19.304 13.083 12.682 1.00 85.56 333 PRO A C 1
ATOM 2470 O O . PRO A 1 333 ? -19.020 12.586 11.597 1.00 85.56 333 PRO A O 1
ATOM 2473 N N . GLU A 1 334 ? -19.762 14.331 12.765 1.00 86.62 334 GLU A N 1
ATOM 2474 C CA . GLU A 1 334 ? -20.030 15.188 11.604 1.00 86.62 334 GLU A CA 1
ATOM 2475 C C . GLU A 1 334 ? -18.747 15.687 10.925 1.00 86.62 334 GLU A C 1
ATOM 2477 O O . GLU A 1 334 ? -18.788 16.107 9.770 1.00 86.62 334 GLU A O 1
ATOM 2482 N N . LYS A 1 335 ? -17.603 15.649 11.624 1.00 85.94 335 LYS A N 1
ATOM 2483 C CA . LYS A 1 335 ? -16.290 16.037 11.079 1.00 85.94 335 LYS A CA 1
ATOM 2484 C C . LYS A 1 335 ? -15.566 14.893 10.362 1.00 85.94 335 LYS A C 1
ATOM 2486 O O . LYS A 1 335 ? -14.475 15.105 9.832 1.00 85.94 335 LYS A O 1
ATOM 2491 N N . LEU A 1 336 ? -16.149 13.694 10.344 1.00 85.69 336 LEU A N 1
ATOM 2492 C CA . LEU A 1 336 ? -15.566 12.532 9.682 1.00 85.69 336 LEU A CA 1
ATOM 2493 C C . LEU A 1 336 ? -15.430 12.767 8.178 1.00 85.69 336 LEU A C 1
ATOM 2495 O O . LEU A 1 336 ? -16.371 13.184 7.500 1.00 85.69 336 LEU A O 1
ATOM 2499 N N . SER A 1 337 ? -14.258 12.435 7.646 1.00 85.50 337 SER A N 1
ATOM 2500 C CA . SER A 1 337 ? -14.072 12.377 6.201 1.00 85.50 337 SER A CA 1
ATOM 2501 C C . SER A 1 337 ? -14.689 11.084 5.649 1.00 85.50 337 SER A C 1
ATOM 2503 O O . SER A 1 337 ? -14.625 10.052 6.317 1.00 85.50 337 SER A O 1
ATOM 2505 N N . PRO A 1 338 ? -15.235 11.080 4.418 1.00 80.69 338 PRO A N 1
ATOM 2506 C CA . PRO A 1 338 ? -15.829 9.880 3.815 1.00 80.69 338 PRO A CA 1
ATOM 2507 C C . PRO A 1 338 ? -14.868 8.689 3.700 1.00 80.69 338 PRO A C 1
ATOM 2509 O O . PRO A 1 338 ? -15.306 7.543 3.677 1.00 80.69 338 PRO A O 1
ATOM 2512 N N . ASP A 1 339 ? -13.567 8.969 3.623 1.00 78.50 339 ASP A N 1
ATOM 2513 C CA . ASP A 1 339 ? -12.516 7.962 3.486 1.00 78.50 339 ASP A CA 1
ATOM 2514 C C . ASP A 1 339 ? -11.930 7.516 4.838 1.00 78.50 339 ASP A C 1
ATOM 2516 O O . ASP A 1 339 ? -11.064 6.641 4.869 1.00 78.50 339 ASP A O 1
ATOM 2520 N N . ASP A 1 340 ? -12.360 8.102 5.960 1.00 84.88 340 ASP A N 1
ATOM 2521 C CA . ASP A 1 340 ? -11.840 7.748 7.279 1.00 84.88 340 ASP A CA 1
ATOM 2522 C C . ASP A 1 340 ? -12.193 6.296 7.649 1.00 84.88 340 ASP A C 1
ATOM 2524 O O . ASP A 1 340 ? -13.305 5.808 7.438 1.00 84.88 340 ASP A O 1
ATOM 2528 N N . THR A 1 341 ? -11.234 5.587 8.247 1.00 80.69 341 THR A N 1
ATOM 2529 C CA . THR A 1 341 ? -11.442 4.215 8.718 1.00 80.69 341 THR A CA 1
ATOM 2530 C C . THR A 1 341 ? -11.912 4.228 10.166 1.00 80.69 341 THR A C 1
ATOM 2532 O O . THR A 1 341 ? -11.202 4.704 11.053 1.00 80.69 341 THR A O 1
ATOM 2535 N N . LEU A 1 342 ? -13.094 3.661 10.410 1.00 84.19 342 LEU A N 1
ATOM 2536 C CA . LEU A 1 342 ? -13.616 3.434 11.755 1.00 84.19 342 LEU A CA 1
ATOM 2537 C C . LEU A 1 342 ? -13.100 2.101 12.304 1.00 84.19 342 LEU A C 1
ATOM 2539 O O . LEU A 1 342 ? -13.234 1.057 11.664 1.00 84.19 342 LEU A O 1
ATOM 2543 N N . LEU A 1 343 ? -12.519 2.145 13.499 1.00 80.38 343 LEU A N 1
ATOM 2544 C CA . LEU A 1 343 ? -11.953 0.998 14.202 1.00 80.38 343 LEU A CA 1
ATOM 2545 C C . LEU A 1 343 ? -12.648 0.849 15.565 1.00 80.38 343 LEU A C 1
ATOM 2547 O O . LEU A 1 343 ? -12.882 1.833 16.271 1.00 80.38 343 LEU A O 1
ATOM 2551 N N . SER A 1 344 ? -12.990 -0.379 15.953 1.00 70.25 344 SER A N 1
ATOM 2552 C CA . SER A 1 344 ? -13.519 -0.673 17.290 1.00 70.25 344 SER A CA 1
ATOM 2553 C C . SER A 1 344 ? -12.397 -0.615 18.330 1.00 70.25 344 SER A C 1
ATOM 2555 O O . SER A 1 344 ? -11.332 -1.196 18.127 1.00 70.25 344 SER A O 1
ATOM 2557 N N . ALA A 1 345 ? -12.628 0.081 19.443 1.00 64.81 345 ALA A N 1
ATOM 2558 C CA . ALA A 1 345 ? -11.634 0.264 20.495 1.00 64.81 345 ALA A CA 1
ATOM 2559 C C . ALA A 1 345 ? -11.585 -0.933 21.464 1.00 64.81 345 ALA A C 1
ATOM 2561 O O . ALA A 1 345 ? -12.101 -0.837 22.570 1.00 64.81 345 ALA A O 1
ATOM 2562 N N . GLY A 1 346 ? -10.939 -2.041 21.101 1.00 58.22 346 GLY A N 1
ATOM 2563 C CA . GLY A 1 346 ? -10.710 -3.164 22.023 1.00 58.22 346 GLY A CA 1
ATOM 2564 C C . GLY A 1 346 ? -11.311 -4.488 21.564 1.00 58.22 346 GLY A C 1
ATOM 2565 O O . GLY A 1 346 ? -12.065 -4.547 20.598 1.00 58.22 346 GLY A O 1
ATOM 2566 N N . SER A 1 347 ? -10.941 -5.567 22.253 1.00 49.50 347 SER A N 1
ATOM 2567 C CA . SER A 1 347 ? -11.049 -6.978 21.837 1.00 49.50 347 SER A CA 1
ATOM 2568 C C . SER A 1 347 ? -12.462 -7.565 21.701 1.00 49.50 347 SER A C 1
ATOM 2570 O O . SER A 1 347 ? -12.590 -8.762 21.456 1.00 49.50 347 SER A O 1
ATOM 2572 N N . SER A 1 348 ? -13.523 -6.768 21.859 1.00 44.59 348 SER A N 1
ATOM 2573 C CA . SER A 1 348 ? -14.903 -7.225 21.691 1.00 44.59 348 SER A CA 1
ATOM 2574 C C . SER A 1 348 ? -15.730 -6.194 20.916 1.00 44.59 348 SER A C 1
ATOM 2576 O O . SER A 1 348 ? -15.762 -5.027 21.317 1.00 44.59 348 SER A O 1
ATOM 2578 N N . PRO A 1 349 ? -16.433 -6.608 19.844 1.00 46.25 349 PRO A N 1
ATOM 2579 C CA . PRO A 1 349 ? -17.224 -5.716 18.997 1.00 46.25 349 PRO A CA 1
ATOM 2580 C C . PRO A 1 349 ? -18.409 -5.037 19.712 1.00 46.25 349 PRO A C 1
ATOM 2582 O O . PRO A 1 349 ? -18.893 -4.030 19.205 1.00 46.25 349 PRO A O 1
ATOM 2585 N N . ASP A 1 350 ? -18.821 -5.518 20.894 1.00 45.41 350 ASP A N 1
ATOM 2586 C CA . ASP A 1 350 ? -19.968 -4.988 21.660 1.00 45.41 350 ASP A CA 1
ATOM 2587 C C . ASP A 1 350 ? -19.597 -4.314 23.003 1.00 45.41 350 ASP A C 1
ATOM 2589 O O . ASP A 1 350 ? -20.458 -3.720 23.651 1.00 45.41 350 ASP A O 1
ATOM 2593 N N . ALA A 1 351 ? -18.340 -4.377 23.468 1.00 45.25 351 ALA A N 1
ATOM 2594 C CA . ALA A 1 351 ? -18.013 -4.042 24.870 1.00 45.25 351 ALA A CA 1
ATOM 2595 C C . ALA A 1 351 ? -17.368 -2.660 25.100 1.00 45.25 351 ALA A C 1
ATOM 2597 O O . ALA A 1 351 ? -17.227 -2.199 26.239 1.00 45.25 351 ALA A O 1
ATOM 2598 N N . SER A 1 352 ? -16.960 -1.961 24.047 1.00 55.88 352 SER A N 1
ATOM 2599 C CA . SER A 1 352 ? -16.221 -0.706 24.166 1.00 55.88 352 SER A CA 1
ATOM 2600 C C . SER A 1 352 ? -16.968 0.412 23.456 1.00 55.88 352 SER A C 1
ATOM 2602 O O . SER A 1 352 ? -16.761 0.651 22.274 1.00 55.88 352 SER A O 1
ATOM 2604 N N . GLY A 1 353 ? -17.807 1.155 24.179 1.00 67.31 353 GLY A N 1
ATOM 2605 C CA . GLY A 1 353 ? -18.518 2.324 23.639 1.00 67.31 353 GLY A CA 1
ATOM 2606 C C . GLY A 1 353 ? -17.628 3.455 23.093 1.00 67.31 353 GLY A C 1
ATOM 2607 O O . GLY A 1 353 ? -18.154 4.505 22.745 1.00 67.31 353 GLY A O 1
ATOM 2608 N N . LEU A 1 354 ? -16.303 3.283 23.033 1.00 80.56 354 LEU A N 1
ATOM 2609 C CA . LEU A 1 354 ? -15.360 4.179 22.371 1.00 80.56 354 LEU A CA 1
ATOM 2610 C C . LEU A 1 354 ? -15.098 3.668 20.949 1.00 80.56 354 LEU A C 1
ATOM 2612 O O . LEU A 1 354 ? -14.745 2.509 20.751 1.00 80.56 354 LEU A O 1
ATOM 2616 N N . ARG A 1 355 ? -15.258 4.538 19.955 1.00 84.94 355 ARG A N 1
ATOM 2617 C CA . ARG A 1 355 ? -14.922 4.244 18.558 1.00 84.94 355 ARG A CA 1
ATOM 2618 C C . ARG A 1 355 ? -13.695 5.057 18.168 1.00 84.94 355 ARG A C 1
ATOM 2620 O O . ARG A 1 355 ? -13.627 6.244 18.490 1.00 84.94 355 ARG A O 1
ATOM 2627 N N . LEU A 1 356 ? -12.743 4.416 17.495 1.00 88.31 356 LEU A N 1
ATOM 2628 C CA . LEU A 1 356 ? -11.599 5.094 16.901 1.00 88.31 356 LEU A CA 1
ATOM 2629 C C . LEU A 1 356 ? -11.898 5.476 15.460 1.00 88.31 356 LEU A C 1
ATOM 2631 O O . LEU A 1 356 ? -12.527 4.721 14.718 1.00 88.31 356 LEU A O 1
ATOM 2635 N N . VAL A 1 357 ? -11.359 6.616 15.055 1.00 91.12 357 VAL A N 1
ATOM 2636 C CA . VAL A 1 357 ? -11.256 7.016 13.660 1.00 91.12 357 VAL A CA 1
ATOM 2637 C C . VAL A 1 357 ? -9.793 7.258 13.306 1.00 91.12 357 VAL A C 1
ATOM 2639 O O . VAL A 1 357 ? -9.041 7.857 14.074 1.00 91.12 357 VAL A O 1
ATOM 2642 N N . 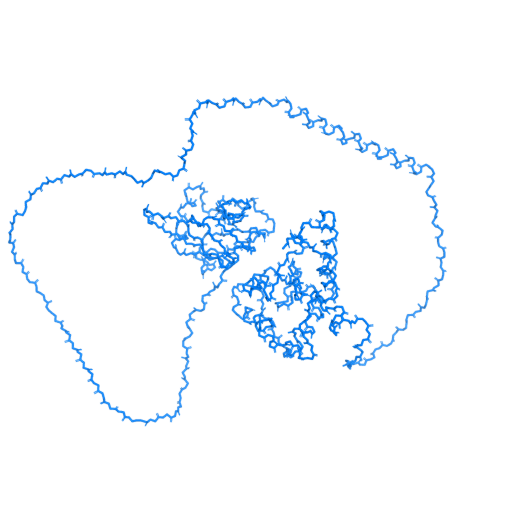CYS A 1 358 ? -9.374 6.786 12.137 1.00 90.06 358 CYS A N 1
ATOM 2643 C CA . CYS A 1 358 ? -8.048 7.048 11.596 1.00 90.06 358 CYS A CA 1
ATOM 2644 C C . CYS A 1 358 ? -8.154 7.386 10.109 1.00 90.06 358 CYS A C 1
ATOM 2646 O O . CYS A 1 358 ? -8.824 6.673 9.356 1.00 90.06 358 CYS A O 1
ATOM 2648 N N . ASP A 1 359 ? -7.486 8.455 9.677 1.00 88.88 359 ASP A N 1
ATOM 2649 C CA . ASP A 1 359 ? -7.447 8.797 8.260 1.00 88.88 359 ASP A CA 1
ATOM 2650 C C . ASP A 1 359 ? -6.580 7.793 7.475 1.00 88.88 359 ASP A C 1
ATOM 2652 O O . ASP A 1 359 ? -5.613 7.235 8.015 1.00 88.88 359 ASP A O 1
ATOM 2656 N N . PRO A 1 360 ? -6.869 7.563 6.180 1.00 81.44 360 PRO A N 1
ATOM 2657 C CA . PRO A 1 360 ? -6.162 6.570 5.376 1.00 81.44 360 PRO A CA 1
ATOM 2658 C C . PRO A 1 360 ? -4.653 6.761 5.305 1.00 81.44 360 PRO A C 1
ATOM 2660 O O . PRO A 1 360 ? -3.938 5.787 5.082 1.00 81.44 360 PRO A O 1
ATOM 2663 N N . LYS A 1 361 ? -4.161 8.000 5.432 1.00 85.00 361 LYS A N 1
ATOM 2664 C CA . LYS A 1 361 ? -2.732 8.302 5.353 1.00 85.00 361 LYS A CA 1
ATOM 2665 C C . LYS A 1 361 ? -2.049 7.956 6.672 1.00 85.00 361 LYS A C 1
ATOM 2667 O O . LYS A 1 361 ? -0.998 7.321 6.655 1.00 85.00 361 LYS A O 1
ATOM 2672 N N . SER A 1 362 ? -2.640 8.325 7.800 1.00 88.38 362 SER A N 1
ATOM 2673 C CA . SER A 1 362 ? -2.116 7.994 9.123 1.00 88.38 362 SER A CA 1
ATOM 2674 C C . SER A 1 362 ? -2.146 6.496 9.397 1.00 88.38 362 SER A C 1
ATOM 2676 O O . SER A 1 362 ? -1.166 5.957 9.912 1.00 88.38 362 SER A O 1
ATOM 2678 N N . LEU A 1 363 ? -3.204 5.793 8.977 1.00 85.44 363 LEU A N 1
ATOM 2679 C CA . LEU A 1 363 ? -3.370 4.356 9.226 1.00 85.44 363 LEU A CA 1
ATOM 2680 C C . LEU A 1 363 ? -2.190 3.515 8.704 1.00 85.44 363 LEU A C 1
ATOM 2682 O O . LEU A 1 363 ? -1.870 2.468 9.253 1.00 85.44 363 LEU A O 1
ATOM 2686 N N . LEU A 1 364 ? -1.479 4.004 7.690 1.00 82.19 364 LEU A N 1
ATOM 2687 C CA . LEU A 1 364 ? -0.290 3.367 7.112 1.00 82.19 364 LEU A CA 1
ATOM 2688 C C . LEU A 1 364 ? 0.903 3.293 8.047 1.00 82.19 364 LEU A C 1
ATOM 2690 O O . LEU A 1 364 ? 1.726 2.389 7.914 1.00 82.19 364 LEU A O 1
ATOM 2694 N N . TYR A 1 365 ? 1.024 4.291 8.914 1.00 84.50 365 TYR A N 1
ATOM 2695 C CA . TYR A 1 365 ? 2.109 4.419 9.876 1.00 84.50 365 TYR A CA 1
ATOM 2696 C C . TYR A 1 365 ? 1.734 3.793 11.215 1.00 84.50 365 TYR A C 1
ATOM 2698 O O . TYR A 1 365 ? 2.614 3.428 11.990 1.00 84.50 365 TYR A O 1
ATOM 2706 N N . LEU A 1 366 ? 0.432 3.683 11.474 1.00 86.56 366 LEU A N 1
ATOM 2707 C CA . LEU A 1 366 ? -0.144 3.240 12.736 1.00 86.56 366 LEU A CA 1
ATOM 2708 C C . LEU A 1 366 ? -0.591 1.774 12.718 1.00 86.56 366 LEU A C 1
ATOM 2710 O O . LEU A 1 366 ? -0.964 1.237 13.753 1.00 86.56 366 LEU A O 1
ATOM 2714 N N . PHE A 1 367 ? -0.553 1.104 11.565 1.00 84.56 367 PHE A N 1
ATOM 2715 C CA . PHE A 1 367 ? -1.029 -0.271 11.449 1.00 84.56 367 PHE A CA 1
ATOM 2716 C C . PHE A 1 367 ? -0.253 -1.239 12.358 1.00 84.56 367 PHE A C 1
ATOM 2718 O O . PHE A 1 367 ? 0.966 -1.354 12.265 1.00 84.56 367 PHE A O 1
ATOM 2725 N N . GLY A 1 368 ? -0.971 -1.976 13.202 1.00 79.38 368 GLY A N 1
ATOM 2726 C CA . GLY A 1 368 ? -0.417 -2.895 14.192 1.00 79.38 368 GLY A CA 1
ATOM 2727 C C . GLY A 1 368 ? 0.126 -2.211 15.448 1.00 79.38 368 GLY A C 1
ATOM 2728 O O . GLY A 1 368 ? 0.739 -2.888 16.270 1.00 79.38 368 GLY A O 1
ATOM 2729 N N . MET A 1 369 ? -0.064 -0.896 15.613 1.00 87.75 369 MET A N 1
ATOM 2730 C CA . MET A 1 369 ? 0.367 -0.209 16.829 1.00 87.75 369 MET A CA 1
ATOM 2731 C C . MET A 1 369 ? -0.465 -0.642 18.042 1.00 87.75 369 MET A C 1
ATOM 2733 O O . MET A 1 369 ? -1.655 -0.956 17.929 1.00 87.75 369 MET A O 1
ATOM 2737 N N . GLN A 1 370 ? 0.145 -0.550 19.218 1.00 88.06 370 GLN A N 1
ATOM 2738 C CA . GLN A 1 370 ? -0.533 -0.642 20.501 1.00 88.06 370 GLN A CA 1
ATOM 2739 C C . GLN A 1 370 ? -0.388 0.680 21.263 1.00 88.06 370 GLN A C 1
ATOM 2741 O O . GLN A 1 370 ? 0.710 1.230 21.367 1.00 88.06 370 GLN A O 1
ATOM 2746 N N . LEU A 1 371 ? -1.498 1.191 21.791 1.00 90.38 371 LEU A N 1
ATOM 2747 C CA . LEU A 1 371 ? -1.533 2.353 22.672 1.00 90.38 371 LEU A CA 1
ATOM 2748 C C . LEU A 1 371 ? -1.784 1.895 24.108 1.00 90.38 371 LEU A C 1
ATOM 2750 O O . LEU A 1 371 ? -2.788 1.241 24.394 1.00 90.38 371 LEU A O 1
ATOM 2754 N N . ASP A 1 372 ? -0.874 2.274 24.995 1.00 90.62 372 ASP A N 1
ATOM 2755 C CA . ASP A 1 372 ? -0.928 1.984 26.423 1.00 90.62 372 ASP A CA 1
ATOM 2756 C C . ASP A 1 372 ? -0.955 3.274 27.257 1.00 90.62 372 ASP A C 1
ATOM 2758 O O . ASP A 1 372 ? -0.669 4.360 26.748 1.00 90.62 372 ASP A O 1
ATOM 2762 N N . TYR A 1 373 ? -1.310 3.172 28.538 1.00 91.62 373 TYR A N 1
ATOM 2763 C CA . TYR A 1 373 ? -1.325 4.294 29.472 1.00 91.62 373 TYR A CA 1
ATOM 2764 C C . TYR A 1 373 ? -0.745 3.899 30.832 1.00 91.62 373 TYR A C 1
ATOM 2766 O O . TYR A 1 373 ? -1.137 2.902 31.433 1.00 91.62 373 TYR A O 1
ATOM 2774 N N . SER A 1 374 ? 0.161 4.732 31.346 1.00 91.19 374 SER A N 1
ATOM 2775 C CA . SER A 1 374 ? 0.803 4.557 32.650 1.00 91.19 374 SER A CA 1
ATOM 2776 C C . SER A 1 374 ? 0.425 5.694 33.593 1.00 91.19 374 SER A C 1
ATOM 2778 O O . SER A 1 374 ? 0.720 6.848 33.301 1.00 91.19 374 SER A O 1
ATOM 2780 N N . ALA A 1 375 ? -0.139 5.371 34.758 1.00 85.06 375 ALA A N 1
ATOM 2781 C CA . ALA A 1 375 ? -0.503 6.346 35.795 1.00 85.06 375 ALA A CA 1
ATOM 2782 C C . ALA A 1 375 ? 0.655 6.710 36.756 1.00 85.06 375 ALA A C 1
ATOM 2784 O O . ALA A 1 375 ? 0.424 7.266 37.827 1.00 85.06 375 ALA A O 1
ATOM 2785 N N . ALA A 1 376 ? 1.899 6.349 36.427 1.00 84.56 376 ALA A N 1
ATOM 2786 C CA . ALA A 1 376 ? 3.059 6.660 37.264 1.00 84.56 376 ALA A CA 1
ATOM 2787 C C . ALA A 1 376 ? 3.265 8.181 37.404 1.00 84.56 376 ALA A C 1
ATOM 2789 O O . ALA A 1 376 ? 3.189 8.905 36.417 1.00 84.56 376 ALA A O 1
ATOM 2790 N N . LEU A 1 377 ? 3.589 8.659 38.611 1.00 76.19 377 LEU A N 1
ATOM 2791 C CA . LEU A 1 377 ? 3.827 10.089 38.875 1.00 76.19 377 LEU A CA 1
ATOM 2792 C C . LEU A 1 377 ? 4.980 10.683 38.049 1.00 76.19 377 LEU A C 1
ATOM 2794 O O . LEU A 1 377 ? 4.947 11.860 37.714 1.00 76.19 377 LEU A O 1
ATOM 2798 N N . ILE A 1 378 ? 5.990 9.875 37.715 1.00 76.81 378 ILE A N 1
ATOM 2799 C CA . ILE A 1 378 ? 7.150 10.291 36.920 1.00 76.81 378 ILE A CA 1
ATOM 2800 C C . ILE A 1 378 ? 7.171 9.449 35.644 1.00 76.81 378 ILE A C 1
ATOM 2802 O O . ILE A 1 378 ? 7.264 8.222 35.708 1.00 76.81 378 ILE A O 1
ATOM 2806 N N . GLY A 1 379 ? 7.055 10.100 34.484 1.00 68.75 379 GLY A N 1
ATOM 2807 C CA . GLY A 1 379 ? 6.998 9.420 33.182 1.00 68.75 379 GLY A CA 1
ATOM 2808 C C . GLY A 1 379 ? 5.682 8.677 32.910 1.00 68.75 379 GLY A C 1
ATOM 2809 O O . GLY A 1 379 ? 5.644 7.771 32.071 1.00 68.75 379 GLY A O 1
ATOM 2810 N N . GLY A 1 380 ? 4.614 9.015 33.640 1.00 81.38 380 GLY A N 1
ATOM 2811 C CA . GLY A 1 380 ? 3.249 8.611 33.309 1.00 81.38 380 GLY A CA 1
ATOM 2812 C C . GLY A 1 380 ? 2.721 9.320 32.065 1.00 81.38 380 GLY A C 1
ATOM 2813 O O . GLY A 1 380 ? 3.216 10.373 31.671 1.00 81.38 380 GLY A O 1
ATOM 2814 N N . GLY A 1 381 ? 1.720 8.718 31.430 1.00 87.00 381 GLY A N 1
ATOM 2815 C CA . GLY A 1 381 ? 1.135 9.191 30.181 1.00 87.00 381 GLY A CA 1
ATOM 2816 C C . GLY A 1 381 ? 0.894 8.070 29.177 1.00 87.00 381 GLY A C 1
ATOM 2817 O O . GLY A 1 381 ? 1.032 6.880 29.483 1.00 87.00 381 GLY A O 1
ATOM 2818 N N . PHE A 1 382 ? 0.518 8.471 27.964 1.00 89.94 382 PHE A N 1
ATOM 2819 C CA . PHE A 1 382 ? 0.315 7.554 26.850 1.00 89.94 382 PHE A CA 1
ATOM 2820 C C . PHE A 1 382 ? 1.638 7.041 26.295 1.00 89.94 382 PHE A C 1
ATOM 2822 O O . PHE A 1 382 ? 2.566 7.810 26.047 1.00 89.94 382 PHE A O 1
ATOM 2829 N N . LYS A 1 383 ? 1.698 5.733 26.057 1.00 89.31 383 LYS A N 1
ATOM 2830 C CA . LYS A 1 383 ? 2.850 5.049 25.477 1.00 89.31 383 LYS A CA 1
ATOM 2831 C C . LYS A 1 383 ? 2.450 4.426 24.151 1.00 89.31 383 LYS A C 1
ATOM 2833 O O . LYS A 1 383 ? 1.542 3.600 24.090 1.00 89.31 383 LYS A O 1
ATOM 2838 N N . PHE A 1 384 ? 3.154 4.820 23.099 1.00 90.06 384 PHE A N 1
ATOM 2839 C CA . PHE A 1 384 ? 2.929 4.335 21.745 1.00 90.06 384 PHE A CA 1
ATOM 2840 C C . PHE A 1 384 ? 3.931 3.229 21.434 1.00 90.06 384 PHE A C 1
ATOM 2842 O O . PHE A 1 384 ? 5.136 3.469 21.393 1.00 90.06 384 PHE A O 1
ATOM 2849 N N . GLN A 1 385 ? 3.440 2.019 21.196 1.00 87.31 385 GLN A N 1
ATOM 2850 C CA . GLN A 1 385 ? 4.247 0.915 20.689 1.00 87.31 385 GLN A CA 1
ATOM 2851 C C . GLN A 1 385 ? 3.922 0.731 19.212 1.00 87.31 385 GLN A C 1
ATOM 2853 O O . GLN A 1 385 ? 2.878 0.185 18.859 1.00 87.31 385 GLN A O 1
ATOM 2858 N N . ASN A 1 386 ? 4.794 1.230 18.339 1.00 87.19 386 ASN A N 1
ATOM 2859 C CA . ASN A 1 386 ? 4.582 1.179 16.899 1.00 87.19 386 ASN A CA 1
ATOM 2860 C C . ASN A 1 386 ? 5.584 0.219 16.239 1.00 87.19 386 ASN A C 1
ATOM 2862 O O . ASN A 1 386 ? 6.760 0.567 16.140 1.00 87.19 386 ASN A O 1
ATOM 2866 N N . PRO A 1 387 ? 5.148 -0.953 15.737 1.00 81.31 387 PRO A N 1
ATOM 2867 C CA . PRO A 1 387 ? 6.045 -1.910 15.089 1.00 81.31 387 PRO A CA 1
ATOM 2868 C C . PRO A 1 387 ? 6.601 -1.408 13.749 1.00 81.31 387 PRO A C 1
ATOM 2870 O O . PRO A 1 387 ? 7.537 -2.002 13.221 1.00 81.31 387 PRO A O 1
ATOM 2873 N N . ASN A 1 388 ? 6.037 -0.335 13.185 1.00 79.44 388 ASN A N 1
ATOM 2874 C CA . ASN A 1 388 ? 6.525 0.262 11.944 1.00 79.44 388 ASN A CA 1
ATOM 2875 C C . ASN A 1 388 ? 7.638 1.292 12.177 1.00 79.44 388 ASN A C 1
ATOM 2877 O O . ASN A 1 388 ? 8.286 1.681 11.209 1.00 79.44 388 ASN A O 1
ATOM 2881 N N . ALA A 1 389 ? 7.838 1.764 13.414 1.00 83.62 389 ALA A N 1
ATOM 2882 C CA . ALA A 1 389 ? 8.830 2.786 13.724 1.00 83.62 389 ALA A CA 1
ATOM 2883 C C . ALA A 1 389 ? 10.250 2.200 13.705 1.00 83.62 389 ALA A C 1
ATOM 2885 O O . ALA A 1 389 ? 10.535 1.218 14.388 1.00 83.62 389 ALA A O 1
ATOM 2886 N N . THR A 1 390 ? 11.148 2.824 12.946 1.00 81.00 390 THR A N 1
ATOM 2887 C CA . THR A 1 390 ? 12.580 2.486 12.935 1.00 81.00 390 THR A CA 1
ATOM 2888 C C . THR A 1 390 ? 13.313 3.146 14.096 1.00 81.00 390 THR A C 1
ATOM 2890 O O . THR A 1 390 ? 14.183 2.534 14.710 1.00 81.00 390 THR A O 1
ATOM 2893 N N . GLU A 1 391 ? 12.917 4.372 14.436 1.00 80.12 391 GLU A N 1
ATOM 2894 C CA . GLU A 1 391 ? 13.446 5.147 15.554 1.00 80.12 391 GLU A CA 1
ATOM 2895 C C . GLU A 1 391 ? 12.301 5.875 16.261 1.00 80.12 391 GLU A C 1
ATOM 2897 O O . GLU A 1 391 ? 11.349 6.330 15.625 1.00 80.12 391 GLU A O 1
ATOM 2902 N N . THR A 1 392 ? 12.388 5.993 17.586 1.00 85.00 392 THR A N 1
ATOM 2903 C CA . THR A 1 392 ? 11.411 6.717 18.413 1.00 85.00 392 THR A CA 1
ATOM 2904 C C . THR A 1 392 ? 12.145 7.749 19.260 1.00 85.00 392 THR A C 1
ATOM 2906 O O . THR A 1 392 ? 13.218 7.472 19.794 1.00 85.00 392 THR A O 1
ATOM 2909 N N . CYS A 1 393 ? 11.580 8.949 19.376 1.00 81.69 393 CYS A N 1
ATOM 2910 C CA . CYS A 1 393 ? 12.131 10.007 20.214 1.00 81.69 393 CYS A CA 1
ATOM 2911 C C . CYS A 1 393 ? 12.101 9.605 21.698 1.00 81.69 393 CYS A C 1
ATOM 2913 O O . CYS A 1 393 ? 11.215 8.866 22.122 1.00 81.69 393 CYS A O 1
ATOM 2915 N N . GLY A 1 394 ? 13.013 10.143 22.513 1.00 76.25 394 GLY A N 1
ATOM 2916 C CA . GLY A 1 394 ? 13.088 9.843 23.949 1.00 76.25 394 GLY A CA 1
ATOM 2917 C C . GLY A 1 394 ? 11.804 10.142 24.736 1.00 76.25 394 GLY A C 1
ATOM 2918 O O . GLY A 1 394 ? 11.554 9.500 25.750 1.00 76.25 394 GLY A O 1
ATOM 2919 N N . CYS A 1 395 ? 10.957 11.058 24.253 1.00 75.62 395 CYS A N 1
ATOM 2920 C CA . CYS A 1 395 ? 9.644 11.340 24.842 1.00 75.62 395 CYS A CA 1
ATOM 2921 C C . CYS A 1 395 ? 8.520 10.398 24.362 1.00 75.62 395 CYS A C 1
ATOM 2923 O O . CYS A 1 395 ? 7.407 10.471 24.871 1.00 75.62 395 CYS A O 1
ATOM 2925 N N . GLY A 1 396 ? 8.769 9.537 23.369 1.00 79.62 396 GLY A N 1
ATOM 2926 C CA . GLY A 1 396 ? 7.805 8.553 22.863 1.00 79.62 396 GLY A CA 1
ATOM 2927 C C . GLY A 1 396 ? 6.671 9.106 21.988 1.00 79.62 396 GLY A C 1
ATOM 2928 O O . GLY A 1 396 ? 5.852 8.329 21.504 1.00 79.62 396 GLY A O 1
ATOM 2929 N N . THR A 1 397 ? 6.603 10.421 21.754 1.00 83.56 397 THR A N 1
ATOM 2930 C CA . THR A 1 397 ? 5.498 11.066 21.012 1.00 83.56 397 THR A CA 1
ATOM 2931 C C . THR A 1 397 ? 5.785 11.288 19.525 1.00 83.56 397 THR A C 1
ATOM 2933 O O . THR A 1 397 ? 4.879 11.622 18.756 1.00 83.56 397 THR A O 1
ATOM 2936 N N . SER A 1 398 ? 7.034 11.083 19.100 1.00 84.44 398 SER A N 1
ATOM 2937 C CA . SER A 1 398 ? 7.465 11.206 17.706 1.00 84.44 398 SER A CA 1
ATOM 2938 C C . SER A 1 398 ? 8.364 10.049 17.278 1.00 84.44 398 SER A C 1
ATOM 2940 O O . SER A 1 398 ? 9.012 9.413 18.111 1.00 84.44 398 SER A O 1
ATOM 2942 N N . PHE A 1 399 ? 8.365 9.748 15.979 1.00 86.81 399 PHE A N 1
ATOM 2943 C CA . PHE A 1 399 ? 9.014 8.574 15.398 1.00 86.81 399 PHE A CA 1
ATOM 2944 C C . PHE A 1 399 ? 9.395 8.781 13.927 1.00 86.81 399 PHE A C 1
ATOM 2946 O O . PHE A 1 399 ? 8.827 9.634 13.239 1.00 86.81 399 PHE A O 1
ATOM 2953 N N . THR A 1 400 ? 10.307 7.935 13.452 1.00 83.38 400 THR A N 1
ATOM 2954 C CA . THR A 1 400 ? 10.697 7.788 12.044 1.00 83.38 400 THR A CA 1
ATOM 2955 C C . THR A 1 400 ? 10.246 6.415 11.542 1.00 83.38 400 THR A C 1
ATOM 2957 O O . THR A 1 400 ? 10.237 5.453 12.312 1.00 83.38 400 THR A O 1
ATOM 2960 N N . VAL A 1 401 ? 9.887 6.301 10.259 1.00 74.31 401 VAL A N 1
ATOM 2961 C CA . VAL A 1 401 ? 9.634 5.014 9.578 1.00 74.31 401 VAL A CA 1
ATOM 2962 C C . VAL A 1 401 ? 10.580 4.775 8.420 1.00 74.31 401 VAL A C 1
ATOM 2964 O O . VAL A 1 401 ? 10.945 5.762 7.739 1.00 74.31 401 VAL A O 1
#

Secondary structure (DSSP, 8-state):
--GGGG--HHHHHHHHHHHHHHTTSTTTTB-TTT--BS--EEETTTTEEE-HHHHHHHHHT-TTT--EEETTTS---HHHHHHHHHSHHHHHHHHHTTTPPTTPPPPPSSS--HHHHHHHHHHHTS-TTS-SSSPPP-TTTTTTSTTTS-SSS------------PPPPPPP-----PPPPHHHHHHHHHHHHHHHHHHHHHHHHHHHHHHSSPPPPPPP-----S-SS---S-----------------------------------------------------SEEE-HHHHHHHHHHHHHHT-TT-EEEEEEEE-STTSEEEEEEEE-GGG--TTPEEEESSS-TTT---EEEE-TTTHHHHTTEEEEEE--TTT-EEEEE-TT-SEE-TTSSEEE-

Solvent-accessible surface area (backbone atoms only — not comparable to full-atom values): 25037 Å² total; per-residue (Å²): 129,74,74,69,82,76,60,52,72,70,55,30,54,52,47,34,54,51,45,61,53,50,39,67,36,82,54,21,43,24,11,65,70,39,51,48,68,66,27,56,24,29,27,59,48,57,18,32,32,21,29,69,70,56,43,50,52,40,56,76,66,33,74,92,70,31,39,75,42,46,50,79,82,52,88,62,54,73,66,45,53,54,39,38,70,52,29,24,22,49,34,27,40,56,38,42,38,57,62,51,62,89,87,67,77,59,45,66,80,69,75,52,44,68,64,39,51,48,49,53,42,36,36,67,74,68,37,72,16,33,48,85,92,56,77,86,61,31,78,86,48,29,78,79,27,80,67,35,50,66,99,82,83,83,89,80,85,81,91,80,82,87,85,90,79,87,83,83,82,89,81,90,76,92,74,84,82,73,78,81,52,72,66,58,56,51,52,52,52,53,52,53,53,53,53,52,52,52,52,52,51,53,52,51,54,54,54,54,63,64,70,73,58,79,79,80,77,82,77,80,90,71,95,71,75,90,84,88,89,84,85,85,85,84,82,88,76,86,89,84,89,80,89,80,86,87,84,89,78,90,82,84,89,85,89,88,85,89,85,86,86,88,89,90,88,88,83,90,88,84,86,89,77,91,76,85,76,84,78,74,84,80,77,72,58,44,59,56,36,53,37,73,56,26,49,54,52,51,53,52,52,37,61,74,75,77,34,80,78,45,27,40,36,44,40,59,45,84,40,60,98,34,53,25,21,68,42,76,48,79,40,57,74,88,76,61,56,94,72,45,44,77,41,68,52,42,99,45,99,85,76,41,85,47,41,33,34,26,42,69,73,28,43,73,66,42,46,59,17,38,40,35,47,42,88,47,90,75,91,39,47,80,43,66,46,48,81,55,48,78,46,68,34,96,84,52,54,19,29,32,111

Mean predicted aligned error: 20.5 Å

Sequence (401 aa):
MNAKRGVSEQDNERHKKQLALLAKQEGNRGCADCGTRNPTWASVNLGVFVCLTCSGVHRSLGVHISQVRSCNLDTWLPRQVEFMGVMGNLRGNHYWEARLPAGFQRPPSGAPNPQLVGFIRSKYVERKFAAEDAPPPDIDNWRAHPYGAGDAAAGGPVSTAAETVAAPAPATAEAAAGKPSQQQQQQQQQQQQQQQQQQQQQQQQQAVVATTRPPPAPPAEDDWGDDGWNDFASAALPVDTGASDPFALLSSSSKVAVAAVDPKTAAKASPGGSLAAAAAPVAEMQAITLTDAALAHLKKMRSEVGGDELLLRVGVKQGGCSGMSYVMDFEAPEKLSPDDTLLSAGSSPDASGLRLVCDPKSLLYLFGMQLDYSAALIGGGFKFQNPNATETCGCGTSFTV

Nearest PDB structures (foldseek):
  2iqj-assembly1_A  TM=9.769E-01  e=7.733E-13  Homo sapiens
  4f1p-assembly2_B  TM=9.153E-01  e=2.609E-11  Homo sapiens
  3t9k-assembly2_B  TM=8.915E-01  e=4.690E-11  Homo sapiens
  2b0o-assembly3_E  TM=8.510E-01  e=1.429E-10  Homo sapiens
  1dcq-assembly1_A  TM=9.153E-01  e=2.249E-09  Mus musculus

InterPro domains:
  IPR000361 Core domain, A-type assembly protein ATAP [PF01521] (288-396)
  IPR001164 Arf GTPase activating protein [PF01412] (17-132)
  IPR001164 Arf GTPase activating protein [PR00405] (28-47)
  IPR001164 Arf GTPase activating protein [PR00405] (47-64)
  IPR001164 Arf GTPase activating protein [PR00405] (68-89)
  IPR001164 Arf GTPase activating protein [PS50115] (16-137)
  IPR001164 Arf GTPase activating protein [SM00105] (16-138)
  IPR016092 FeS A-type assembly protein ATAP [TIGR00049] (288-400)
  IPR017870 FeS cluster insertion, C-terminal, conserved site [PS01152] (382-399)
  IPR035903 HesB-like domain superfamily [G3DSA:2.60.300.12] (287-401)
  IPR035903 HesB-like domain superfamily [SSF89360] (283-387)
  IPR037278 ARFGAP/RecO-like zinc finger [SSF57863] (15-131)
  IPR038508 ArfGAP domain superfamily [G3DSA:1.10.220.150] (1-135)
  IPR044520 ADP-ribosylation factor GTPase-activating protein AGD5/15 [PTHR46419] (1-135)

Foldseek 3Di:
DPPLVPADPVNQVVLLVLLVVLCPDPQNQAALFAGHGRAQKDFLFLLEGHHLQVLLLQLLVDPVQTDMDGSHPDGDDPLSSVSNNQCYSVLSCCFLQVQPDPPDHGDHPDWFDVVSSVRSCCRTVVSVRGDPPFDRDGSPCLCVGPSRDDPPDDDDDDDDDDDDDDDDDDDDDDDDDDDDDPVVVVVVVVVVVVVVVVVVVVVVVVVVVVVPDDDPDDDDDDDDDDDDPPDDPDDDDDDDDDDDDDDDDDDDDDDDDDDDDDDDDDDDDDDDDDDDDDDDDDQTQWQEAEDPQRLVVVVVVCPVPPDLQWAWEWFWDQDDPAGIFIDIDTDHPVPDDPQWDKTDHHRDPPDRSYIYIYHSVRSSQRGSKYWYFDPDSPLTGIAIRTSSFPDADPNRGDGDD

Organism: NCBI:txid145388